Protein AF-Q4WAX6-F1 (afdb_monomer_lite)

Organism: Aspergillus fumigatus (strain ATCC MYA-4609 / CBS 101355 / FGSC A1100 / Af293) (NCBI:txid330879)

Structure (mmCIF, N/CA/C/O backbone):
data_AF-Q4WAX6-F1
#
_entry.id   AF-Q4WAX6-F1
#
loop_
_atom_site.group_PDB
_atom_site.id
_atom_site.type_symbol
_atom_site.label_atom_id
_atom_site.label_alt_id
_atom_site.label_comp_id
_atom_site.label_asym_id
_atom_site.label_entity_id
_atom_site.label_seq_id
_atom_site.pdbx_PDB_ins_code
_atom_site.Cartn_x
_atom_site.Cartn_y
_atom_site.Cartn_z
_atom_site.occupancy
_atom_site.B_iso_or_equiv
_atom_site.auth_seq_id
_atom_site.auth_comp_id
_atom_site.auth_asym_id
_atom_site.auth_atom_id
_atom_site.pdbx_PDB_model_num
ATOM 1 N N . MET A 1 1 ? -18.111 3.077 29.472 1.00 69.81 1 MET A N 1
ATOM 2 C CA . MET A 1 1 ? -19.066 2.842 28.339 1.00 69.81 1 MET A CA 1
ATOM 3 C C . MET A 1 1 ? -19.015 1.366 27.951 1.00 69.81 1 MET A C 1
ATOM 5 O O . MET A 1 1 ? -18.002 0.753 28.248 1.00 69.81 1 MET A O 1
ATOM 9 N N . ASN A 1 2 ? -20.073 0.778 27.375 1.00 79.81 2 ASN A N 1
ATOM 10 C CA . ASN A 1 2 ? -20.084 -0.651 27.019 1.00 79.81 2 ASN A CA 1
ATOM 11 C C . ASN A 1 2 ? -19.643 -0.902 25.565 1.00 79.81 2 ASN A C 1
ATOM 13 O O . ASN A 1 2 ? -19.872 -0.031 24.724 1.00 79.81 2 ASN A O 1
ATOM 17 N N . PHE A 1 3 ? -19.088 -2.084 25.280 1.00 82.44 3 PHE A N 1
ATOM 18 C CA . PHE A 1 3 ? -18.575 -2.489 23.963 1.00 82.44 3 PHE A CA 1
ATOM 19 C C . PHE A 1 3 ? -19.604 -2.323 22.835 1.00 82.44 3 PHE A C 1
ATOM 21 O O . PHE A 1 3 ? -19.316 -1.687 21.828 1.00 82.44 3 PHE A O 1
ATOM 28 N N . GLU A 1 4 ? -20.839 -2.778 23.059 1.00 82.31 4 GLU A N 1
ATOM 29 C CA . GLU A 1 4 ? -21.983 -2.612 22.148 1.00 82.31 4 GLU A CA 1
ATOM 30 C C . GLU A 1 4 ? -22.175 -1.156 21.678 1.00 82.31 4 GLU A C 1
ATOM 32 O O . GLU A 1 4 ? -22.451 -0.895 20.510 1.00 82.31 4 GLU A O 1
ATOM 37 N N . LYS A 1 5 ? -21.985 -0.176 22.575 1.00 83.25 5 LYS A N 1
ATOM 38 C CA . LYS A 1 5 ? -22.134 1.251 22.243 1.00 83.25 5 LYS A CA 1
ATOM 39 C C . LYS A 1 5 ? -20.959 1.784 21.426 1.00 83.25 5 LYS A C 1
ATOM 41 O O . LYS A 1 5 ? -21.147 2.720 20.657 1.00 83.25 5 LYS A O 1
ATOM 46 N N . ILE A 1 6 ? -19.771 1.197 21.589 1.00 84.75 6 ILE A N 1
ATOM 47 C CA . ILE A 1 6 ? -18.600 1.495 20.758 1.00 84.75 6 ILE A CA 1
ATOM 48 C C . ILE A 1 6 ? -18.851 0.942 19.357 1.00 84.75 6 ILE A C 1
ATOM 50 O O . ILE A 1 6 ? -18.859 1.709 18.399 1.00 84.75 6 ILE A O 1
ATOM 54 N N . THR A 1 7 ? -19.122 -0.360 19.229 1.00 80.75 7 THR A N 1
ATOM 55 C CA . THR A 1 7 ? -19.310 -0.998 17.920 1.00 80.75 7 THR A CA 1
ATOM 56 C C . THR A 1 7 ? -20.499 -0.426 17.168 1.00 80.75 7 THR A C 1
ATOM 58 O O . THR A 1 7 ? -20.338 -0.089 16.000 1.00 80.75 7 THR A O 1
ATOM 61 N N . SER A 1 8 ? -21.651 -0.222 17.814 1.00 80.69 8 SER A N 1
ATOM 62 C CA . SER A 1 8 ? -22.829 0.398 17.188 1.00 80.69 8 SER A CA 1
ATOM 63 C C . SER A 1 8 ? -22.509 1.778 16.592 1.00 80.69 8 SER A C 1
ATOM 65 O O . SER A 1 8 ? -22.829 2.034 15.431 1.00 80.69 8 SER A O 1
ATOM 67 N N . LEU A 1 9 ? -21.782 2.632 17.325 1.00 82.12 9 LEU A N 1
ATOM 68 C CA . LEU A 1 9 ? -21.343 3.943 16.833 1.00 82.12 9 LEU A CA 1
ATOM 69 C C . LEU A 1 9 ? -20.348 3.832 15.658 1.00 82.12 9 LEU A C 1
ATOM 71 O O . LEU A 1 9 ? -20.362 4.676 14.765 1.00 82.12 9 LEU A O 1
ATOM 75 N N . MET A 1 10 ? -19.533 2.774 15.616 1.00 82.56 10 MET A N 1
ATOM 76 C CA . MET A 1 10 ? -18.589 2.474 14.526 1.00 82.56 10 MET A CA 1
ATOM 77 C C . MET A 1 10 ? -19.238 1.768 13.312 1.00 82.56 10 MET A C 1
ATOM 79 O O . MET A 1 10 ? -18.544 1.448 12.347 1.00 82.56 10 MET A O 1
ATOM 83 N N . GLY A 1 11 ? -20.560 1.552 13.309 1.00 73.94 11 GLY A N 1
ATOM 84 C CA . GLY A 1 11 ? -21.280 0.857 12.228 1.00 73.94 11 GLY A CA 1
ATOM 85 C C . GLY A 1 11 ? -21.395 -0.662 12.412 1.00 73.94 11 GLY A C 1
ATOM 86 O O . GLY A 1 11 ? -21.552 -1.391 11.433 1.00 73.94 11 GLY A O 1
ATOM 87 N N . GLY A 1 12 ? -21.303 -1.134 13.656 1.00 72.62 12 GLY A N 1
ATOM 88 C CA . GLY A 1 12 ? -21.515 -2.524 14.060 1.00 72.62 12 GLY A CA 1
ATOM 89 C C . GLY A 1 12 ? -20.261 -3.394 14.136 1.00 72.62 12 GLY A C 1
ATOM 90 O O . GLY A 1 12 ? -20.378 -4.605 14.271 1.00 72.62 12 GLY A O 1
ATOM 91 N N . THR A 1 13 ? -19.063 -2.821 14.007 1.00 77.62 13 THR A N 1
ATOM 92 C CA . THR A 1 13 ? -17.823 -3.591 13.816 1.00 77.62 13 THR A CA 1
ATOM 93 C C . THR A 1 13 ? -16.575 -2.772 14.153 1.00 77.62 13 THR A C 1
ATOM 95 O O . THR A 1 13 ? -16.620 -1.543 14.175 1.00 77.62 13 THR A O 1
ATOM 98 N N . LEU A 1 14 ? -15.459 -3.465 14.403 1.00 80.38 14 LEU A N 1
ATOM 99 C CA . LEU A 1 14 ? -14.108 -2.890 14.490 1.00 80.38 14 LEU A CA 1
ATOM 100 C C . LEU A 1 14 ? -13.216 -3.313 13.304 1.00 80.38 14 LEU A C 1
ATOM 102 O O . LEU A 1 14 ? -12.010 -3.080 13.326 1.00 80.38 14 LEU A O 1
ATOM 106 N N . SER A 1 15 ? -13.786 -3.932 12.264 1.00 73.62 15 SER A N 1
ATOM 107 C CA . SER A 1 15 ? -13.073 -4.173 11.006 1.00 73.62 15 SER A CA 1
ATOM 108 C C . SER A 1 15 ? -13.084 -2.911 10.142 1.00 73.62 15 SER A C 1
ATOM 110 O O . SER A 1 15 ? -14.146 -2.364 9.830 1.00 73.62 15 SER A O 1
ATOM 112 N N . SER A 1 16 ? -11.905 -2.446 9.720 1.00 70.06 16 SER A N 1
ATOM 113 C CA . SER A 1 16 ? -11.789 -1.249 8.881 1.00 70.06 16 SER A CA 1
ATOM 114 C C . SER A 1 16 ? -12.361 -1.442 7.468 1.00 70.06 16 SER A C 1
ATOM 116 O O . SER A 1 16 ? -12.781 -0.452 6.868 1.00 70.06 16 SER A O 1
ATOM 118 N N . GLU A 1 17 ? -12.478 -2.679 6.965 1.00 66.12 17 GLU A N 1
ATOM 119 C CA . GLU A 1 17 ? -13.019 -2.984 5.623 1.00 66.12 17 GLU A CA 1
ATOM 120 C C . GLU A 1 17 ? -14.548 -2.935 5.512 1.00 66.12 17 GLU A C 1
ATOM 122 O O . GLU A 1 17 ? -15.081 -3.011 4.412 1.00 66.12 17 GLU A O 1
ATOM 127 N N . GLU A 1 18 ? -15.293 -2.857 6.615 1.00 65.25 18 GLU A N 1
ATOM 128 C CA . GLU A 1 18 ? -16.758 -2.986 6.545 1.00 65.25 18 GLU A CA 1
ATOM 129 C C . GLU A 1 18 ? -17.452 -1.745 5.969 1.00 65.25 18 GLU A C 1
ATOM 131 O O . GLU A 1 18 ? -18.618 -1.822 5.605 1.00 65.25 18 GLU A O 1
ATOM 136 N N . TYR A 1 19 ? -16.774 -0.592 5.905 1.00 70.94 19 TYR A N 1
ATOM 137 C CA . TYR A 1 19 ? -17.269 0.679 5.340 1.00 70.94 19 TYR A CA 1
ATOM 138 C C . TYR A 1 19 ? -18.658 1.180 5.836 1.00 70.94 19 TYR A C 1
ATOM 140 O O . TYR A 1 19 ? -19.196 2.147 5.293 1.00 70.94 19 TYR A O 1
ATOM 148 N N . ARG A 1 20 ? -19.235 0.573 6.885 1.00 65.38 20 ARG A N 1
ATOM 149 C CA . ARG A 1 20 ? -20.556 0.908 7.464 1.00 65.38 20 ARG A CA 1
ATOM 150 C C . ARG A 1 20 ? -20.534 2.154 8.361 1.00 65.38 20 ARG A C 1
ATOM 152 O O . ARG A 1 20 ? -21.528 2.868 8.441 1.00 65.38 20 ARG A O 1
ATOM 159 N N . GLY A 1 21 ? -19.420 2.422 9.045 1.00 72.75 21 GLY A N 1
ATOM 160 C CA . GLY A 1 21 ? -19.301 3.530 10.001 1.00 72.75 21 GLY A CA 1
ATOM 161 C C . GLY A 1 21 ? -19.247 4.919 9.350 1.00 72.75 21 GLY A C 1
ATOM 162 O O . GLY A 1 21 ? -18.454 5.158 8.440 1.00 72.75 21 GLY A O 1
ATOM 163 N N . ASN A 1 22 ? -20.038 5.870 9.856 1.00 81.25 22 ASN A N 1
ATOM 164 C CA . ASN A 1 22 ? -20.008 7.273 9.429 1.00 81.25 22 ASN A CA 1
ATOM 165 C C . ASN A 1 22 ? -19.059 8.089 10.326 1.00 81.25 22 ASN A C 1
ATOM 167 O O . ASN A 1 22 ? -19.469 8.652 11.340 1.00 81.25 22 ASN A O 1
ATOM 171 N N . PHE A 1 23 ? -17.780 8.164 9.955 1.00 88.88 23 PHE A N 1
ATOM 172 C CA . PHE A 1 23 ? -16.736 8.786 10.782 1.00 88.88 23 PHE A CA 1
ATOM 173 C C . PHE A 1 23 ? -17.004 10.266 11.120 1.00 88.88 23 PHE A C 1
ATOM 175 O O . PHE A 1 23 ? -16.664 10.712 12.217 1.00 88.88 23 PHE A O 1
ATOM 182 N N . ALA A 1 24 ? -17.678 11.020 10.244 1.00 87.00 24 ALA A N 1
ATOM 183 C CA . ALA A 1 24 ? -18.069 12.403 10.521 1.00 87.00 24 ALA A CA 1
ATOM 184 C C . ALA A 1 24 ? -19.077 12.500 11.680 1.00 87.00 24 ALA A C 1
ATOM 186 O O . ALA A 1 24 ? -18.921 13.340 12.571 1.00 87.00 24 ALA A O 1
ATOM 187 N N . HIS A 1 25 ? -20.070 11.604 11.712 1.00 85.69 25 HIS A N 1
ATOM 188 C CA . HIS A 1 25 ? -21.030 11.495 12.814 1.00 85.69 25 HIS A CA 1
ATOM 189 C C . HIS A 1 25 ? -20.358 11.073 14.133 1.00 85.69 25 HIS A C 1
ATOM 191 O O . HIS A 1 25 ? -20.700 11.589 15.200 1.00 85.69 25 HIS A O 1
ATOM 197 N N . ILE A 1 26 ? -19.353 10.195 14.066 1.00 89.44 26 ILE A N 1
ATOM 198 C CA . ILE A 1 26 ? -18.570 9.765 15.235 1.00 89.44 26 ILE A CA 1
ATOM 199 C C . ILE A 1 26 ? -17.761 10.942 15.792 1.00 89.44 26 ILE A C 1
ATOM 201 O O . ILE A 1 26 ? -17.852 11.233 16.984 1.00 89.44 26 ILE A O 1
ATOM 205 N N . ARG A 1 27 ? -17.052 11.691 14.936 1.00 92.19 27 ARG A N 1
ATOM 206 C CA . ARG A 1 27 ? -16.321 12.911 15.326 1.00 92.19 27 ARG A CA 1
ATOM 207 C C . ARG A 1 27 ? -17.249 13.967 15.939 1.00 92.19 27 ARG A C 1
ATOM 209 O O . ARG A 1 27 ? -16.893 14.573 16.946 1.00 92.19 27 ARG A O 1
ATOM 216 N N . PHE A 1 28 ? -18.445 14.162 15.379 1.00 90.94 28 PHE A N 1
ATOM 217 C CA . PHE A 1 28 ? -19.460 15.053 15.956 1.00 90.94 28 PHE A CA 1
ATOM 218 C C . PHE A 1 28 ? -19.915 14.583 17.347 1.00 90.94 28 PHE A C 1
ATOM 220 O O . PHE A 1 28 ? -19.979 15.382 18.279 1.00 90.94 28 PHE A O 1
ATOM 227 N N . THR A 1 29 ? -20.166 13.281 17.512 1.00 90.81 29 THR A N 1
ATOM 228 C CA . THR A 1 29 ? -20.544 12.676 18.800 1.00 90.81 29 THR A CA 1
ATOM 229 C C . THR A 1 29 ? -19.443 12.844 19.852 1.00 90.81 29 THR A C 1
ATOM 231 O O . THR A 1 29 ? -19.735 13.208 20.990 1.00 90.81 29 THR A O 1
ATOM 234 N N . ILE A 1 30 ? -18.173 12.661 19.473 1.00 93.38 30 ILE A N 1
ATOM 235 C CA . ILE A 1 30 ? -17.010 12.923 20.337 1.00 93.38 30 ILE A CA 1
ATOM 236 C C . ILE A 1 30 ? -16.988 14.394 20.779 1.00 93.38 30 ILE A C 1
ATOM 238 O O . ILE A 1 30 ? -16.937 14.665 21.978 1.00 93.38 30 ILE A O 1
ATOM 242 N N . ALA A 1 31 ? -17.111 15.340 19.843 1.00 93.81 31 ALA A N 1
ATOM 243 C CA . ALA A 1 31 ? -17.103 16.771 20.156 1.00 93.81 31 ALA A CA 1
ATOM 244 C C . ALA A 1 31 ? -18.275 17.191 21.069 1.00 93.81 31 ALA A C 1
ATOM 246 O O . ALA A 1 31 ? -18.104 18.028 21.955 1.00 93.81 31 ALA A O 1
ATOM 247 N N . ALA A 1 32 ? -19.457 16.587 20.901 1.00 92.62 32 ALA A N 1
ATOM 248 C CA . ALA A 1 32 ? -20.606 16.815 21.777 1.00 92.62 32 ALA A CA 1
ATOM 249 C C . ALA A 1 32 ? -20.367 16.294 23.210 1.00 92.62 32 ALA A C 1
ATOM 251 O O . ALA A 1 32 ? -20.769 16.942 24.177 1.00 92.62 32 ALA A O 1
ATOM 252 N N . LEU A 1 33 ? -19.672 15.159 23.366 1.00 91.44 33 LEU A N 1
ATOM 253 C CA . LEU A 1 33 ? -19.271 14.635 24.678 1.00 91.44 33 LEU A CA 1
ATOM 254 C C . LEU A 1 33 ? -18.223 15.532 25.359 1.00 91.44 33 LEU A C 1
ATOM 256 O O . LEU A 1 33 ? -18.334 15.779 26.559 1.00 91.44 33 LEU A O 1
ATOM 260 N N . GLU A 1 34 ? -17.259 16.078 24.613 1.00 92.12 34 GLU A N 1
ATOM 261 C CA . GLU A 1 34 ? -16.256 17.027 25.133 1.00 92.12 34 GLU A CA 1
ATOM 262 C C . GLU A 1 34 ? -16.866 18.349 25.623 1.00 92.12 34 GLU A C 1
ATOM 264 O O . GLU A 1 34 ? -16.371 18.959 26.573 1.00 92.12 34 GLU A O 1
ATOM 269 N N . GLN A 1 35 ? -17.962 18.784 24.999 1.00 92.00 35 GLN A N 1
ATOM 270 C CA . GLN A 1 35 ? -18.711 19.984 25.385 1.00 92.00 35 GLN A CA 1
ATOM 271 C C . GLN A 1 35 ? -19.703 19.739 26.535 1.00 92.00 35 GLN A C 1
ATOM 273 O O . GLN A 1 35 ? -20.291 20.691 27.051 1.00 92.00 35 GLN A O 1
ATOM 278 N N . SER A 1 36 ? -19.914 18.484 26.946 1.00 90.56 36 SER A N 1
ATOM 279 C CA . SER A 1 36 ? -20.955 18.152 27.920 1.00 90.56 36 SER A CA 1
ATOM 280 C C . SER A 1 36 ? -20.607 18.598 29.356 1.00 90.56 36 SER A C 1
ATOM 282 O O . SER A 1 36 ? -19.438 18.548 29.771 1.00 90.56 36 SER A O 1
ATOM 284 N N . PRO A 1 37 ? -21.604 19.029 30.161 1.00 82.56 37 PRO A N 1
ATOM 285 C CA . PRO A 1 37 ? -21.384 19.392 31.557 1.00 82.56 37 PRO A CA 1
ATOM 286 C C . PRO A 1 37 ? -20.780 18.224 32.341 1.00 82.56 37 PRO A C 1
ATOM 288 O O . PRO A 1 37 ? -21.370 17.152 32.437 1.00 82.56 37 PRO A O 1
ATOM 291 N N . GLY A 1 38 ? -19.597 18.445 32.913 1.00 81.06 38 GLY A N 1
ATOM 292 C CA . GLY A 1 38 ? -18.868 17.431 33.675 1.00 81.06 38 GLY A CA 1
ATOM 293 C C . GLY A 1 38 ? -17.719 16.744 32.931 1.00 81.06 38 GLY A C 1
ATOM 294 O O . GLY A 1 38 ? -16.974 16.012 33.577 1.00 81.06 38 GLY A O 1
ATOM 295 N N . PHE A 1 39 ? -17.478 17.017 31.639 1.00 85.12 39 PHE A N 1
ATOM 296 C CA . PHE A 1 39 ? -16.312 16.469 30.917 1.00 85.12 39 PHE A CA 1
ATOM 297 C C . PHE A 1 39 ? -14.981 16.726 31.647 1.00 85.12 39 PHE A C 1
ATOM 299 O O . PHE A 1 39 ? -14.150 15.834 31.773 1.00 85.12 39 PHE A O 1
ATOM 306 N N . ARG A 1 40 ? -14.793 17.927 32.211 1.00 81.88 40 ARG A N 1
ATOM 307 C CA . ARG A 1 40 ? -13.571 18.271 32.963 1.00 81.88 40 ARG A CA 1
ATOM 308 C C . ARG A 1 40 ? -13.469 17.608 34.343 1.00 81.88 40 ARG A C 1
ATOM 310 O O . ARG A 1 40 ? -12.363 17.520 34.867 1.00 81.88 40 ARG A O 1
ATOM 317 N N . THR A 1 41 ? -14.585 17.175 34.932 1.00 83.31 41 THR A N 1
ATOM 318 C CA . THR A 1 41 ? -14.665 16.705 36.330 1.00 83.31 41 THR A CA 1
ATOM 319 C C . THR A 1 41 ? -14.951 15.209 36.471 1.00 83.31 41 THR A C 1
ATOM 321 O O . THR A 1 41 ? -14.824 14.683 37.570 1.00 83.31 41 THR A O 1
ATOM 324 N N . SER A 1 42 ? -15.332 14.515 35.396 1.00 87.25 42 SER A N 1
ATOM 325 C CA . SER A 1 42 ? -15.600 13.074 35.388 1.00 87.25 42 SER A CA 1
ATOM 326 C C . SER A 1 42 ? -14.512 12.329 34.614 1.00 87.25 42 SER A C 1
ATOM 328 O O . SER A 1 42 ? -14.491 12.363 33.384 1.00 87.25 42 SER A O 1
ATOM 330 N N . SER A 1 43 ? -13.639 11.619 35.336 1.00 85.62 43 SER A N 1
ATOM 331 C CA . SER A 1 43 ? -12.611 10.736 34.761 1.00 85.62 43 SER A CA 1
ATOM 332 C C . SER A 1 43 ? -13.224 9.714 33.797 1.00 85.62 43 SER A C 1
ATOM 334 O O . SER A 1 43 ? -12.815 9.639 32.646 1.00 85.62 43 SER A O 1
ATOM 336 N N . GLU A 1 44 ? -14.292 9.019 34.202 1.00 86.62 44 GLU A N 1
ATOM 337 C CA . GLU A 1 44 ? -15.029 8.056 33.361 1.00 86.62 44 GLU A CA 1
ATOM 338 C C . GLU A 1 44 ? -15.586 8.685 32.065 1.00 86.62 44 GLU A C 1
ATOM 340 O O . GLU A 1 44 ? -15.710 7.995 31.054 1.00 86.62 44 GLU A O 1
ATOM 345 N N . LEU A 1 45 ? -15.920 9.982 32.042 1.00 87.69 45 LEU A N 1
ATOM 346 C CA . LEU A 1 45 ? -16.354 10.661 30.815 1.00 87.69 45 LEU A CA 1
ATOM 347 C C . LEU A 1 45 ? -15.170 11.036 29.911 1.00 87.69 45 LEU A C 1
ATOM 349 O O . LEU A 1 45 ? -15.259 10.824 28.698 1.00 87.69 45 LEU A O 1
ATOM 353 N N . ARG A 1 46 ? -14.049 11.511 30.478 1.00 89.25 46 ARG A N 1
ATOM 354 C CA . ARG A 1 46 ? -12.793 11.706 29.725 1.00 89.25 46 ARG A CA 1
ATOM 355 C C . ARG A 1 46 ? -12.319 10.396 29.107 1.00 89.25 46 ARG A C 1
ATOM 357 O O . ARG A 1 46 ? -12.038 10.350 27.913 1.00 89.25 46 ARG A O 1
ATOM 364 N N . ALA A 1 47 ? -12.347 9.320 29.889 1.00 90.06 47 ALA A N 1
ATOM 365 C CA . ALA A 1 47 ? -11.946 7.984 29.482 1.00 90.06 47 ALA A CA 1
ATOM 366 C C . ALA A 1 47 ? -12.723 7.486 28.253 1.00 90.06 47 ALA A C 1
ATOM 368 O O . ALA A 1 47 ? -12.148 6.975 27.293 1.00 90.06 47 ALA A O 1
ATOM 369 N N . ARG A 1 48 ? -14.045 7.707 28.237 1.00 89.56 48 ARG A N 1
ATOM 370 C CA . ARG A 1 48 ? -14.915 7.388 27.090 1.00 89.56 48 ARG A CA 1
ATOM 371 C C . ARG A 1 48 ? -14.556 8.183 25.841 1.00 89.56 48 ARG A C 1
ATOM 373 O O . ARG A 1 48 ? -14.544 7.608 24.759 1.00 89.56 48 ARG A O 1
ATOM 380 N N . VAL A 1 49 ? -14.284 9.479 25.982 1.00 92.06 49 VAL A N 1
ATOM 381 C CA . VAL A 1 49 ? -13.882 10.345 24.863 1.00 92.06 49 VAL A CA 1
ATOM 382 C C . VAL A 1 49 ? -12.531 9.909 24.298 1.00 92.06 49 VAL A C 1
ATOM 384 O O . VAL A 1 49 ? -12.408 9.769 23.084 1.00 92.06 49 VAL A O 1
ATOM 387 N N . LEU A 1 50 ? -11.543 9.647 25.157 1.00 93.69 50 LEU A N 1
ATOM 388 C CA . LEU A 1 50 ? -10.220 9.174 24.746 1.00 93.69 50 LEU A CA 1
ATOM 389 C C . LEU A 1 50 ? -10.303 7.817 24.040 1.00 93.69 50 LEU A C 1
ATOM 391 O O . LEU A 1 50 ? -9.721 7.661 22.972 1.00 93.69 50 LEU A O 1
ATOM 395 N N . LEU A 1 51 ? -11.102 6.878 24.555 1.00 92.81 51 LEU A N 1
ATOM 396 C CA . LEU A 1 51 ? -11.327 5.592 23.896 1.00 92.81 51 LEU A CA 1
ATOM 397 C C . LEU A 1 51 ? -12.024 5.741 22.532 1.00 92.81 51 LEU A C 1
ATOM 399 O O . LEU A 1 51 ? -11.623 5.097 21.567 1.00 92.81 51 LEU A O 1
ATOM 403 N N . LEU A 1 52 ? -13.034 6.610 22.414 1.00 93.56 52 LEU A N 1
ATOM 404 C CA . LEU A 1 52 ? -13.695 6.865 21.128 1.00 93.56 52 LEU A CA 1
ATOM 405 C C . LEU A 1 52 ? -12.755 7.505 20.102 1.00 93.56 52 LEU A C 1
ATOM 407 O O . LEU A 1 52 ? -12.804 7.124 18.934 1.00 93.56 52 LEU A O 1
ATOM 411 N N . LYS A 1 53 ? -11.884 8.430 20.527 1.00 94.81 53 LYS A N 1
ATOM 412 C CA . LYS A 1 53 ? -10.814 8.972 19.675 1.00 94.81 53 LYS A CA 1
ATOM 413 C C . LYS A 1 53 ? -9.833 7.880 19.263 1.00 94.81 53 LYS A C 1
ATOM 415 O O . LYS A 1 53 ? -9.555 7.747 18.079 1.00 94.81 53 LYS A O 1
ATOM 420 N N . ALA A 1 54 ? -9.382 7.056 20.211 1.00 94.56 54 ALA A N 1
ATOM 421 C CA . ALA A 1 54 ? -8.469 5.955 19.941 1.00 94.56 54 ALA A CA 1
ATOM 422 C C . ALA A 1 54 ? -9.016 4.999 18.875 1.00 94.56 54 ALA A C 1
ATOM 424 O O . ALA A 1 54 ? -8.300 4.681 17.929 1.00 94.56 54 ALA A O 1
ATOM 425 N N . VAL A 1 55 ? -10.280 4.579 18.991 1.00 92.31 55 VAL A N 1
ATOM 426 C CA . VAL A 1 55 ? -10.925 3.688 18.014 1.00 92.31 55 VAL A CA 1
ATOM 427 C C . VAL A 1 55 ? -11.165 4.395 16.677 1.00 92.31 55 VAL A C 1
ATOM 429 O O . VAL A 1 55 ? -10.878 3.811 15.637 1.00 92.31 55 VAL A O 1
ATOM 432 N N . LEU A 1 56 ? -11.624 5.653 16.671 1.00 92.69 56 LEU A N 1
ATOM 433 C CA . LEU A 1 56 ? -11.843 6.402 15.427 1.00 92.69 56 LEU A CA 1
ATOM 434 C C . LEU A 1 56 ? -10.540 6.586 14.633 1.00 92.69 56 LEU A C 1
ATOM 436 O O . LEU A 1 56 ? -10.501 6.221 13.460 1.00 92.69 56 LEU A O 1
ATOM 440 N N . SER A 1 57 ? -9.474 7.085 15.269 1.00 93.44 57 SER A N 1
ATOM 441 C CA . SER A 1 57 ? -8.174 7.278 14.612 1.00 93.44 57 SER A CA 1
ATOM 442 C C . SER A 1 57 ? -7.530 5.939 14.213 1.00 93.44 57 SER A C 1
ATOM 444 O O . SER A 1 57 ? -6.833 5.856 13.210 1.00 93.44 57 SER A O 1
ATOM 446 N N . MET A 1 58 ? -7.811 4.844 14.928 1.00 91.19 58 MET A N 1
ATOM 447 C CA . MET A 1 58 ? -7.373 3.501 14.522 1.00 91.19 58 MET A CA 1
ATOM 448 C C . MET A 1 58 ? -8.079 3.015 13.249 1.00 91.19 58 MET A C 1
ATOM 450 O O . MET A 1 58 ? -7.436 2.447 12.371 1.00 91.19 58 MET A O 1
ATOM 454 N N . LEU A 1 59 ? -9.391 3.248 13.133 1.00 88.06 59 LEU A N 1
ATOM 455 C CA . LEU A 1 59 ? -10.190 2.821 11.980 1.00 88.06 59 LEU A CA 1
ATOM 456 C C . LEU A 1 59 ? -10.027 3.732 10.752 1.00 88.06 59 LEU A C 1
ATOM 458 O O . LEU A 1 59 ? -10.312 3.280 9.644 1.00 88.06 59 LEU A O 1
ATOM 462 N N . SER A 1 60 ? -9.547 4.972 10.916 1.00 89.81 60 SER A N 1
ATOM 463 C CA . SER A 1 60 ? -9.044 5.797 9.804 1.00 89.81 60 SER A CA 1
ATOM 464 C C . SER A 1 60 ? -7.621 5.429 9.365 1.00 89.81 60 SER A C 1
ATOM 466 O O . SER A 1 60 ? -7.225 5.746 8.241 1.00 89.81 60 SER A O 1
ATOM 468 N N . GLY A 1 61 ? -6.861 4.751 10.232 1.00 87.75 61 GLY A N 1
ATOM 469 C CA . GLY A 1 61 ? -5.451 4.400 10.042 1.00 87.75 61 GLY A CA 1
ATOM 470 C C . GLY A 1 61 ? -4.452 5.457 10.525 1.00 87.75 61 GLY A C 1
ATOM 471 O O . GLY A 1 61 ? -3.260 5.348 10.245 1.00 87.75 61 GLY A O 1
ATOM 472 N N . ASN A 1 62 ? -4.905 6.453 11.288 1.00 92.25 62 ASN A N 1
ATOM 473 C CA . ASN A 1 62 ? -4.043 7.349 12.055 1.00 92.25 62 ASN A CA 1
ATOM 474 C C . ASN A 1 62 ? -3.686 6.711 13.411 1.00 92.25 62 ASN A C 1
ATOM 476 O O . ASN A 1 62 ? -4.174 7.066 14.490 1.00 92.25 62 ASN A O 1
ATOM 480 N N . PHE A 1 63 ? -2.823 5.701 13.346 1.00 91.69 63 PHE A N 1
ATOM 481 C CA . PHE A 1 63 ? -2.403 4.928 14.513 1.00 91.69 63 PHE A CA 1
ATOM 482 C C . PHE A 1 63 ? -1.572 5.750 15.510 1.00 91.69 63 PHE A C 1
ATOM 484 O O . PHE A 1 63 ? -1.555 5.444 16.701 1.00 91.69 63 PHE A O 1
ATOM 491 N N . SER A 1 64 ? -0.907 6.808 15.043 1.00 92.69 64 SER A N 1
ATOM 492 C CA . SER A 1 64 ? -0.181 7.768 15.881 1.00 92.69 64 SER A CA 1
ATOM 493 C C . SER A 1 64 ? -1.113 8.486 16.865 1.00 92.69 64 SER A C 1
ATOM 495 O O . SER A 1 64 ? -0.901 8.421 18.079 1.00 92.69 64 SER A O 1
ATOM 497 N N . GLU A 1 65 ? -2.210 9.073 16.369 1.00 94.50 65 GLU A N 1
ATOM 498 C CA . GLU A 1 65 ? -3.257 9.651 17.221 1.00 94.50 65 GLU A CA 1
ATOM 499 C C . GLU A 1 65 ? -3.933 8.598 18.102 1.00 94.50 65 GLU A C 1
ATOM 501 O O . GLU A 1 65 ? -4.189 8.858 19.279 1.00 94.50 65 GLU A O 1
ATOM 506 N N . SER A 1 66 ? -4.181 7.398 17.563 1.00 94.62 66 SER A N 1
ATOM 507 C CA . SER A 1 66 ? -4.786 6.304 18.327 1.00 94.62 66 SER A CA 1
ATOM 508 C C . SER A 1 66 ? -3.961 5.947 19.568 1.00 94.62 66 SER A C 1
ATOM 510 O O . SER A 1 66 ? -4.482 5.921 20.684 1.00 94.62 66 SER A O 1
ATOM 512 N N . LEU A 1 67 ? -2.650 5.753 19.394 1.00 92.50 67 LEU A N 1
ATOM 513 C CA . LEU A 1 67 ? -1.724 5.446 20.485 1.00 92.50 67 LEU A CA 1
ATOM 514 C C . LEU A 1 67 ? -1.542 6.632 21.443 1.00 92.50 67 LEU A C 1
ATOM 516 O O . LEU A 1 67 ? -1.419 6.416 22.646 1.00 92.50 67 LEU A O 1
ATOM 520 N N . SER A 1 68 ? -1.586 7.875 20.953 1.00 94.25 68 SER A N 1
ATOM 521 C CA . SER A 1 68 ? -1.577 9.065 21.815 1.00 94.25 68 SER A CA 1
ATOM 522 C C . SER A 1 68 ? -2.821 9.127 22.713 1.00 94.25 68 SER A C 1
ATOM 524 O O . SER A 1 68 ? -2.700 9.361 23.917 1.00 94.25 68 SER A O 1
ATOM 526 N N . ALA A 1 69 ? -4.006 8.836 22.166 1.00 94.31 69 ALA A N 1
ATOM 527 C CA . ALA A 1 69 ? -5.251 8.782 22.928 1.00 94.31 69 ALA A CA 1
ATOM 528 C C . ALA A 1 69 ? -5.276 7.618 23.940 1.00 94.31 69 ALA A C 1
ATOM 530 O O . ALA A 1 69 ? -5.762 7.802 25.056 1.00 94.31 69 ALA A O 1
ATOM 531 N N . LEU A 1 70 ? -4.713 6.453 23.592 1.00 93.19 70 LEU A N 1
ATOM 532 C CA . LEU A 1 70 ? -4.549 5.320 24.517 1.00 93.19 70 LEU A CA 1
ATOM 533 C C . LEU A 1 70 ? -3.533 5.615 25.631 1.00 93.19 70 LEU A C 1
ATOM 535 O O . LEU A 1 70 ? -3.780 5.250 26.777 1.00 93.19 70 LEU A O 1
ATOM 539 N N . SER A 1 71 ? -2.440 6.326 25.335 1.00 91.50 71 SER A N 1
ATOM 540 C CA . SER A 1 71 ? -1.471 6.765 26.350 1.00 91.50 71 SER A CA 1
ATOM 541 C C . SER A 1 71 ? -2.108 7.738 27.342 1.00 91.50 71 SER A C 1
ATOM 543 O O . SER A 1 71 ? -2.026 7.518 28.545 1.00 91.50 71 SER A O 1
ATOM 545 N N . ALA A 1 72 ? -2.821 8.759 26.855 1.00 90.69 72 ALA A N 1
ATOM 546 C CA . ALA A 1 72 ? -3.534 9.703 27.718 1.00 90.69 72 ALA A CA 1
ATOM 547 C C . ALA A 1 72 ? -4.640 9.022 28.552 1.00 90.69 72 ALA A C 1
ATOM 549 O O . ALA A 1 72 ? -4.924 9.436 29.673 1.00 90.69 72 ALA A O 1
ATOM 550 N N . LEU A 1 73 ? -5.258 7.960 28.021 1.00 90.00 73 LEU A N 1
ATOM 551 C CA . LEU A 1 73 ? -6.214 7.126 28.754 1.00 90.00 73 LEU A CA 1
ATOM 552 C C . LEU A 1 73 ? -5.529 6.287 29.846 1.00 90.00 73 LEU A C 1
ATOM 554 O O . LEU A 1 73 ? -6.122 6.064 30.898 1.00 90.00 73 LEU A O 1
ATOM 558 N N . ASN A 1 74 ? -4.293 5.842 29.610 1.00 86.12 74 ASN A N 1
ATOM 559 C CA . ASN A 1 74 ? -3.478 5.116 30.582 1.00 86.12 74 ASN A CA 1
ATOM 560 C C . ASN A 1 74 ? -2.998 6.011 31.734 1.00 86.12 74 ASN A C 1
ATOM 562 O O . ASN A 1 74 ? -2.974 5.557 32.875 1.00 86.12 74 ASN A O 1
ATOM 566 N N . ASP A 1 75 ? -2.687 7.280 31.464 1.00 82.69 75 ASP A N 1
ATOM 567 C CA . ASP A 1 75 ? -2.342 8.258 32.506 1.00 82.69 75 ASP A CA 1
ATOM 568 C C . ASP A 1 75 ? -3.530 8.519 33.462 1.00 82.69 75 ASP A C 1
ATOM 570 O O . ASP A 1 75 ? -3.340 8.656 34.669 1.00 82.69 75 ASP A O 1
ATOM 574 N N . ASP A 1 76 ? -4.763 8.498 32.939 1.00 77.88 76 ASP A N 1
ATOM 575 C CA . ASP A 1 76 ? -6.018 8.585 33.709 1.00 77.88 76 ASP A CA 1
ATOM 576 C C . ASP A 1 76 ? -6.448 7.232 34.347 1.00 77.88 76 ASP A C 1
ATOM 578 O O . ASP A 1 76 ? -7.403 7.196 35.127 1.00 77.88 76 ASP A O 1
ATOM 582 N N . ALA A 1 77 ? -5.789 6.103 34.041 1.00 70.69 77 ALA A N 1
ATOM 583 C CA . ALA A 1 77 ? -6.305 4.758 34.348 1.00 70.69 77 ALA A CA 1
ATOM 584 C C . ALA A 1 77 ? -6.283 4.362 35.833 1.00 70.69 77 ALA A C 1
ATOM 586 O O . ALA A 1 77 ? -7.079 3.513 36.244 1.00 70.69 77 ALA A O 1
ATOM 587 N N . ALA A 1 78 ? -5.416 4.974 36.646 1.00 70.44 78 ALA A N 1
ATOM 588 C CA . ALA A 1 78 ? -5.297 4.662 38.074 1.00 70.44 78 ALA A CA 1
ATOM 589 C C . ALA A 1 78 ? -6.618 4.877 38.844 1.00 70.44 78 ALA A C 1
ATOM 591 O O . ALA A 1 78 ? -6.942 4.097 39.738 1.00 70.44 78 ALA A O 1
ATOM 592 N N . ASP A 1 79 ? -7.411 5.874 38.438 1.00 75.50 79 ASP A N 1
ATOM 593 C CA . ASP A 1 79 ? -8.698 6.228 39.056 1.00 75.50 79 ASP A CA 1
ATOM 594 C C . ASP A 1 79 ? -9.904 5.496 38.426 1.00 75.50 79 ASP A C 1
ATOM 596 O O . ASP A 1 79 ? -11.051 5.717 38.823 1.00 75.50 79 ASP A O 1
ATOM 600 N N . LEU A 1 80 ? -9.672 4.656 37.410 1.00 80.19 80 LEU A N 1
ATOM 601 C CA . LEU A 1 80 ? -10.715 4.036 36.580 1.00 80.19 80 LEU A CA 1
ATOM 602 C C . LEU A 1 80 ? -10.895 2.528 36.832 1.00 80.19 80 LEU A C 1
ATOM 604 O O . LEU A 1 80 ? -11.941 1.970 36.493 1.00 80.19 80 LEU A O 1
ATOM 608 N N . GLY A 1 81 ? -9.912 1.872 37.454 1.00 81.19 81 GLY A N 1
ATOM 609 C CA . GLY A 1 81 ? -9.957 0.452 37.817 1.00 81.19 81 GLY A CA 1
ATOM 610 C C . GLY A 1 81 ? -9.525 -0.515 36.706 1.00 81.19 81 GLY A C 1
ATOM 611 O O . GLY A 1 81 ? -9.378 -0.157 35.536 1.00 81.19 81 GLY A O 1
ATOM 612 N N . GLU A 1 82 ? -9.322 -1.781 37.080 1.00 79.19 82 GLU A N 1
ATOM 613 C CA . GLU A 1 82 ? -8.620 -2.792 36.265 1.00 79.19 82 GLU A CA 1
ATOM 614 C C . GLU A 1 82 ? -9.254 -3.056 34.889 1.00 79.19 82 GLU A C 1
ATOM 616 O O . GLU A 1 82 ? -8.541 -3.263 33.905 1.00 79.19 82 GLU A O 1
ATOM 621 N N . ARG A 1 83 ? -10.586 -2.951 34.772 1.00 80.75 83 ARG A N 1
ATOM 622 C CA . ARG A 1 83 ? -11.307 -3.080 33.492 1.00 80.75 83 ARG A CA 1
ATOM 623 C C . ARG A 1 83 ? -10.829 -2.074 32.437 1.00 80.75 83 ARG A C 1
ATOM 625 O O . ARG A 1 83 ? -10.804 -2.390 31.247 1.00 80.75 83 ARG A O 1
ATOM 632 N N . TRP A 1 84 ? -10.454 -0.861 32.841 1.00 83.88 84 TRP A N 1
ATOM 633 C CA . TRP A 1 84 ? -9.945 0.139 31.902 1.00 83.88 84 TRP A CA 1
ATOM 634 C C . TRP A 1 84 ? -8.505 -0.163 31.477 1.00 83.88 84 TRP A C 1
ATOM 636 O O . TRP A 1 84 ? -8.211 -0.060 30.286 1.00 83.88 84 TRP A O 1
ATOM 646 N N . ALA A 1 85 ? -7.654 -0.650 32.387 1.00 82.19 85 ALA A N 1
ATOM 647 C CA . ALA A 1 85 ? -6.325 -1.162 32.041 1.00 82.19 85 ALA A CA 1
ATOM 648 C C . ALA A 1 85 ? -6.403 -2.311 31.014 1.00 82.19 85 ALA A C 1
ATOM 650 O O . ALA A 1 85 ? -5.695 -2.282 30.005 1.00 82.19 85 ALA A O 1
ATOM 651 N N . PHE A 1 86 ? -7.330 -3.259 31.200 1.00 80.44 86 PHE A N 1
ATOM 652 C CA . PHE A 1 86 ? -7.588 -4.341 30.242 1.00 80.44 86 PHE A CA 1
ATOM 653 C C . PHE A 1 86 ? -7.967 -3.827 28.849 1.00 80.44 86 PHE A C 1
ATOM 655 O O . PHE A 1 86 ? -7.415 -4.267 27.835 1.00 80.44 86 PHE A O 1
ATOM 662 N N . ARG A 1 87 ? -8.893 -2.861 28.788 1.00 85.06 87 ARG A N 1
ATOM 663 C CA . ARG A 1 87 ? -9.320 -2.260 27.521 1.00 85.06 87 ARG A CA 1
ATOM 664 C C . ARG A 1 87 ? -8.177 -1.554 26.814 1.00 85.06 87 ARG A C 1
ATOM 666 O O . ARG A 1 87 ? -7.978 -1.817 25.634 1.00 85.06 87 ARG A O 1
ATOM 673 N N . ILE A 1 88 ? -7.395 -0.729 27.515 1.00 88.06 88 ILE A N 1
ATOM 674 C CA . ILE A 1 88 ? -6.219 -0.056 26.935 1.00 88.06 88 ILE A CA 1
ATOM 675 C C . ILE A 1 88 ? -5.312 -1.090 26.253 1.00 88.06 88 ILE A C 1
ATOM 677 O O . ILE A 1 88 ? -5.040 -0.961 25.062 1.00 88.06 88 ILE A O 1
ATOM 681 N N . LYS A 1 89 ? -4.942 -2.168 26.960 1.00 85.25 89 LYS A N 1
ATOM 682 C CA . LYS A 1 89 ? -4.100 -3.250 26.415 1.00 85.25 89 LYS A CA 1
ATOM 683 C C . LYS A 1 89 ? -4.740 -3.960 25.214 1.00 85.25 89 LYS A C 1
ATOM 685 O O . LYS A 1 89 ? -4.041 -4.321 24.269 1.00 85.25 89 LYS A O 1
ATOM 690 N N . SER A 1 90 ? -6.060 -4.123 25.209 1.00 85.44 90 SER A N 1
ATOM 691 C CA . SER A 1 90 ? -6.803 -4.745 24.102 1.00 85.44 90 SER A CA 1
ATOM 692 C C . SER A 1 90 ? -6.822 -3.874 22.838 1.00 85.44 90 SER A C 1
ATOM 694 O O . SER A 1 90 ? -6.590 -4.378 21.738 1.00 85.44 90 SER A O 1
ATOM 696 N N . TYR A 1 91 ? -7.025 -2.560 22.979 1.00 89.69 91 TYR A N 1
ATOM 697 C CA . TYR A 1 91 ? -7.005 -1.620 21.851 1.00 89.69 91 TYR A CA 1
ATOM 698 C C . TYR A 1 91 ? -5.582 -1.286 21.375 1.00 89.69 91 TYR A C 1
ATOM 700 O O . TYR A 1 91 ? -5.379 -1.119 20.174 1.00 89.69 91 TYR A O 1
ATOM 708 N N . GLU A 1 92 ? -4.576 -1.290 22.257 1.00 88.81 92 GLU A N 1
ATOM 709 C CA . GLU A 1 92 ? -3.158 -1.305 21.860 1.00 88.81 92 GLU A CA 1
ATOM 710 C C . GLU A 1 92 ? -2.847 -2.532 20.987 1.00 88.81 92 GLU A C 1
ATOM 712 O O . GLU A 1 92 ? -2.199 -2.402 19.947 1.00 88.81 92 GLU A O 1
ATOM 717 N N . ARG A 1 93 ? -3.359 -3.717 21.364 1.00 85.44 93 ARG A N 1
ATOM 718 C CA . ARG A 1 93 ? -3.193 -4.960 20.593 1.00 85.44 93 ARG A CA 1
ATOM 719 C C . ARG A 1 93 ? -3.872 -4.869 19.222 1.00 85.44 93 ARG A C 1
ATOM 721 O O . ARG A 1 93 ? -3.260 -5.242 18.225 1.00 85.44 93 ARG A O 1
ATOM 728 N N . LEU A 1 94 ? -5.094 -4.330 19.151 1.00 85.38 94 LEU A N 1
ATOM 729 C CA . LEU A 1 94 ? -5.800 -4.099 17.881 1.00 85.38 94 LEU A CA 1
ATOM 730 C C . LEU A 1 94 ? -5.039 -3.126 16.970 1.00 85.38 94 LEU A C 1
ATOM 732 O O . LEU A 1 94 ? -4.851 -3.415 15.791 1.00 85.38 94 LEU A O 1
ATOM 736 N N . CYS A 1 95 ? -4.546 -2.018 17.526 1.00 87.56 95 CYS A N 1
ATOM 737 C CA . CYS A 1 95 ? -3.736 -1.040 16.805 1.00 87.56 95 CYS A CA 1
ATOM 738 C C . CYS A 1 95 ? -2.460 -1.686 16.233 1.00 87.56 95 CYS A C 1
ATOM 740 O O . CYS A 1 95 ? -2.168 -1.545 15.046 1.00 87.56 95 CYS A O 1
ATOM 742 N N . ALA A 1 96 ? -1.755 -2.486 17.041 1.00 80.94 96 ALA A N 1
ATOM 743 C CA . ALA A 1 96 ? -0.579 -3.239 16.608 1.00 80.94 96 ALA A CA 1
ATOM 744 C C . ALA A 1 96 ? -0.886 -4.241 15.478 1.00 80.94 96 ALA A C 1
ATOM 746 O O . ALA A 1 96 ? -0.111 -4.353 14.527 1.00 80.94 96 ALA A O 1
ATOM 747 N N . TYR A 1 97 ? -2.020 -4.946 15.545 1.00 77.38 97 TYR A N 1
ATOM 748 C CA . TYR A 1 97 ? -2.444 -5.860 14.482 1.00 77.38 97 TYR A CA 1
ATOM 749 C C . TYR A 1 97 ? -2.788 -5.137 13.176 1.00 77.38 97 TYR A C 1
ATOM 751 O O . TYR A 1 97 ? -2.374 -5.596 12.114 1.00 77.38 97 TYR A O 1
ATOM 759 N N . LEU A 1 98 ? -3.499 -4.008 13.244 1.00 77.25 98 LEU A N 1
ATOM 760 C CA . LEU A 1 98 ? -3.890 -3.226 12.066 1.00 77.25 98 LEU A CA 1
ATOM 761 C C . LEU A 1 98 ? -2.700 -2.507 11.407 1.00 77.25 98 LEU A C 1
ATOM 763 O O . LEU A 1 98 ? -2.708 -2.332 10.192 1.00 77.25 98 LEU A O 1
ATOM 767 N N . GLN A 1 99 ? -1.655 -2.155 12.164 1.00 76.50 99 GLN A N 1
ATOM 768 C CA . GLN A 1 99 ? -0.372 -1.706 11.601 1.00 76.50 99 GLN A CA 1
ATOM 769 C C . GLN A 1 99 ? 0.366 -2.833 10.859 1.00 76.50 99 GLN A C 1
ATOM 771 O O . GLN A 1 99 ? 0.931 -2.611 9.784 1.00 76.50 99 GLN A O 1
ATOM 776 N N . LEU A 1 100 ? 0.375 -4.038 11.442 1.00 67.31 100 LEU A N 1
ATOM 777 C CA . LEU A 1 100 ? 1.132 -5.184 10.935 1.00 67.31 100 LEU A CA 1
ATOM 778 C C . LEU A 1 100 ? 0.487 -5.828 9.699 1.00 67.31 100 LEU A C 1
ATOM 780 O O . LEU A 1 100 ? 1.172 -6.093 8.714 1.00 67.31 100 LEU A O 1
ATOM 784 N N . VAL A 1 101 ? -0.822 -6.072 9.752 1.00 64.12 101 VAL A N 1
ATOM 785 C CA . VAL A 1 101 ? -1.618 -6.622 8.647 1.00 64.12 101 VAL A CA 1
ATOM 786 C C . VAL A 1 101 ? -2.819 -5.700 8.424 1.00 64.12 101 VAL A C 1
ATOM 788 O O . VAL A 1 101 ? -3.923 -6.004 8.893 1.00 64.12 101 VAL A O 1
ATOM 791 N N . PRO A 1 102 ? -2.624 -4.551 7.744 1.00 63.62 102 PRO A N 1
ATOM 792 C CA . PRO A 1 102 ? -3.724 -3.663 7.405 1.00 63.62 102 PRO A CA 1
ATOM 793 C C . PRO A 1 102 ? -4.745 -4.436 6.566 1.00 63.62 102 PRO A C 1
ATOM 795 O O . PRO A 1 102 ? -4.354 -4.973 5.533 1.00 63.62 102 PRO A O 1
ATOM 798 N N . PRO A 1 103 ? -6.032 -4.499 6.949 1.00 57.41 103 PRO A N 1
ATOM 799 C CA . PRO A 1 103 ? -7.010 -5.342 6.257 1.00 57.41 103 PRO A CA 1
ATOM 800 C C . PRO A 1 103 ? -7.125 -5.043 4.752 1.00 57.41 103 PRO A C 1
ATOM 802 O O . PRO A 1 103 ? -7.124 -5.963 3.940 1.00 57.41 103 PRO A O 1
ATOM 805 N N . LEU A 1 104 ? -7.057 -3.752 4.386 1.00 56.50 104 LEU A N 1
ATOM 806 C CA . LEU A 1 104 ? -6.968 -3.243 3.005 1.00 56.50 104 LEU A CA 1
ATOM 807 C C . LEU A 1 104 ? -5.871 -3.921 2.156 1.00 56.50 104 LEU A C 1
ATOM 809 O O . LEU A 1 104 ? -5.938 -3.905 0.928 1.00 56.50 104 LEU A O 1
ATOM 813 N N . LEU A 1 105 ? -4.852 -4.492 2.801 1.00 54.16 105 LEU A N 1
ATOM 814 C CA . LEU A 1 105 ? -3.731 -5.201 2.203 1.00 54.16 105 LEU A CA 1
ATOM 815 C C . LEU A 1 105 ? -3.854 -6.700 2.479 1.00 54.16 105 LEU A C 1
ATOM 817 O O . LEU A 1 105 ? -3.164 -7.266 3.326 1.00 54.16 105 LEU A O 1
ATOM 821 N N . ARG A 1 106 ? -4.671 -7.379 1.673 1.00 53.50 106 ARG A N 1
ATOM 822 C CA . ARG A 1 106 ? -4.822 -8.846 1.720 1.00 53.50 106 ARG A CA 1
ATOM 823 C C . ARG A 1 106 ? -3.547 -9.616 1.309 1.00 53.50 106 ARG A C 1
ATOM 825 O O . ARG A 1 106 ? -3.515 -10.837 1.395 1.00 53.50 106 ARG A O 1
ATOM 832 N N . PHE A 1 107 ? -2.472 -8.910 0.933 1.00 45.53 107 PHE A N 1
ATOM 833 C CA . PHE A 1 107 ? -1.176 -9.463 0.530 1.00 45.53 107 PHE A CA 1
ATOM 834 C C . PHE A 1 107 ? -0.015 -8.894 1.352 1.00 45.53 107 PHE A C 1
ATOM 836 O O . PHE A 1 107 ? 0.394 -7.749 1.163 1.00 45.53 107 PHE A O 1
ATOM 843 N N . GLN A 1 108 ? 0.585 -9.728 2.205 1.00 39.62 108 GLN A N 1
ATOM 844 C CA . GLN A 1 108 ? 1.871 -9.447 2.845 1.00 39.62 108 GLN A CA 1
ATOM 845 C C . GLN A 1 108 ? 3.036 -9.904 1.945 1.00 39.62 108 GLN A C 1
ATOM 847 O O . GLN A 1 108 ? 3.025 -11.014 1.408 1.00 39.62 108 GLN A O 1
ATOM 852 N N . SER A 1 109 ? 4.066 -9.061 1.798 1.00 40.53 109 SER A N 1
ATOM 853 C CA . SER A 1 109 ? 5.320 -9.416 1.111 1.00 40.53 109 SER A CA 1
ATOM 854 C C . SER A 1 109 ? 6.088 -10.488 1.889 1.00 40.53 109 SER A C 1
ATOM 856 O O . SER A 1 109 ? 6.386 -10.302 3.067 1.00 40.53 109 SER A O 1
ATOM 858 N N . GLN A 1 110 ? 6.513 -11.557 1.206 1.00 35.75 110 GLN A N 1
ATOM 859 C CA . GLN A 1 110 ? 7.262 -12.685 1.788 1.00 35.75 110 GLN A CA 1
ATOM 860 C C . GLN A 1 110 ? 8.619 -12.328 2.436 1.00 35.75 110 GLN A C 1
ATOM 862 O O . GLN A 1 110 ? 9.233 -13.187 3.067 1.00 35.75 110 GLN A O 1
ATOM 867 N N . TYR A 1 111 ? 9.110 -11.096 2.261 1.00 35.03 111 TYR A N 1
ATOM 868 C CA . TYR A 1 111 ? 10.380 -10.618 2.826 1.00 35.03 111 TYR A CA 1
ATOM 869 C C . TYR A 1 111 ? 10.235 -9.419 3.773 1.00 35.03 111 TYR A C 1
ATOM 871 O O . TYR A 1 111 ? 11.249 -8.948 4.284 1.00 35.03 111 TYR A O 1
ATOM 879 N N . GLY A 1 112 ? 9.017 -8.896 3.967 1.00 39.59 112 GLY A N 1
ATOM 880 C CA . GLY A 1 112 ? 8.817 -7.555 4.523 1.00 39.59 112 GLY A CA 1
ATOM 881 C C . GLY A 1 112 ? 9.522 -6.466 3.691 1.00 39.59 112 GLY A C 1
ATOM 882 O O . GLY A 1 112 ? 9.938 -6.700 2.553 1.00 39.59 112 GLY A O 1
ATOM 883 N N . SER A 1 113 ? 9.662 -5.270 4.264 1.00 39.78 113 SER A N 1
ATOM 884 C CA . SER A 1 113 ? 10.719 -4.307 3.900 1.00 39.78 113 SER A CA 1
ATOM 885 C C . SER A 1 113 ? 11.733 -4.222 5.049 1.00 39.78 113 SER A C 1
ATOM 887 O O . SER A 1 113 ? 11.568 -4.942 6.035 1.00 39.78 113 SER A O 1
ATOM 889 N N . SER A 1 114 ? 12.760 -3.365 4.994 1.00 40.62 114 SER A N 1
ATOM 890 C CA . SER A 1 114 ? 13.569 -3.081 6.195 1.00 40.62 114 SER A CA 1
ATOM 891 C C . SER A 1 114 ? 12.679 -2.552 7.319 1.00 40.62 114 SER A C 1
ATOM 893 O O . SER A 1 114 ? 12.491 -3.238 8.323 1.00 40.62 114 SER A O 1
ATOM 895 N N . ALA A 1 115 ? 12.048 -1.396 7.098 1.00 40.69 115 ALA A N 1
ATOM 896 C CA . ALA A 1 115 ? 11.115 -0.768 8.028 1.00 40.69 115 ALA A CA 1
ATOM 897 C C . ALA A 1 115 ? 9.998 -1.737 8.443 1.00 40.69 115 ALA A C 1
ATOM 899 O O . ALA A 1 115 ? 9.772 -1.937 9.633 1.00 40.69 115 ALA A O 1
ATOM 900 N N . GLY A 1 116 ? 9.376 -2.421 7.479 1.00 46.78 116 GLY A N 1
ATOM 901 C CA . GLY A 1 116 ? 8.301 -3.382 7.724 1.00 46.78 116 GLY A CA 1
ATOM 902 C C . GLY A 1 116 ? 8.731 -4.589 8.563 1.00 46.78 116 GLY A C 1
ATOM 903 O O . GLY A 1 116 ? 7.972 -5.007 9.425 1.00 46.78 116 GLY A O 1
ATOM 904 N N . THR A 1 117 ? 9.949 -5.116 8.388 1.00 48.19 117 THR A N 1
ATOM 905 C CA . THR A 1 117 ? 10.458 -6.270 9.164 1.00 48.19 117 THR A CA 1
ATOM 906 C C . THR A 1 117 ? 10.843 -5.880 10.590 1.00 48.19 117 THR A C 1
ATOM 908 O O . THR A 1 117 ? 10.634 -6.659 11.521 1.00 48.19 117 THR A O 1
ATOM 911 N N . ILE A 1 118 ? 11.400 -4.679 10.782 1.00 47.25 118 ILE A N 1
ATOM 912 C CA . ILE A 1 118 ? 11.702 -4.130 12.114 1.00 47.25 118 ILE A CA 1
ATOM 913 C C . ILE A 1 118 ? 10.390 -3.879 12.848 1.00 47.25 118 ILE A C 1
ATOM 915 O O . ILE A 1 118 ? 10.195 -4.384 13.949 1.00 47.25 118 ILE A O 1
ATOM 919 N N . ARG A 1 119 ? 9.462 -3.170 12.195 1.00 55.66 119 ARG A N 1
ATOM 920 C CA . ARG A 1 119 ? 8.133 -2.866 12.719 1.00 55.66 119 ARG A CA 1
ATOM 921 C C . ARG A 1 119 ? 7.366 -4.150 13.022 1.00 55.66 119 ARG A C 1
ATOM 923 O O . ARG A 1 119 ? 6.785 -4.264 14.088 1.00 55.66 119 ARG A O 1
ATOM 930 N N . GLU A 1 120 ? 7.438 -5.160 12.159 1.00 55.50 120 GLU A N 1
ATOM 931 C CA . GLU A 1 120 ? 6.887 -6.493 12.414 1.00 55.50 120 GLU A CA 1
ATOM 932 C C . GLU A 1 120 ? 7.545 -7.189 13.609 1.00 55.50 120 GLU A C 1
ATOM 934 O O . GLU A 1 120 ? 6.847 -7.833 14.390 1.00 55.50 120 GLU A O 1
ATOM 939 N N . ALA A 1 121 ? 8.859 -7.066 13.801 1.00 53.47 121 ALA A N 1
ATOM 940 C CA . ALA A 1 121 ? 9.529 -7.618 14.973 1.00 53.47 121 ALA A CA 1
ATOM 941 C C . ALA A 1 121 ? 9.092 -6.911 16.269 1.00 53.47 121 ALA A C 1
ATOM 943 O O . ALA A 1 121 ? 8.696 -7.601 17.210 1.00 53.47 121 ALA A O 1
ATOM 944 N N . GLU A 1 122 ? 9.098 -5.574 16.289 1.00 57.44 122 GLU A N 1
ATOM 945 C CA . GLU A 1 122 ? 8.623 -4.732 17.398 1.00 57.44 122 GLU A CA 1
ATOM 946 C C . GLU A 1 122 ? 7.154 -5.015 17.739 1.00 57.44 122 GLU A C 1
ATOM 948 O O . GLU A 1 122 ? 6.796 -5.203 18.903 1.00 57.44 122 GLU A O 1
ATOM 953 N N . LEU A 1 123 ? 6.292 -5.065 16.719 1.00 65.75 123 LEU A N 1
ATOM 954 C CA . LEU A 1 123 ? 4.863 -5.306 16.877 1.00 65.75 123 LEU A CA 1
ATOM 955 C C . LEU A 1 123 ? 4.593 -6.741 17.313 1.00 65.75 123 LEU A C 1
ATOM 957 O O . LEU A 1 123 ? 3.801 -6.924 18.226 1.00 65.75 123 LEU A O 1
ATOM 961 N N . ARG A 1 124 ? 5.266 -7.759 16.758 1.00 63.66 124 ARG A N 1
ATOM 962 C CA . ARG A 1 124 ? 5.120 -9.152 17.226 1.00 63.66 124 ARG A CA 1
ATOM 963 C C . ARG A 1 124 ? 5.593 -9.331 18.669 1.00 63.66 124 ARG A C 1
ATOM 965 O O . ARG A 1 124 ? 4.978 -10.108 19.394 1.00 63.66 124 ARG A O 1
ATOM 972 N N . GLU A 1 125 ? 6.648 -8.638 19.094 1.00 59.81 125 GLU A N 1
ATOM 973 C CA . GLU A 1 125 ? 7.089 -8.645 20.494 1.00 59.81 125 GLU A CA 1
ATOM 974 C C . GLU A 1 125 ? 6.062 -7.952 21.402 1.00 59.81 125 GLU A C 1
ATOM 976 O O . GLU A 1 125 ? 5.633 -8.538 22.395 1.00 59.81 125 GLU A O 1
ATOM 981 N N . SER A 1 126 ? 5.578 -6.772 21.005 1.00 66.31 126 SER A N 1
ATOM 982 C CA . SER A 1 126 ? 4.510 -6.048 21.711 1.00 66.31 126 SER A CA 1
ATOM 983 C C . SER A 1 126 ? 3.232 -6.891 21.813 1.00 66.31 126 SER A C 1
ATOM 985 O O . SER A 1 126 ? 2.666 -7.037 22.889 1.00 66.31 126 SER A O 1
ATOM 987 N N . ILE A 1 127 ? 2.809 -7.525 20.717 1.00 67.19 127 ILE A N 1
ATOM 988 C CA . ILE A 1 127 ? 1.669 -8.449 20.652 1.00 67.19 127 ILE A CA 1
ATOM 989 C C . ILE A 1 127 ? 1.879 -9.638 21.593 1.00 67.19 127 ILE A C 1
ATOM 991 O O . ILE A 1 127 ? 0.940 -10.013 22.291 1.00 67.19 127 ILE A O 1
ATOM 995 N N . ALA A 1 128 ? 3.077 -10.229 21.648 1.00 65.62 128 ALA A N 1
ATOM 996 C CA . ALA A 1 128 ? 3.367 -11.347 22.545 1.00 65.62 128 ALA A CA 1
ATOM 997 C C . ALA A 1 128 ? 3.280 -10.929 24.024 1.00 65.62 128 ALA A C 1
ATOM 999 O O . ALA A 1 128 ? 2.629 -11.616 24.810 1.00 65.62 128 ALA A O 1
ATOM 1000 N N . GLN A 1 129 ? 3.847 -9.773 24.386 1.00 66.44 129 GLN A N 1
ATOM 1001 C CA . GLN A 1 129 ? 3.727 -9.194 25.731 1.00 66.44 129 GLN A CA 1
ATOM 1002 C C . GLN A 1 129 ? 2.258 -8.902 26.087 1.00 66.44 129 GLN A C 1
ATOM 1004 O O . GLN A 1 129 ? 1.788 -9.292 27.155 1.00 66.44 129 GLN A O 1
ATOM 1009 N N . LEU A 1 130 ? 1.503 -8.294 25.166 1.00 64.94 130 LEU A N 1
ATOM 1010 C CA . LEU A 1 130 ? 0.074 -8.008 25.327 1.00 64.94 130 LEU A CA 1
ATOM 1011 C C . LEU A 1 130 ? -0.787 -9.277 25.401 1.00 64.94 130 LEU A C 1
ATOM 1013 O O . LEU A 1 130 ? -1.846 -9.243 26.021 1.00 64.94 130 LEU A O 1
ATOM 1017 N N . SER A 1 131 ? -0.375 -10.377 24.766 1.00 62.66 131 SER A N 1
ATOM 1018 C CA . SER A 1 131 ? -1.105 -11.659 24.760 1.00 62.66 131 SER A CA 1
ATOM 1019 C C . SER A 1 131 ? -0.822 -12.517 25.995 1.00 62.66 131 SER A C 1
ATOM 1021 O O . SER A 1 131 ? -1.614 -13.395 26.313 1.00 62.66 131 SER A O 1
ATOM 1023 N N . ALA A 1 132 ? 0.276 -12.261 26.712 1.00 63.38 132 ALA A N 1
ATOM 1024 C CA . ALA A 1 132 ? 0.556 -12.884 28.006 1.00 63.38 132 ALA A CA 1
ATOM 1025 C C . ALA A 1 132 ? -0.274 -12.276 29.158 1.00 63.38 132 ALA A C 1
ATOM 1027 O O . ALA A 1 132 ? -0.316 -12.835 30.255 1.00 63.38 132 ALA A O 1
ATOM 1028 N N . TRP A 1 133 ? -0.930 -11.136 28.923 1.00 62.16 133 TRP A N 1
ATOM 1029 C CA . TRP A 1 133 ? -1.745 -10.438 29.913 1.00 62.16 133 TRP A CA 1
ATOM 1030 C C . TRP A 1 133 ? -3.143 -11.063 30.023 1.00 62.16 133 TRP A C 1
ATOM 1032 O O . TRP A 1 133 ? -3.856 -11.178 29.026 1.00 62.16 133 TRP A O 1
ATOM 1042 N N . HIS A 1 134 ? -3.531 -11.438 31.242 1.00 58.72 134 HIS A N 1
ATOM 1043 C CA . HIS A 1 134 ? -4.806 -12.080 31.566 1.00 58.72 134 HIS A CA 1
ATOM 1044 C C . HIS A 1 134 ? -5.490 -11.317 32.708 1.00 58.72 134 HIS A C 1
ATOM 1046 O O . HIS A 1 134 ? -4.814 -10.881 33.640 1.00 58.72 134 HIS A O 1
ATOM 1052 N N . SER A 1 135 ? -6.819 -11.210 32.667 1.00 56.34 135 SER A N 1
ATOM 1053 C CA . SER A 1 135 ? -7.635 -10.659 33.757 1.00 56.34 135 SER A CA 1
ATOM 1054 C C . SER A 1 135 ? -8.904 -11.470 33.969 1.00 56.34 135 SER A C 1
ATOM 1056 O O . SER A 1 135 ? -9.539 -11.891 33.002 1.00 56.34 135 SER A O 1
ATOM 1058 N N . GLU A 1 136 ? -9.313 -11.604 35.226 1.00 57.56 136 GLU A N 1
ATOM 1059 C CA . GLU A 1 136 ? -10.571 -12.229 35.639 1.00 57.56 136 GLU A CA 1
ATOM 1060 C C . GLU A 1 136 ? -11.743 -11.249 35.436 1.00 57.56 136 GLU A C 1
ATOM 1062 O O . GLU A 1 136 ? -12.220 -10.620 36.377 1.00 57.56 136 GLU A O 1
ATOM 1067 N N . VAL A 1 137 ? -12.182 -11.061 34.186 1.00 61.19 137 VAL A N 1
ATOM 1068 C CA . VAL A 1 137 ? -13.317 -10.182 33.833 1.00 61.19 137 VAL A CA 1
ATOM 1069 C C . VAL A 1 137 ? -14.391 -10.994 33.109 1.00 61.19 137 VAL A C 1
ATOM 1071 O O . VAL A 1 137 ? -14.078 -11.981 32.450 1.00 61.19 137 VAL A O 1
ATOM 1074 N N . GLU A 1 138 ? -15.656 -10.607 33.254 1.00 62.50 138 GLU A N 1
ATOM 1075 C CA . GLU A 1 138 ? -16.825 -11.350 32.766 1.00 62.50 138 GLU A CA 1
ATOM 1076 C C . GLU A 1 138 ? -17.061 -11.211 31.244 1.00 62.50 138 GLU A C 1
ATOM 1078 O O . GLU A 1 138 ? -16.777 -10.174 30.634 1.00 62.50 138 GLU A O 1
ATOM 1083 N N . ASP A 1 139 ? -17.600 -12.283 30.656 1.00 69.81 139 ASP A N 1
ATOM 1084 C CA . ASP A 1 139 ? -18.118 -12.513 29.296 1.00 69.81 139 ASP A CA 1
ATOM 1085 C C . ASP A 1 139 ? -17.869 -11.426 28.230 1.00 69.81 139 ASP A C 1
ATOM 1087 O O . ASP A 1 139 ? -17.081 -11.618 27.302 1.00 69.81 139 ASP A O 1
ATOM 1091 N N . LEU A 1 140 ? -18.542 -10.274 28.320 1.00 77.19 140 LEU A N 1
ATOM 1092 C CA . LEU A 1 140 ? -18.498 -9.244 27.276 1.00 77.19 140 LEU A CA 1
ATOM 1093 C C . LEU A 1 140 ? -17.136 -8.535 27.170 1.00 77.19 140 LEU A C 1
ATOM 1095 O O . LEU A 1 140 ? -16.740 -8.146 26.071 1.00 77.19 140 LEU A O 1
ATOM 1099 N N . ASP A 1 141 ? -16.406 -8.374 28.276 1.00 77.00 141 ASP A N 1
ATOM 1100 C CA . ASP A 1 141 ? -15.046 -7.825 28.220 1.00 77.00 141 ASP A CA 1
ATOM 1101 C C . ASP A 1 141 ? -14.044 -8.886 27.724 1.00 77.00 141 ASP A C 1
ATOM 1103 O O . ASP A 1 141 ? -13.091 -8.539 27.025 1.00 77.00 141 ASP A O 1
ATOM 1107 N N . GLN A 1 142 ? -14.282 -10.180 27.996 1.00 76.31 142 GLN A N 1
ATOM 1108 C CA . GLN A 1 142 ? -13.502 -11.268 27.381 1.00 76.31 142 GLN A CA 1
ATOM 1109 C C . GLN A 1 142 ? -13.685 -11.277 25.859 1.00 76.31 142 GLN A C 1
ATOM 1111 O O . GLN A 1 142 ? -12.704 -11.354 25.117 1.00 76.31 142 GLN A O 1
ATOM 1116 N N . PHE A 1 143 ? -14.929 -11.133 25.389 1.00 82.06 143 PHE A N 1
ATOM 1117 C CA . PHE A 1 143 ? -15.252 -11.001 23.969 1.00 82.06 143 PHE A CA 1
ATOM 1118 C C . PHE A 1 143 ? -14.525 -9.804 23.331 1.00 82.06 143 PHE A C 1
ATOM 1120 O O . PHE A 1 143 ? -13.843 -9.960 22.315 1.00 82.06 143 PHE A O 1
ATOM 1127 N N . GLU A 1 144 ? -14.626 -8.619 23.947 1.00 83.62 144 GLU A N 1
ATOM 1128 C CA . GLU A 1 144 ? -13.983 -7.384 23.475 1.00 83.62 144 GLU A CA 1
ATOM 1129 C C . GLU A 1 144 ? -12.456 -7.525 23.358 1.00 83.62 144 GLU A C 1
ATOM 1131 O O . GLU A 1 144 ? -11.869 -7.054 22.383 1.00 83.62 144 GLU A O 1
ATOM 1136 N N . ALA A 1 145 ? -11.811 -8.206 24.306 1.00 77.62 145 ALA A N 1
ATOM 1137 C CA . ALA A 1 145 ? -10.362 -8.395 24.322 1.00 77.62 145 ALA A CA 1
ATOM 1138 C C . ALA A 1 145 ? -9.846 -9.530 23.426 1.00 77.62 145 ALA A C 1
ATOM 1140 O O . ALA A 1 145 ? -8.669 -9.538 23.044 1.00 77.62 145 ALA A O 1
ATOM 1141 N N . ALA A 1 146 ? -10.700 -10.497 23.091 1.00 77.12 146 ALA A N 1
ATOM 1142 C CA . ALA A 1 146 ? -10.355 -11.590 22.192 1.00 77.12 146 ALA A CA 1
ATOM 1143 C C . ALA A 1 146 ? -10.541 -11.197 20.712 1.00 77.12 146 ALA A C 1
ATOM 1145 O O . ALA A 1 146 ? -9.745 -11.606 19.861 1.00 77.12 146 ALA A O 1
ATOM 1146 N N . LEU A 1 147 ? -11.521 -10.333 20.407 1.00 79.06 147 LEU A N 1
ATOM 1147 C CA . LEU A 1 147 ? -11.820 -9.846 19.053 1.00 79.06 147 LEU A CA 1
ATOM 1148 C C . LEU A 1 147 ? -10.587 -9.343 18.261 1.00 79.06 147 LEU A C 1
ATOM 1150 O O . LEU A 1 147 ? -10.464 -9.735 17.100 1.00 79.06 147 LEU A O 1
ATOM 1154 N N . PRO A 1 148 ? -9.638 -8.559 18.820 1.00 78.38 148 PRO A N 1
ATOM 1155 C CA . PRO A 1 148 ? -8.431 -8.148 18.100 1.00 78.38 148 PRO A CA 1
ATOM 1156 C C . PRO A 1 148 ? -7.594 -9.316 17.579 1.00 78.38 148 PRO A C 1
ATOM 1158 O O . PRO A 1 148 ? -7.161 -9.304 16.427 1.00 78.38 148 PRO A O 1
ATOM 1161 N N . THR A 1 149 ? -7.396 -10.342 18.411 1.00 75.69 149 THR A N 1
ATOM 1162 C CA . THR A 1 149 ? -6.634 -11.541 18.044 1.00 75.69 149 THR A CA 1
ATOM 1163 C C . THR A 1 149 ? -7.345 -12.309 16.935 1.00 75.69 149 THR A C 1
ATOM 1165 O O . THR A 1 149 ? -6.694 -12.760 15.994 1.00 75.69 149 THR A O 1
ATOM 1168 N N . TYR A 1 150 ? -8.674 -12.396 16.988 1.00 77.06 150 TYR A N 1
ATOM 1169 C CA . TYR A 1 150 ? -9.468 -13.081 15.971 1.00 77.06 150 TYR A CA 1
ATOM 1170 C C . TYR A 1 150 ? -9.523 -12.331 14.632 1.00 77.06 150 TYR A C 1
ATOM 1172 O O . TYR A 1 150 ? -9.399 -12.964 13.584 1.00 77.06 150 TYR A O 1
ATOM 1180 N N . LEU A 1 151 ? -9.622 -10.996 14.627 1.00 74.69 151 LEU A N 1
ATOM 1181 C CA . LEU A 1 151 ? -9.517 -10.197 13.396 1.00 74.69 151 LEU A CA 1
ATOM 1182 C C . LEU A 1 151 ? -8.147 -10.401 12.723 1.00 74.69 151 LEU A C 1
ATOM 1184 O O . LEU A 1 151 ? -8.073 -10.655 11.521 1.00 74.69 151 LEU A O 1
ATOM 1188 N N . TYR A 1 152 ? -7.066 -10.394 13.507 1.00 75.75 152 TYR A N 1
ATOM 1189 C CA . TYR A 1 152 ? -5.718 -10.689 13.016 1.00 75.75 152 TYR A CA 1
ATOM 1190 C C . TYR A 1 152 ? -5.577 -12.118 12.472 1.00 75.75 152 TYR A C 1
ATOM 1192 O O . TYR A 1 152 ? -5.069 -12.309 11.367 1.00 75.75 152 TYR A O 1
ATOM 1200 N N . GLN A 1 153 ? -6.059 -13.124 13.209 1.00 76.50 153 GLN A N 1
ATOM 1201 C CA . GLN A 1 153 ? -6.046 -14.518 12.760 1.00 76.50 153 GLN A CA 1
ATOM 1202 C C . GLN A 1 153 ? -6.867 -14.721 11.480 1.00 76.50 153 GLN A C 1
ATOM 1204 O O . GLN A 1 153 ? -6.470 -15.524 10.643 1.00 76.50 153 GLN A O 1
ATOM 1209 N N . SER A 1 154 ? -7.957 -13.972 11.288 1.00 73.44 154 SER A N 1
ATOM 1210 C CA . SER A 1 154 ? -8.784 -14.027 10.072 1.00 73.44 154 SER A CA 1
ATOM 1211 C C . SER A 1 154 ? -8.035 -13.479 8.859 1.00 73.44 154 SER A C 1
ATOM 1213 O O . SER A 1 154 ? -7.996 -14.124 7.813 1.00 73.44 154 SER A O 1
ATOM 1215 N N . ASN A 1 155 ? -7.353 -12.340 9.014 1.00 71.75 155 ASN A N 1
ATOM 1216 C CA . ASN A 1 155 ? -6.521 -11.772 7.952 1.00 71.75 155 ASN A CA 1
ATOM 1217 C C . ASN A 1 155 ? -5.344 -12.697 7.598 1.00 71.75 155 ASN A C 1
ATOM 1219 O O . ASN A 1 155 ? -5.079 -12.932 6.419 1.00 71.75 155 ASN A O 1
ATOM 1223 N N . LEU A 1 156 ? -4.676 -13.277 8.607 1.00 69.56 156 LEU A N 1
ATOM 1224 C CA . LEU A 1 156 ? -3.646 -14.299 8.391 1.00 69.56 156 LEU A CA 1
ATOM 1225 C C . LEU A 1 156 ? -4.201 -15.542 7.692 1.00 69.56 156 LEU A C 1
ATOM 1227 O O . LEU A 1 156 ? -3.517 -16.104 6.841 1.00 69.56 156 LEU A O 1
ATOM 1231 N N . TYR A 1 157 ? -5.415 -15.972 8.042 1.00 73.56 157 TYR A N 1
ATOM 1232 C CA . TYR A 1 157 ? -6.068 -17.123 7.431 1.00 73.56 157 TYR A CA 1
ATOM 1233 C C . TYR A 1 157 ? -6.308 -16.883 5.936 1.00 73.56 157 TYR A C 1
ATOM 1235 O O . TYR A 1 157 ? -5.849 -17.666 5.106 1.00 73.56 157 TYR A O 1
ATOM 1243 N N . LEU A 1 158 ? -6.952 -15.763 5.591 1.00 68.75 158 LEU A N 1
ATOM 1244 C CA . LEU A 1 158 ? -7.217 -15.365 4.206 1.00 68.75 158 LEU A CA 1
ATOM 1245 C C . LEU A 1 158 ? -5.919 -15.262 3.390 1.00 68.75 158 LEU A C 1
ATOM 1247 O O . LEU A 1 158 ? -5.843 -15.825 2.298 1.00 68.75 158 LEU A O 1
ATOM 1251 N N . TRP A 1 159 ? -4.879 -14.627 3.943 1.00 67.94 159 TRP A N 1
ATOM 1252 C CA . TRP A 1 159 ? -3.555 -14.560 3.315 1.00 67.94 159 TRP A CA 1
ATOM 1253 C C . TRP A 1 159 ? -2.940 -15.950 3.098 1.00 67.94 159 TRP A C 1
ATOM 1255 O O . TRP A 1 159 ? -2.435 -16.254 2.017 1.00 67.94 159 TRP A O 1
ATOM 1265 N N . ALA A 1 160 ? -2.991 -16.817 4.111 1.00 66.62 160 ALA A N 1
ATOM 1266 C CA . ALA A 1 160 ? -2.345 -18.123 4.071 1.00 66.62 160 ALA A CA 1
ATOM 1267 C C . ALA A 1 160 ? -3.015 -19.075 3.071 1.00 66.62 160 ALA A C 1
ATOM 1269 O O . ALA A 1 160 ? -2.307 -19.797 2.366 1.00 66.62 160 ALA A O 1
ATOM 1270 N N . VAL A 1 161 ? -4.348 -19.032 2.955 1.00 65.75 161 VAL A N 1
ATOM 1271 C CA . VAL A 1 161 ? -5.101 -19.790 1.942 1.00 65.75 161 VAL A CA 1
ATOM 1272 C C . VAL A 1 161 ? -4.850 -19.255 0.532 1.00 65.75 161 VAL A C 1
ATOM 1274 O O . VAL A 1 161 ? -4.577 -20.041 -0.373 1.00 65.75 161 VAL A O 1
ATOM 1277 N N . GLN A 1 162 ? -4.825 -17.933 0.334 1.00 62.16 162 GLN A N 1
ATOM 1278 C CA . GLN A 1 162 ? -4.401 -17.345 -0.947 1.00 62.16 162 GLN A CA 1
ATOM 1279 C C . GLN A 1 162 ? -2.965 -17.766 -1.311 1.00 62.16 162 GLN A C 1
ATOM 1281 O O . GLN A 1 162 ? -2.662 -18.011 -2.479 1.00 62.16 162 GLN A O 1
ATOM 1286 N N . GLY A 1 163 ? -2.099 -17.933 -0.307 1.00 55.69 163 GLY A N 1
ATOM 1287 C CA . GLY A 1 163 ? -0.760 -18.504 -0.440 1.00 55.69 163 GLY A CA 1
ATOM 1288 C C . GLY A 1 163 ? -0.706 -20.007 -0.753 1.00 55.69 163 GLY A C 1
ATOM 1289 O O . GLY A 1 163 ? 0.361 -20.468 -1.148 1.00 55.69 163 GLY A O 1
ATOM 1290 N N . GLN A 1 164 ? -1.801 -20.769 -0.598 1.00 57.47 164 GLN A N 1
ATOM 1291 C CA . GLN A 1 164 ? -1.906 -22.188 -0.997 1.00 57.47 164 GLN A CA 1
ATOM 1292 C C . GLN A 1 164 ? -2.458 -22.405 -2.408 1.00 57.47 164 GLN A C 1
ATOM 1294 O O . GLN A 1 164 ? -2.229 -23.467 -2.972 1.00 57.47 164 GLN A O 1
ATOM 1299 N N . HIS A 1 165 ? -3.195 -21.444 -2.966 1.00 56.25 165 HIS A N 1
ATOM 1300 C CA . HIS A 1 165 ? -4.043 -21.672 -4.138 1.00 56.25 165 HIS A CA 1
ATOM 1301 C C . HIS A 1 165 ? -3.280 -22.237 -5.358 1.00 56.25 165 HIS A C 1
ATOM 1303 O O . HIS A 1 165 ? -2.349 -21.601 -5.858 1.00 56.25 165 HIS A O 1
ATOM 1309 N N . ASP A 1 166 ? -3.727 -23.380 -5.893 1.00 47.72 166 ASP A N 1
ATOM 1310 C CA . ASP A 1 166 ? -2.994 -24.230 -6.855 1.00 47.72 166 ASP A CA 1
ATOM 1311 C C . ASP A 1 166 ? -2.459 -23.511 -8.105 1.00 47.72 166 ASP A C 1
ATOM 1313 O O . ASP A 1 166 ? -1.369 -23.809 -8.595 1.00 47.72 166 ASP A O 1
ATOM 1317 N N . GLN A 1 167 ? -3.218 -22.548 -8.636 1.00 44.72 167 GLN A N 1
ATOM 1318 C CA . GLN A 1 167 ? -2.841 -21.765 -9.825 1.00 44.72 167 GLN A CA 1
ATOM 1319 C C . GLN A 1 167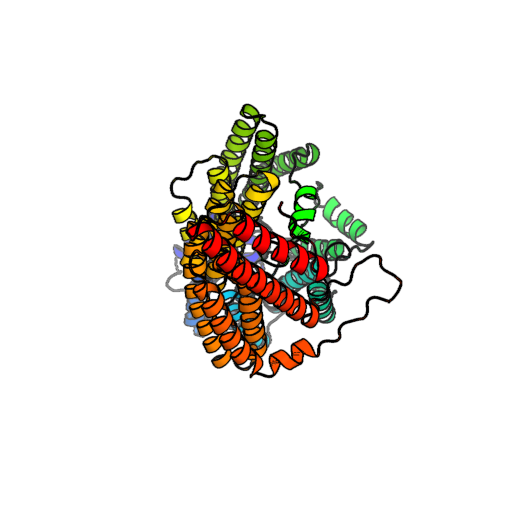 ? -1.737 -20.721 -9.545 1.00 44.72 167 GLN A C 1
ATOM 1321 O O . GLN A 1 167 ? -1.081 -20.219 -10.461 1.00 44.72 167 GLN A O 1
ATOM 1326 N N . TYR A 1 168 ? -1.542 -20.360 -8.276 1.00 45.41 168 TYR A N 1
ATOM 1327 C CA . TYR A 1 168 ? -1.043 -19.044 -7.872 1.00 45.41 168 TYR A CA 1
ATOM 1328 C C . TYR A 1 168 ? 0.097 -19.103 -6.856 1.00 45.41 168 TYR A C 1
ATOM 1330 O O . TYR A 1 168 ? 1.027 -18.290 -6.943 1.00 45.41 168 TYR A O 1
ATOM 1338 N N . ALA A 1 169 ? 0.075 -20.083 -5.955 1.00 46.09 169 ALA A N 1
ATOM 1339 C CA . ALA A 1 169 ? 1.117 -20.316 -4.973 1.00 46.09 169 ALA A CA 1
ATOM 1340 C C . ALA A 1 169 ? 2.489 -20.532 -5.640 1.00 46.09 169 ALA A C 1
ATOM 1342 O O . ALA A 1 169 ? 2.638 -21.298 -6.593 1.00 46.09 169 ALA A O 1
ATOM 1343 N N . ASN A 1 170 ? 3.520 -19.852 -5.134 1.00 47.66 170 ASN A N 1
ATOM 1344 C CA . ASN A 1 170 ? 4.907 -20.260 -5.362 1.00 47.66 170 ASN A CA 1
ATOM 1345 C C . ASN A 1 170 ? 5.347 -21.150 -4.188 1.00 47.66 170 ASN A C 1
ATOM 1347 O O . ASN A 1 170 ? 4.772 -21.068 -3.106 1.00 47.66 170 ASN A O 1
ATOM 1351 N N . GLN A 1 171 ? 6.351 -22.008 -4.371 1.00 51.97 171 GLN A N 1
ATOM 1352 C CA . GLN A 1 171 ? 6.714 -22.991 -3.342 1.00 51.97 171 GLN A CA 1
ATOM 1353 C C . GLN A 1 171 ? 7.068 -22.368 -1.962 1.00 51.97 171 GLN A C 1
ATOM 1355 O O . GLN A 1 171 ? 6.694 -22.959 -0.948 1.00 51.97 171 GLN A O 1
ATOM 1360 N N . PRO A 1 172 ? 7.714 -21.182 -1.868 1.00 47.94 172 PRO A N 1
ATOM 1361 C CA . PRO A 1 172 ? 7.906 -20.478 -0.593 1.00 47.94 172 PRO A CA 1
ATOM 1362 C C . PRO A 1 172 ? 6.619 -19.964 0.077 1.00 47.94 172 PRO A C 1
ATOM 1364 O O . PRO A 1 172 ? 6.450 -20.159 1.280 1.00 47.94 172 PRO A O 1
ATOM 1367 N N . LEU A 1 173 ? 5.705 -19.332 -0.671 1.00 52.12 173 LEU A N 1
ATOM 1368 C CA . LEU A 1 173 ? 4.405 -18.874 -0.160 1.00 52.12 173 LEU A CA 1
ATOM 1369 C C . LEU A 1 173 ? 3.503 -20.060 0.194 1.00 52.12 173 LEU A C 1
ATOM 1371 O O . LEU A 1 173 ? 2.839 -20.014 1.223 1.00 52.12 173 LEU A O 1
ATOM 1375 N N . ALA A 1 174 ? 3.565 -21.149 -0.577 1.00 56.78 174 ALA A N 1
ATOM 1376 C CA . ALA A 1 174 ? 2.907 -22.411 -0.261 1.00 56.78 174 ALA A CA 1
ATOM 1377 C C . ALA A 1 174 ? 3.423 -22.973 1.071 1.00 56.78 174 ALA A C 1
ATOM 1379 O O . ALA A 1 174 ? 2.641 -23.258 1.973 1.00 56.78 174 ALA A O 1
ATOM 1380 N N . ALA A 1 175 ? 4.744 -23.054 1.254 1.00 56.78 175 ALA A N 1
ATOM 1381 C CA . ALA A 1 175 ? 5.325 -23.513 2.513 1.00 56.78 175 ALA A CA 1
ATOM 1382 C C . ALA A 1 175 ? 4.926 -22.612 3.697 1.00 56.78 175 ALA A C 1
ATOM 1384 O O . ALA A 1 175 ? 4.569 -23.123 4.758 1.00 56.78 175 ALA A O 1
ATOM 1385 N N . LYS A 1 176 ? 4.935 -21.282 3.520 1.00 57.59 176 LYS A N 1
ATOM 1386 C CA . LYS A 1 176 ? 4.590 -20.338 4.592 1.00 57.59 176 LYS A CA 1
ATOM 1387 C C . LYS A 1 176 ? 3.093 -20.307 4.907 1.00 57.59 176 LYS A C 1
ATOM 1389 O O . LYS A 1 176 ? 2.731 -20.228 6.078 1.00 57.59 176 LYS A O 1
ATOM 1394 N N . GLY A 1 177 ? 2.234 -20.400 3.897 1.00 62.84 177 GLY A N 1
ATOM 1395 C CA . GLY A 1 177 ? 0.790 -20.518 4.073 1.00 62.84 177 GLY A CA 1
ATOM 1396 C C . GLY A 1 177 ? 0.427 -21.816 4.792 1.00 62.84 177 GLY A C 1
ATOM 1397 O O . GLY A 1 177 ? -0.295 -21.764 5.779 1.00 62.84 177 GLY A O 1
ATOM 1398 N N . ALA A 1 178 ? 1.014 -22.953 4.406 1.00 68.00 178 ALA A N 1
ATOM 1399 C CA . ALA A 1 178 ? 0.806 -24.235 5.080 1.00 68.00 178 ALA A CA 1
ATOM 1400 C C . ALA A 1 178 ? 1.270 -24.192 6.547 1.00 68.00 178 ALA A C 1
ATOM 1402 O O . ALA A 1 178 ? 0.565 -24.671 7.435 1.00 68.00 178 ALA A O 1
ATOM 1403 N N . GLU A 1 179 ? 2.422 -23.566 6.816 1.00 69.94 179 GLU A N 1
ATOM 1404 C CA . GLU A 1 179 ? 2.920 -23.338 8.176 1.00 69.94 179 GLU A CA 1
ATOM 1405 C C . GLU A 1 179 ? 1.910 -22.532 9.011 1.00 69.94 179 GLU A C 1
ATOM 1407 O O . GLU A 1 179 ? 1.554 -22.961 10.108 1.00 69.94 179 GLU A O 1
ATOM 1412 N N . ILE A 1 180 ? 1.401 -21.410 8.489 1.00 67.69 180 ILE A N 1
ATOM 1413 C CA . ILE A 1 180 ? 0.410 -20.583 9.192 1.00 67.69 180 ILE A CA 1
ATOM 1414 C C . ILE A 1 180 ? -0.915 -21.335 9.376 1.00 67.69 180 ILE A C 1
ATOM 1416 O O . ILE A 1 180 ? -1.446 -21.347 10.482 1.00 67.69 180 ILE A O 1
ATOM 1420 N N . LEU A 1 181 ? -1.426 -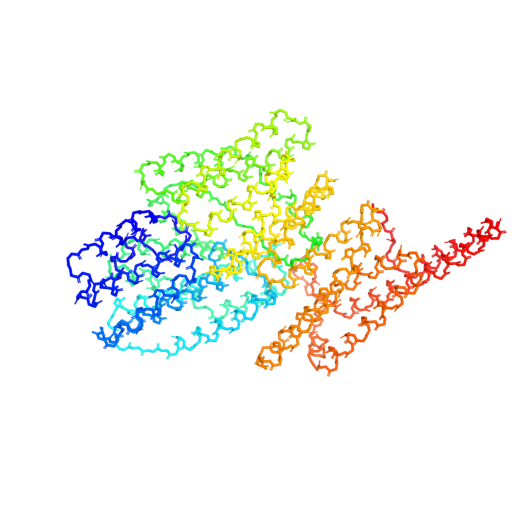22.018 8.348 1.00 71.69 181 LEU A N 1
ATOM 1421 C CA . LEU A 1 181 ? -2.667 -22.797 8.437 1.00 71.69 181 LEU A CA 1
ATOM 1422 C C . LEU A 1 181 ? -2.576 -23.913 9.484 1.00 71.69 181 LEU A C 1
ATOM 1424 O O . LEU A 1 181 ? -3.538 -24.134 10.210 1.00 71.69 181 LEU A O 1
ATOM 1428 N N . SER A 1 182 ? -1.413 -24.558 9.629 1.00 75.19 182 SER A N 1
ATOM 1429 C CA . SER A 1 182 ? -1.179 -25.567 10.677 1.00 75.19 182 SER A CA 1
ATOM 1430 C C . SER A 1 182 ? -1.161 -25.008 12.110 1.00 75.19 182 SER A C 1
ATOM 1432 O O . SER A 1 182 ? -1.241 -25.777 13.065 1.00 75.19 182 SER A O 1
ATOM 1434 N N . GLN A 1 183 ? -1.054 -23.684 12.263 1.00 72.19 183 GLN A N 1
ATOM 1435 C CA . GLN A 1 183 ? -1.013 -22.969 13.546 1.00 72.19 183 GLN A CA 1
ATOM 1436 C C . GLN A 1 183 ? -2.326 -22.227 13.867 1.00 72.19 183 GLN A C 1
ATOM 1438 O O . GLN A 1 183 ? -2.457 -21.681 14.964 1.00 72.19 183 GLN A O 1
ATOM 1443 N N . LEU A 1 184 ? -3.287 -22.178 12.937 1.00 72.00 184 LEU A N 1
ATOM 1444 C CA . LEU A 1 184 ? -4.565 -21.479 13.101 1.00 72.00 184 LEU A CA 1
ATOM 1445 C C . LEU A 1 184 ? -5.708 -22.465 13.379 1.00 72.00 184 LEU A C 1
ATOM 1447 O O . LEU A 1 184 ? -5.938 -23.401 12.619 1.00 72.00 184 LEU A O 1
ATOM 1451 N N . ASP A 1 185 ? -6.477 -22.211 14.438 1.00 72.31 185 ASP A N 1
ATOM 1452 C CA . ASP A 1 185 ? -7.709 -22.951 14.732 1.00 72.31 185 ASP A CA 1
ATOM 1453 C C . ASP A 1 185 ? -8.824 -22.538 13.761 1.00 72.31 185 ASP A C 1
ATOM 1455 O O . ASP A 1 185 ? -9.461 -21.502 13.923 1.00 72.31 185 ASP A O 1
ATOM 1459 N N . THR A 1 186 ? -9.115 -23.361 12.758 1.00 66.00 186 THR A N 1
ATOM 1460 C CA . THR A 1 186 ? -10.117 -23.050 11.725 1.00 66.00 186 THR A CA 1
ATOM 1461 C C . THR A 1 186 ? -11.544 -22.835 12.242 1.00 66.00 186 THR A C 1
ATOM 1463 O O . THR A 1 186 ? -12.371 -22.352 11.464 1.00 66.00 186 THR A O 1
ATOM 1466 N N . THR A 1 187 ? -11.827 -23.147 13.514 1.00 71.00 187 THR A N 1
ATOM 1467 C CA . THR A 1 187 ? -13.144 -23.012 14.161 1.00 71.00 187 THR A CA 1
ATOM 1468 C C . THR A 1 187 ? -13.301 -21.754 15.031 1.00 71.00 187 THR A C 1
ATOM 1470 O O . THR A 1 187 ? -14.395 -21.514 15.545 1.00 71.00 187 THR A O 1
ATOM 1473 N N . PHE A 1 188 ? -12.265 -20.908 15.185 1.00 73.44 188 PHE A N 1
ATOM 1474 C CA . PHE A 1 188 ? -12.347 -19.736 16.077 1.00 73.44 188 PHE A CA 1
ATOM 1475 C C . PHE A 1 188 ? -13.427 -18.719 15.657 1.00 73.44 188 PHE A C 1
ATOM 1477 O O . PHE A 1 188 ? -14.116 -18.176 16.521 1.00 73.44 188 PHE A O 1
ATOM 1484 N N . LEU A 1 189 ? -13.609 -18.486 14.347 1.00 72.44 189 LEU A N 1
ATOM 1485 C CA . LEU A 1 189 ? -14.607 -17.541 13.817 1.00 72.44 189 LEU A CA 1
ATOM 1486 C C . LEU A 1 189 ? -16.034 -17.959 14.168 1.00 72.44 189 LEU A C 1
ATOM 1488 O O . LEU A 1 189 ? -16.841 -17.115 14.557 1.00 72.44 189 LEU A O 1
ATOM 1492 N N . HIS A 1 190 ? -16.314 -19.260 14.080 1.00 79.44 190 HIS A N 1
ATOM 1493 C CA . HIS A 1 190 ? -17.623 -19.823 14.381 1.00 79.44 190 HIS A CA 1
ATOM 1494 C C . HIS A 1 190 ? -18.008 -19.560 15.838 1.00 79.44 190 HIS A C 1
ATOM 1496 O O . HIS A 1 190 ? -19.018 -18.910 16.100 1.00 79.44 190 HIS A O 1
ATOM 1502 N N . ARG A 1 191 ? -17.128 -19.950 16.773 1.00 82.44 191 ARG A N 1
ATOM 1503 C CA . ARG A 1 191 ? -17.338 -19.745 18.214 1.00 82.44 191 ARG A CA 1
ATOM 1504 C C . ARG A 1 191 ? -17.498 -18.266 18.560 1.00 82.44 191 ARG A C 1
ATOM 1506 O O . ARG A 1 191 ? -18.353 -17.911 19.360 1.00 82.44 191 ARG A O 1
ATOM 1513 N N . LEU A 1 192 ? -16.713 -17.382 17.936 1.00 79.94 192 LEU A N 1
ATOM 1514 C CA . LEU A 1 192 ? -16.831 -15.943 18.180 1.00 79.94 192 LEU A CA 1
ATOM 1515 C C . LEU A 1 192 ? -18.164 -15.374 17.670 1.00 79.94 192 LEU A C 1
ATOM 1517 O O . LEU A 1 192 ? -18.760 -14.526 18.329 1.00 79.94 192 LEU A O 1
ATOM 1521 N N . LYS A 1 193 ? -18.653 -15.837 16.516 1.00 82.75 193 LYS A N 1
ATOM 1522 C CA . LYS A 1 193 ? -19.971 -15.466 15.980 1.00 82.75 193 LYS A CA 1
ATOM 1523 C C . LYS A 1 193 ? -21.108 -15.974 16.875 1.00 82.75 193 LYS A C 1
ATOM 1525 O O . LYS A 1 193 ? -22.067 -15.235 17.102 1.00 82.75 193 LYS A O 1
ATOM 1530 N N . GLU A 1 194 ? -20.994 -17.191 17.408 1.00 84.56 194 GLU A N 1
ATOM 1531 C CA . GLU A 1 194 ? -21.927 -17.737 18.402 1.00 84.56 194 GLU A CA 1
ATOM 1532 C C . GLU A 1 194 ? -21.940 -16.869 19.666 1.00 84.56 194 GLU A C 1
ATOM 1534 O O . GLU A 1 194 ? -22.986 -16.308 19.990 1.00 84.56 194 GLU A O 1
ATOM 1539 N N . SER A 1 195 ? -20.783 -16.604 20.286 1.00 84.75 195 SER A N 1
ATOM 1540 C CA . SER A 1 195 ? -20.696 -15.719 21.459 1.00 84.75 195 SER A CA 1
ATOM 1541 C C . SER A 1 195 ? -21.207 -14.299 21.184 1.00 84.75 195 SER A C 1
ATOM 1543 O O . SER A 1 195 ? -21.872 -13.708 22.030 1.00 84.75 195 SER A O 1
ATOM 1545 N N . ALA A 1 196 ? -20.971 -13.736 19.993 1.00 83.75 196 ALA A N 1
ATOM 1546 C CA . ALA A 1 196 ? -21.549 -12.444 19.606 1.00 83.75 196 ALA A CA 1
ATOM 1547 C C . ALA A 1 196 ? -23.088 -12.489 19.542 1.00 83.75 196 ALA A C 1
ATOM 1549 O O . ALA A 1 196 ? -23.748 -11.500 19.856 1.00 83.75 196 ALA A O 1
ATOM 1550 N N . THR A 1 197 ? -23.661 -13.627 19.147 1.00 82.81 197 THR A N 1
ATOM 1551 C CA . THR A 1 197 ? -25.112 -13.847 19.062 1.00 82.81 197 THR A CA 1
ATOM 1552 C C . THR A 1 197 ? -25.730 -14.032 20.452 1.00 82.81 197 THR A C 1
ATOM 1554 O O . THR A 1 197 ? -26.756 -13.416 20.756 1.00 82.81 197 THR A O 1
ATOM 1557 N N . GLU A 1 198 ? -25.071 -14.805 21.320 1.00 86.38 198 GLU A N 1
ATOM 1558 C CA . GLU A 1 198 ? -25.431 -14.993 22.735 1.00 86.38 198 GLU A CA 1
ATOM 1559 C C . GLU A 1 198 ? -25.387 -13.670 23.514 1.00 86.38 198 GLU A C 1
ATOM 1561 O O . GLU A 1 198 ? -26.313 -13.361 24.260 1.00 86.38 198 GLU A O 1
ATOM 1566 N N . LEU A 1 199 ? -24.377 -12.831 23.254 1.00 84.19 199 LEU A N 1
ATOM 1567 C CA . LEU A 1 199 ? -24.241 -11.472 23.799 1.00 84.19 199 LEU A CA 1
ATOM 1568 C C . LEU A 1 199 ? -25.145 -10.428 23.104 1.00 84.19 199 LEU A C 1
ATOM 1570 O O . LEU A 1 199 ? -25.030 -9.232 23.377 1.00 84.19 199 LEU A O 1
ATOM 1574 N N . HIS A 1 200 ? -26.028 -10.857 22.195 1.00 83.75 200 HIS A N 1
ATOM 1575 C CA . HIS A 1 200 ? -26.978 -10.028 21.436 1.00 83.75 200 HIS A CA 1
ATOM 1576 C C . HIS A 1 200 ? -26.352 -8.919 20.561 1.00 83.75 200 HIS A C 1
ATOM 1578 O O . HIS A 1 200 ? -27.033 -7.989 20.122 1.00 83.75 200 HIS A O 1
ATOM 1584 N N . LEU A 1 201 ? -25.068 -9.046 20.216 1.00 79.31 201 LEU A N 1
ATOM 1585 C CA . LEU A 1 201 ? -24.303 -8.123 19.373 1.00 79.31 201 LEU A CA 1
ATOM 1586 C C . LEU A 1 201 ? -24.582 -8.365 17.876 1.00 79.31 201 LEU A C 1
ATOM 1588 O O . LEU A 1 201 ? -23.672 -8.650 17.099 1.00 79.31 201 LEU A O 1
ATOM 1592 N N . SER A 1 202 ? -25.847 -8.257 17.463 1.00 73.44 202 SER A N 1
ATOM 1593 C CA . SER A 1 202 ? -26.344 -8.670 16.136 1.00 73.44 202 SER A CA 1
ATOM 1594 C C . SER A 1 202 ? -25.535 -8.137 14.943 1.00 73.44 202 SER A C 1
ATOM 1596 O O . SER A 1 202 ? -25.213 -8.893 14.029 1.00 73.44 202 SER A O 1
ATOM 1598 N N . GLN A 1 203 ? -25.145 -6.858 14.958 1.00 69.81 203 GLN A N 1
ATOM 1599 C CA . GLN A 1 203 ? -24.337 -6.265 13.884 1.00 69.81 203 GLN A CA 1
ATOM 1600 C C . GLN A 1 203 ? -22.899 -6.816 13.856 1.00 69.81 203 GLN A C 1
ATOM 1602 O O . GLN A 1 203 ? -22.359 -7.075 12.779 1.00 69.81 203 GLN A O 1
ATOM 1607 N N . THR A 1 204 ? -22.306 -7.058 15.031 1.00 76.75 204 THR A N 1
ATOM 1608 C CA . THR A 1 204 ? -20.981 -7.679 15.163 1.00 76.75 204 THR A CA 1
ATOM 1609 C C . THR A 1 204 ? -21.023 -9.125 14.675 1.00 76.75 204 THR A C 1
ATOM 1611 O O . THR A 1 204 ? -20.160 -9.530 13.901 1.00 76.75 204 THR A O 1
ATOM 1614 N N . ALA A 1 205 ? -22.052 -9.888 15.058 1.00 77.19 205 ALA A N 1
ATOM 1615 C CA . ALA A 1 205 ? -22.262 -11.261 14.600 1.00 77.19 205 ALA A CA 1
ATOM 1616 C C . ALA A 1 205 ? -22.409 -11.339 13.067 1.00 77.19 205 ALA A C 1
ATOM 1618 O O . ALA A 1 205 ? -21.812 -12.212 12.442 1.00 77.19 205 ALA A O 1
ATOM 1619 N N . ALA A 1 206 ? -23.113 -10.386 12.443 1.00 69.06 206 ALA A N 1
ATOM 1620 C CA . ALA A 1 206 ? -23.220 -10.300 10.985 1.00 69.06 206 ALA A CA 1
ATOM 1621 C C . ALA A 1 206 ? -21.870 -9.996 10.297 1.00 69.06 206 ALA A C 1
ATOM 1623 O O . ALA A 1 206 ? -21.546 -10.611 9.282 1.00 69.06 206 ALA A O 1
ATOM 1624 N N . SER A 1 207 ? -21.056 -9.091 10.858 1.00 72.25 207 SER A N 1
ATOM 1625 C CA . SER A 1 207 ? -19.699 -8.808 10.355 1.00 72.25 207 SER A CA 1
ATOM 1626 C C . SER A 1 207 ? -18.778 -10.030 10.487 1.00 72.25 207 SER A C 1
ATOM 1628 O O . SER A 1 207 ? -18.070 -10.376 9.542 1.00 72.25 207 SER A O 1
ATOM 1630 N N . LEU A 1 208 ? -18.846 -10.751 11.611 1.00 76.56 208 LEU A N 1
ATOM 1631 C CA . LEU A 1 208 ? -18.094 -11.993 11.819 1.00 76.56 208 LEU A CA 1
ATOM 1632 C C . LEU A 1 208 ? -18.543 -13.118 10.879 1.00 76.56 208 LEU A C 1
ATOM 1634 O O . LEU A 1 208 ? -17.690 -13.807 10.327 1.00 76.56 208 LEU A O 1
ATOM 1638 N N . GLY A 1 209 ? -19.849 -13.263 10.633 1.00 72.19 209 GLY A N 1
ATOM 1639 C CA . GLY A 1 209 ? -20.382 -14.212 9.651 1.00 72.19 209 GLY A CA 1
ATOM 1640 C C . GLY A 1 209 ? -19.903 -13.924 8.224 1.00 72.19 209 GLY A C 1
ATOM 1641 O O . GLY A 1 209 ? -19.581 -14.852 7.488 1.00 72.19 209 GLY A O 1
ATOM 1642 N N . ARG A 1 210 ? -19.761 -12.646 7.842 1.00 72.88 210 ARG A N 1
ATOM 1643 C CA . ARG A 1 210 ? -19.156 -12.263 6.552 1.00 72.88 210 ARG A CA 1
ATOM 1644 C C . ARG A 1 210 ? -17.686 -12.687 6.460 1.00 72.88 210 ARG A C 1
ATOM 1646 O O . ARG A 1 210 ? -17.274 -13.199 5.426 1.00 72.88 210 ARG A O 1
ATOM 1653 N N . ILE A 1 211 ? -16.907 -12.500 7.528 1.00 72.94 211 ILE A N 1
ATOM 1654 C CA . ILE A 1 211 ? -15.487 -12.897 7.576 1.00 72.94 211 ILE A CA 1
ATOM 1655 C C . ILE A 1 211 ? -15.343 -14.430 7.548 1.00 72.94 211 ILE A C 1
ATOM 1657 O O . ILE A 1 211 ? -14.518 -14.951 6.805 1.00 72.94 211 ILE A O 1
ATOM 1661 N N . GLU A 1 212 ? -16.180 -15.156 8.295 1.00 75.69 212 GLU A N 1
ATOM 1662 C CA . GLU A 1 212 ? -16.282 -16.624 8.247 1.00 75.69 212 GLU A CA 1
ATOM 1663 C C . GLU A 1 212 ? -16.579 -17.115 6.826 1.00 75.69 212 GLU A C 1
ATOM 1665 O O . GLU A 1 212 ? -15.884 -17.998 6.325 1.00 75.69 212 GLU A O 1
ATOM 1670 N N . TYR A 1 213 ? -17.534 -16.486 6.139 1.00 67.00 213 TYR A N 1
ATOM 1671 C CA . TYR A 1 213 ? -17.845 -16.790 4.747 1.00 67.00 213 TYR A CA 1
ATOM 1672 C C . TYR A 1 213 ? -16.671 -16.526 3.796 1.00 67.00 213 TYR A C 1
ATOM 1674 O O . TYR A 1 213 ? -16.347 -17.396 2.992 1.00 67.00 213 TYR A O 1
ATOM 1682 N N . GLU A 1 214 ? -15.976 -15.389 3.904 1.00 65.62 214 GLU A N 1
ATOM 1683 C CA . GLU A 1 214 ? -14.775 -15.141 3.092 1.00 65.62 214 GLU A CA 1
ATOM 1684 C C . GLU A 1 214 ? -13.692 -16.211 3.313 1.00 65.62 214 GLU A C 1
ATOM 1686 O O . GLU A 1 214 ? -13.029 -16.630 2.361 1.00 65.62 214 GLU A O 1
ATOM 1691 N N . CYS A 1 215 ? -13.525 -16.692 4.550 1.00 67.88 215 CYS A N 1
ATOM 1692 C CA . CYS A 1 215 ? -12.610 -17.790 4.855 1.00 67.88 215 CYS A CA 1
ATOM 1693 C C . CYS A 1 215 ? -13.059 -19.126 4.236 1.00 67.88 215 CYS A C 1
ATOM 1695 O O . CYS A 1 215 ? -12.208 -19.890 3.784 1.00 67.88 215 CYS A O 1
ATOM 1697 N N . GLU A 1 216 ? -14.361 -19.410 4.190 1.00 65.81 216 GLU A N 1
ATOM 1698 C CA . GLU A 1 216 ? -14.935 -20.631 3.599 1.00 65.81 216 GLU A CA 1
ATOM 1699 C C . GLU A 1 216 ? -14.919 -20.622 2.061 1.00 65.81 216 GLU A C 1
ATOM 1701 O O . GLU A 1 216 ? -14.626 -21.650 1.448 1.00 65.81 216 GLU A O 1
ATOM 1706 N N . VAL A 1 217 ? -15.126 -19.461 1.428 1.00 60.16 217 VAL A N 1
ATOM 1707 C CA . VAL A 1 217 ? -14.897 -19.269 -0.017 1.00 60.16 217 VAL A CA 1
ATOM 1708 C C . VAL A 1 217 ? -13.430 -19.494 -0.352 1.00 60.16 217 VAL A C 1
ATOM 1710 O O . VAL A 1 217 ? -13.120 -20.249 -1.270 1.00 60.16 217 VAL A O 1
ATOM 1713 N N . ALA A 1 218 ? -12.513 -18.901 0.421 1.00 58.94 218 ALA A N 1
ATOM 1714 C CA . ALA A 1 218 ? -11.083 -19.098 0.210 1.00 58.94 218 ALA A CA 1
ATOM 1715 C C . ALA A 1 218 ? -10.689 -20.586 0.312 1.00 58.94 218 ALA A C 1
ATOM 1717 O O . ALA A 1 218 ? -9.847 -21.039 -0.460 1.00 58.94 218 ALA A O 1
ATOM 1718 N N . ARG A 1 219 ? -11.314 -21.357 1.221 1.00 60.59 219 ARG A N 1
ATOM 1719 C CA . ARG A 1 219 ? -11.104 -22.814 1.370 1.00 60.59 219 ARG A CA 1
ATOM 1720 C C . ARG A 1 219 ? -11.527 -23.635 0.145 1.00 60.59 219 ARG A C 1
ATOM 1722 O O . ARG A 1 219 ? -11.118 -24.789 0.063 1.00 60.59 219 ARG A O 1
ATOM 1729 N N . GLY A 1 220 ? -12.354 -23.097 -0.756 1.00 54.19 220 GLY A N 1
ATOM 1730 C CA . GLY A 1 220 ? -12.957 -23.865 -1.852 1.00 54.19 220 GLY A CA 1
ATOM 1731 C C . GLY A 1 220 ? -13.902 -24.971 -1.365 1.00 54.19 220 GLY A C 1
ATOM 1732 O O . GLY A 1 220 ? -14.015 -26.013 -2.004 1.00 54.19 220 GLY A O 1
ATOM 1733 N N . SER A 1 221 ? -14.531 -24.784 -0.201 1.00 51.47 221 SER A N 1
ATOM 1734 C CA . SER A 1 221 ? -15.378 -25.802 0.429 1.00 51.47 221 SER A CA 1
ATOM 1735 C C . SER A 1 221 ? -16.756 -25.901 -0.237 1.00 51.47 221 SER A C 1
ATOM 1737 O O . SER A 1 221 ? -17.357 -24.877 -0.552 1.00 51.47 221 SER A O 1
ATOM 1739 N N . GLU A 1 222 ? -17.329 -27.104 -0.349 1.00 46.28 222 GLU A N 1
ATOM 1740 C CA . GLU A 1 222 ? -18.728 -27.307 -0.784 1.00 46.28 222 GLU A CA 1
ATOM 1741 C C . GLU A 1 222 ? -19.753 -26.655 0.178 1.00 46.28 222 GLU A C 1
ATOM 1743 O O . GLU A 1 222 ? -20.891 -26.381 -0.200 1.00 46.28 222 GLU A O 1
ATOM 1748 N N . SER A 1 223 ? -19.355 -26.336 1.419 1.00 46.78 223 SER A N 1
ATOM 1749 C CA . SER A 1 223 ? -20.159 -25.524 2.353 1.00 46.78 223 SER A CA 1
ATOM 1750 C C . SER A 1 223 ? -20.303 -24.059 1.922 1.00 46.78 223 SER A C 1
ATOM 1752 O O . SER A 1 223 ? -21.221 -23.390 2.408 1.00 46.78 223 SER A O 1
ATOM 1754 N N . SER A 1 224 ? -19.433 -23.556 1.034 1.00 45.50 224 SER A N 1
ATOM 1755 C CA . SER A 1 224 ? -19.424 -22.153 0.599 1.00 45.50 224 SER A CA 1
ATOM 1756 C C . SER A 1 224 ? -20.761 -21.757 -0.020 1.00 45.50 224 SER A C 1
ATOM 1758 O O . SER A 1 224 ? -21.331 -20.772 0.430 1.00 45.50 224 SER A O 1
ATOM 1760 N N . ASP A 1 225 ? -21.345 -22.572 -0.903 1.00 42.62 225 ASP A N 1
ATOM 1761 C CA . ASP A 1 225 ? -22.684 -22.338 -1.462 1.00 42.62 225 ASP A CA 1
ATOM 1762 C C . ASP A 1 225 ? -23.774 -22.274 -0.379 1.00 42.62 225 ASP A C 1
ATOM 1764 O O . ASP A 1 225 ? -24.735 -21.514 -0.493 1.00 42.62 225 ASP A O 1
ATOM 1768 N N . THR A 1 226 ? -23.654 -23.047 0.704 1.00 50.62 226 THR A N 1
ATOM 1769 C CA . THR A 1 226 ? -24.676 -23.080 1.766 1.00 50.62 226 THR A CA 1
ATOM 1770 C C . THR A 1 226 ? -24.583 -21.851 2.673 1.00 50.62 226 THR A C 1
ATOM 1772 O O . THR A 1 226 ? -25.603 -21.232 2.980 1.00 50.62 226 THR A O 1
ATOM 1775 N N . LEU A 1 227 ? -23.367 -21.458 3.065 1.00 48.78 227 LEU A N 1
ATOM 1776 C CA . LEU A 1 227 ? -23.104 -20.229 3.824 1.00 48.78 227 LEU A CA 1
ATOM 1777 C C . LEU A 1 227 ? -23.354 -18.971 2.983 1.00 48.78 227 LEU A C 1
ATOM 1779 O O . LEU A 1 227 ? -23.926 -18.009 3.497 1.00 48.78 227 LEU A O 1
ATOM 1783 N N . PHE A 1 228 ? -23.014 -19.011 1.691 1.00 41.88 228 PHE A N 1
ATOM 1784 C CA . PHE A 1 228 ? -23.377 -17.997 0.705 1.00 41.88 228 PHE A CA 1
ATOM 1785 C C . PHE A 1 228 ? -24.884 -17.821 0.711 1.00 41.88 228 PHE A C 1
ATOM 1787 O O . PHE A 1 228 ? -25.347 -16.753 1.076 1.00 41.88 228 PHE A O 1
ATOM 1794 N N . ASN A 1 229 ? -25.662 -18.875 0.443 1.00 45.06 229 ASN A N 1
ATOM 1795 C CA . ASN A 1 229 ? -27.122 -18.796 0.443 1.00 45.06 229 ASN A CA 1
ATOM 1796 C C . ASN A 1 229 ? -27.702 -18.284 1.781 1.00 45.06 229 ASN A C 1
ATOM 1798 O O . ASN A 1 229 ? -28.703 -17.571 1.768 1.00 45.06 229 ASN A O 1
ATOM 1802 N N . GLN A 1 230 ? -27.096 -18.578 2.937 1.00 50.72 230 GLN A N 1
ATOM 1803 C CA . GLN A 1 230 ? -27.548 -18.037 4.231 1.00 50.72 230 GLN A CA 1
ATOM 1804 C C . GLN A 1 230 ? -27.298 -16.524 4.383 1.00 50.72 230 GLN A C 1
ATOM 1806 O O . GLN A 1 230 ? -28.186 -15.810 4.846 1.00 50.72 230 GLN A O 1
ATOM 1811 N N . LEU A 1 231 ? -26.132 -16.020 3.966 1.00 42.19 231 LEU A N 1
ATOM 1812 C CA . LEU A 1 231 ? -25.810 -14.583 3.961 1.00 42.19 231 LEU A CA 1
ATOM 1813 C C . LEU A 1 231 ? -26.533 -13.819 2.839 1.00 42.19 231 LEU A C 1
ATOM 1815 O O . LEU A 1 231 ? -27.010 -12.706 3.049 1.00 42.19 231 LEU A O 1
ATOM 1819 N N . TYR A 1 232 ? -26.658 -14.438 1.670 1.00 38.84 232 TYR A N 1
ATOM 1820 C CA . TYR A 1 232 ? -27.271 -13.909 0.452 1.00 38.84 232 TYR A CA 1
ATOM 1821 C C . TYR A 1 232 ? -28.781 -13.704 0.621 1.00 38.84 232 TYR A C 1
ATOM 1823 O O . TYR A 1 232 ? -29.305 -12.652 0.274 1.00 38.84 232 TYR A O 1
ATOM 1831 N N . ASN A 1 233 ? -29.480 -14.641 1.277 1.00 39.50 233 ASN A N 1
ATOM 1832 C CA . ASN A 1 233 ? -30.886 -14.453 1.664 1.00 39.50 233 ASN A CA 1
ATOM 1833 C C . ASN A 1 233 ? -31.093 -13.335 2.712 1.00 39.50 233 ASN A C 1
ATOM 1835 O O . ASN A 1 233 ? -32.233 -12.957 2.983 1.00 39.50 233 ASN A O 1
ATOM 1839 N N . HIS A 1 234 ? -30.021 -12.803 3.312 1.00 41.84 234 HIS A N 1
ATOM 1840 C CA . HIS A 1 234 ? -30.072 -11.603 4.150 1.00 41.84 234 HIS A CA 1
ATOM 1841 C C . HIS A 1 234 ? -29.809 -10.319 3.336 1.00 41.84 234 HIS A C 1
ATOM 1843 O O . HIS A 1 234 ? -30.378 -9.274 3.657 1.00 41.84 234 HIS A O 1
ATOM 1849 N N . HIS A 1 235 ? -28.982 -10.397 2.281 1.00 38.59 235 HIS A N 1
ATOM 1850 C CA . HIS A 1 235 ? -28.554 -9.276 1.435 1.00 38.59 235 HIS A CA 1
ATOM 1851 C C . HIS A 1 235 ? -28.190 -9.720 -0.010 1.00 38.59 235 HIS A C 1
ATOM 1853 O O . HIS A 1 235 ? -27.107 -10.260 -0.232 1.00 38.59 235 HIS A O 1
ATOM 1859 N N . GLU A 1 236 ? -29.025 -9.410 -1.009 1.00 29.48 236 GLU A N 1
ATOM 1860 C CA . GLU A 1 236 ? -28.613 -9.377 -2.433 1.00 29.48 236 GLU A CA 1
ATOM 1861 C C . GLU A 1 236 ? -27.627 -8.197 -2.655 1.00 29.48 236 GLU A C 1
ATOM 1863 O O . GLU A 1 236 ? -27.642 -7.230 -1.889 1.00 29.48 236 GLU A O 1
ATOM 1868 N N . ASP A 1 237 ? -26.707 -8.164 -3.626 1.00 26.25 237 ASP A N 1
ATOM 1869 C CA . ASP A 1 237 ? -26.613 -8.781 -4.965 1.00 26.25 237 ASP A CA 1
ATOM 1870 C C . ASP A 1 237 ? -25.181 -9.358 -5.211 1.00 26.25 237 ASP A C 1
ATOM 1872 O O . ASP A 1 237 ? -24.250 -9.053 -4.465 1.00 26.25 237 ASP A O 1
ATOM 1876 N N . ASN A 1 238 ? -24.961 -10.137 -6.282 1.00 24.84 238 ASN A N 1
ATOM 1877 C CA . ASN A 1 238 ? -23.647 -10.715 -6.666 1.00 24.84 238 ASN A CA 1
ATOM 1878 C C . ASN A 1 238 ? -22.484 -9.704 -6.868 1.00 24.84 238 ASN A C 1
ATOM 1880 O O . ASN A 1 238 ? -22.703 -8.645 -7.458 1.00 24.84 238 ASN A O 1
ATOM 1884 N N . ILE A 1 239 ? -21.233 -10.096 -6.528 1.00 23.92 239 ILE A N 1
ATOM 1885 C CA . ILE A 1 239 ? -20.055 -10.190 -7.446 1.00 23.92 239 ILE A CA 1
ATOM 1886 C C . ILE A 1 239 ? -18.746 -10.643 -6.750 1.00 23.92 239 ILE A C 1
ATOM 1888 O O . ILE A 1 239 ? -18.547 -10.432 -5.558 1.00 23.92 239 ILE A O 1
ATOM 1892 N N . ASP A 1 240 ? -17.860 -11.255 -7.545 1.00 24.47 240 ASP A N 1
ATOM 1893 C CA . ASP A 1 240 ? -16.660 -12.027 -7.174 1.00 24.47 240 ASP A CA 1
ATOM 1894 C C . ASP A 1 240 ? -15.305 -11.287 -7.436 1.00 24.47 240 ASP A C 1
ATOM 1896 O O . ASP A 1 240 ? -15.292 -10.166 -7.955 1.00 24.47 240 ASP A O 1
ATOM 1900 N N . ILE A 1 241 ? -14.175 -11.972 -7.166 1.00 22.19 241 ILE A N 1
ATOM 1901 C CA . ILE A 1 241 ? -12.751 -11.730 -7.536 1.00 22.19 241 ILE A CA 1
ATOM 1902 C C . ILE A 1 241 ? -11.832 -11.082 -6.466 1.00 22.19 241 ILE A C 1
ATOM 1904 O O . ILE A 1 241 ? -12.013 -9.940 -6.041 1.00 22.19 241 ILE A O 1
ATOM 1908 N N . VAL A 1 242 ? -10.726 -11.786 -6.151 1.00 21.12 242 VAL A N 1
ATOM 1909 C CA . VAL A 1 242 ? -9.527 -11.325 -5.407 1.00 21.12 242 VAL A CA 1
ATOM 1910 C C . VAL A 1 242 ? -8.257 -11.765 -6.168 1.00 21.12 242 VAL A C 1
ATOM 1912 O O . VAL A 1 242 ? -8.211 -12.888 -6.661 1.00 21.12 242 VAL A O 1
ATOM 1915 N N . VAL A 1 243 ? -7.227 -10.907 -6.289 1.00 23.55 243 VAL A N 1
ATOM 1916 C CA . VAL A 1 243 ? -6.023 -11.147 -7.132 1.00 23.55 243 VAL A CA 1
ATOM 1917 C C . VAL A 1 243 ? -4.708 -10.793 -6.417 1.00 23.55 243 VAL A C 1
ATOM 1919 O O . VAL A 1 243 ? -4.651 -9.816 -5.683 1.00 23.55 243 VAL A O 1
ATOM 1922 N N . GLN A 1 244 ? -3.678 -11.606 -6.688 1.00 29.61 244 GLN A N 1
ATOM 1923 C CA . GLN A 1 244 ? -2.382 -11.792 -6.008 1.00 29.61 244 GLN A CA 1
ATOM 1924 C C . GLN A 1 244 ? -1.459 -10.578 -5.749 1.00 29.61 244 GLN A C 1
ATOM 1926 O O . GLN A 1 244 ? -1.464 -9.585 -6.470 1.00 29.61 244 GLN A O 1
ATOM 1931 N N . GLY A 1 245 ? -0.481 -10.795 -4.852 1.00 22.66 245 GLY A N 1
ATOM 1932 C CA . GLY A 1 245 ? 0.827 -10.126 -4.861 1.00 22.66 245 GLY A CA 1
ATOM 1933 C C . GLY A 1 245 ? 1.983 -11.088 -4.534 1.00 22.66 245 GLY A C 1
ATOM 1934 O O . GLY A 1 245 ? 1.911 -11.844 -3.568 1.00 22.66 245 GLY A O 1
ATOM 1935 N N . GLY A 1 246 ? 3.068 -11.058 -5.318 1.00 23.31 246 GLY A N 1
ATOM 1936 C CA . GLY A 1 246 ? 4.266 -11.876 -5.085 1.00 23.31 246 GLY A CA 1
ATOM 1937 C C . GLY A 1 246 ? 5.529 -11.288 -5.724 1.00 23.31 246 GLY A C 1
ATOM 1938 O O . GLY A 1 246 ? 5.482 -10.798 -6.848 1.00 23.31 246 GLY A O 1
ATOM 1939 N N . LEU A 1 247 ? 6.654 -11.362 -4.998 1.00 32.34 247 LEU A N 1
ATOM 1940 C CA . LEU A 1 247 ? 8.000 -10.905 -5.393 1.00 32.34 247 LEU A CA 1
ATOM 1941 C C . LEU A 1 247 ? 8.053 -9.490 -6.009 1.00 32.34 247 LEU A C 1
ATOM 1943 O O . LEU A 1 247 ? 7.955 -9.307 -7.220 1.00 32.34 247 LEU A O 1
ATOM 1947 N N . ASN A 1 248 ? 8.312 -8.492 -5.159 1.00 34.97 248 ASN A N 1
ATOM 1948 C CA . ASN A 1 248 ? 8.366 -7.055 -5.483 1.00 34.97 248 ASN A CA 1
ATOM 1949 C C . ASN A 1 248 ? 9.572 -6.612 -6.348 1.00 34.97 248 ASN A C 1
ATOM 1951 O O . ASN A 1 248 ? 9.960 -5.450 -6.324 1.00 34.97 248 ASN A O 1
ATOM 1955 N N . GLY A 1 249 ? 10.168 -7.512 -7.135 1.00 40.53 249 GLY A N 1
ATOM 1956 C CA . GLY A 1 249 ? 11.119 -7.126 -8.179 1.00 40.53 249 GLY A CA 1
ATOM 1957 C C . GLY A 1 249 ? 10.399 -6.400 -9.317 1.00 40.53 249 GLY A C 1
ATOM 1958 O O . GLY A 1 249 ? 9.343 -6.854 -9.760 1.00 40.53 249 GLY A O 1
ATOM 1959 N N . TRP A 1 250 ? 10.964 -5.285 -9.790 1.00 59.91 250 TRP A N 1
ATOM 1960 C CA . TRP A 1 250 ? 10.462 -4.505 -10.933 1.00 59.91 250 TRP A CA 1
ATOM 1961 C C . TRP A 1 250 ? 10.136 -5.389 -12.144 1.00 59.91 250 TRP A C 1
ATOM 1963 O O . TRP A 1 250 ? 9.005 -5.365 -12.625 1.00 59.91 250 TRP A O 1
ATOM 1973 N N . ALA A 1 251 ? 11.078 -6.246 -12.541 1.00 55.69 251 ALA A N 1
ATOM 1974 C CA . ALA A 1 251 ? 10.825 -7.364 -13.439 1.00 55.69 251 ALA A CA 1
ATOM 1975 C C . ALA A 1 251 ? 10.340 -8.586 -12.641 1.00 55.69 251 ALA A C 1
ATOM 1977 O O . ALA A 1 251 ? 10.967 -8.985 -11.656 1.00 55.69 251 ALA A O 1
ATOM 1978 N N . ASN A 1 252 ? 9.240 -9.194 -13.079 1.00 60.38 252 ASN A N 1
ATOM 1979 C CA . ASN A 1 252 ? 8.755 -10.472 -12.565 1.00 60.38 252 ASN A CA 1
ATOM 1980 C C . ASN A 1 252 ? 8.120 -11.214 -13.740 1.00 60.38 252 ASN A C 1
ATOM 1982 O O . ASN A 1 252 ? 6.935 -11.058 -13.990 1.00 60.38 252 ASN A O 1
ATOM 1986 N N . GLU A 1 253 ? 8.909 -12.008 -14.466 1.00 56.38 253 GLU A N 1
ATOM 1987 C CA . GLU A 1 253 ? 8.486 -12.642 -15.723 1.00 56.38 253 GLU A CA 1
ATOM 1988 C C . GLU A 1 253 ? 7.212 -13.492 -15.578 1.00 56.38 253 GLU A C 1
ATOM 1990 O O . GLU A 1 253 ? 6.372 -13.490 -16.475 1.00 56.38 253 GLU A O 1
ATOM 1995 N N . LYS A 1 254 ? 7.006 -14.171 -14.437 1.00 54.88 254 LYS A N 1
ATOM 1996 C CA . LYS A 1 254 ? 5.743 -14.885 -14.184 1.00 54.88 254 LYS A CA 1
ATOM 1997 C C . LYS A 1 254 ? 4.573 -13.901 -14.138 1.00 54.88 254 LYS A C 1
ATOM 1999 O O . LYS A 1 254 ? 3.561 -14.138 -14.779 1.00 54.88 254 LYS A O 1
ATOM 2004 N N . TRP A 1 255 ? 4.704 -12.803 -13.397 1.00 56.88 255 TRP A N 1
ATOM 2005 C CA . TRP A 1 255 ? 3.638 -11.810 -13.280 1.00 56.88 255 TRP A CA 1
ATOM 2006 C C . TRP A 1 255 ? 3.431 -11.003 -14.567 1.00 56.88 255 TRP A C 1
ATOM 2008 O O . TRP A 1 255 ? 2.296 -10.844 -14.996 1.00 56.88 255 TRP A O 1
ATOM 2018 N N . ASP A 1 256 ? 4.507 -10.582 -15.231 1.00 63.53 256 ASP A N 1
ATOM 2019 C CA . ASP A 1 256 ? 4.485 -9.847 -16.501 1.00 63.53 256 ASP A CA 1
ATOM 2020 C C . ASP A 1 256 ? 3.754 -10.648 -17.612 1.00 63.53 256 ASP A C 1
ATOM 2022 O O . ASP A 1 256 ? 3.100 -10.060 -18.470 1.00 63.53 256 ASP A O 1
ATOM 2026 N N . ASN A 1 257 ? 3.798 -11.990 -17.570 1.00 61.88 257 ASN A N 1
ATOM 2027 C CA . ASN A 1 257 ? 3.053 -12.879 -18.477 1.00 61.88 257 ASN A CA 1
ATOM 2028 C C . ASN A 1 257 ? 1.589 -13.143 -18.060 1.00 61.88 257 ASN A C 1
ATOM 2030 O O . ASN A 1 257 ? 0.760 -13.490 -18.906 1.00 61.88 257 ASN A O 1
ATOM 2034 N N . GLU A 1 258 ? 1.256 -13.028 -16.772 1.00 57.47 258 GLU A N 1
ATOM 2035 C CA . GLU A 1 258 ? -0.083 -13.317 -16.235 1.00 57.47 258 GLU A CA 1
ATOM 2036 C C . GLU A 1 258 ? -0.961 -12.056 -16.111 1.00 57.47 258 GLU A C 1
ATOM 2038 O O . GLU A 1 258 ? -2.144 -12.102 -16.450 1.00 57.47 258 GLU A O 1
ATOM 2043 N N . GLU A 1 259 ? -0.407 -10.907 -15.707 1.00 61.31 259 GLU A N 1
ATOM 2044 C CA . GLU A 1 259 ? -1.140 -9.645 -15.505 1.00 61.31 259 GLU A CA 1
ATOM 2045 C C . GLU A 1 259 ? -1.993 -9.207 -16.716 1.00 61.31 259 GLU A C 1
ATOM 2047 O O . GLU A 1 259 ? -3.148 -8.814 -16.505 1.00 61.31 259 GLU A O 1
ATOM 2052 N N . PRO A 1 260 ? -1.529 -9.314 -17.982 1.00 62.22 260 PRO A N 1
ATOM 2053 C CA . PRO A 1 260 ? -2.342 -8.944 -19.143 1.00 62.22 260 PRO A CA 1
ATOM 2054 C C . PRO A 1 260 ? -3.642 -9.757 -19.277 1.00 62.22 260 PRO A C 1
ATOM 2056 O O . PRO A 1 260 ? -4.611 -9.276 -19.876 1.00 62.22 260 PRO A O 1
ATOM 2059 N N . LYS A 1 261 ? -3.699 -10.965 -18.694 1.00 60.81 261 LYS A N 1
ATOM 2060 C CA . LYS A 1 261 ? -4.893 -11.829 -18.674 1.00 60.81 261 LYS A CA 1
ATOM 2061 C C . LYS A 1 261 ? -5.943 -11.325 -17.675 1.00 60.81 261 LYS A C 1
ATOM 2063 O O . LYS A 1 261 ? -7.137 -11.450 -17.936 1.00 60.81 261 LYS A O 1
ATOM 2068 N N . PHE A 1 262 ? -5.516 -10.673 -16.592 1.00 53.88 262 PHE A N 1
ATOM 2069 C CA . PHE A 1 262 ? -6.368 -10.090 -15.543 1.00 53.88 262 PHE A CA 1
ATOM 2070 C C . PHE A 1 262 ? -6.776 -8.637 -15.835 1.00 53.88 262 PHE A C 1
ATOM 2072 O O . PHE A 1 262 ? -6.898 -7.802 -14.937 1.00 53.88 262 PHE A O 1
ATOM 2079 N N . SER A 1 263 ? -6.972 -8.286 -17.108 1.00 56.94 263 SER A N 1
ATOM 2080 C CA . SER A 1 263 ? -7.340 -6.923 -17.490 1.00 56.94 263 SER A CA 1
ATOM 2081 C C . SER A 1 263 ? -8.670 -6.490 -16.851 1.00 56.94 263 SER A C 1
ATOM 2083 O O . SER A 1 263 ? -9.713 -7.066 -17.161 1.00 56.94 263 SER A O 1
ATOM 2085 N N . LEU A 1 264 ? -8.626 -5.439 -16.023 1.00 59.94 264 LEU A N 1
ATOM 2086 C CA . LEU A 1 264 ? -9.787 -4.715 -15.491 1.00 59.94 264 LEU A CA 1
ATOM 2087 C C . LEU A 1 264 ? -10.581 -4.075 -16.644 1.00 59.94 264 LEU A C 1
ATOM 2089 O O . LEU A 1 264 ? -10.360 -2.916 -16.992 1.00 59.94 264 LEU A O 1
ATOM 2093 N N . ARG A 1 265 ? -11.466 -4.859 -17.267 1.00 62.94 265 ARG A N 1
ATOM 2094 C CA . ARG A 1 265 ? -12.311 -4.434 -18.390 1.00 62.94 265 ARG A CA 1
ATOM 2095 C C . ARG A 1 265 ? -13.700 -4.012 -17.937 1.00 62.94 265 ARG A C 1
ATOM 2097 O O . ARG A 1 265 ? -14.212 -4.456 -16.909 1.00 62.94 265 ARG A O 1
ATOM 2104 N N . TYR A 1 266 ? -14.344 -3.208 -18.773 1.00 63.06 266 TYR A N 1
ATOM 2105 C CA . TYR A 1 266 ? -15.753 -2.867 -18.664 1.00 63.06 266 TYR A CA 1
ATOM 2106 C C . TYR A 1 266 ? -16.628 -4.114 -18.864 1.00 63.06 266 TYR A C 1
ATOM 2108 O O . TYR A 1 266 ? -16.935 -4.514 -19.988 1.00 63.06 266 TYR A O 1
ATOM 2116 N N . ASN A 1 267 ? -17.050 -4.726 -17.761 1.00 70.19 267 ASN A N 1
ATOM 2117 C CA . ASN A 1 267 ? -18.101 -5.736 -17.751 1.00 70.19 267 ASN A CA 1
ATOM 2118 C C . ASN A 1 267 ? -19.450 -5.046 -17.450 1.00 70.19 267 ASN A C 1
ATOM 2120 O O . ASN A 1 267 ? -19.597 -4.399 -16.412 1.00 70.19 267 ASN A O 1
ATOM 2124 N N . MET A 1 268 ? -20.429 -5.173 -18.357 1.00 69.94 268 MET A N 1
ATOM 2125 C CA . MET A 1 268 ? -21.758 -4.551 -18.216 1.00 69.94 268 MET A CA 1
ATOM 2126 C C . MET A 1 268 ? -22.524 -5.034 -16.981 1.00 69.94 268 MET A C 1
ATOM 2128 O O . MET A 1 268 ? -23.192 -4.234 -16.332 1.00 69.94 268 MET A O 1
ATOM 2132 N N . GLU A 1 269 ? -22.411 -6.319 -16.648 1.00 71.44 269 GLU A N 1
ATOM 2133 C CA . GLU A 1 269 ? -23.024 -6.918 -15.464 1.00 71.44 269 GLU A CA 1
ATOM 2134 C C . GLU A 1 269 ? -22.415 -6.284 -14.211 1.00 71.44 269 GLU A C 1
ATOM 2136 O O . GLU A 1 269 ? -23.130 -5.663 -13.428 1.00 71.44 269 GLU A O 1
ATOM 2141 N N . ALA A 1 270 ? -21.081 -6.262 -14.103 1.00 67.81 270 ALA A N 1
ATOM 2142 C CA . ALA A 1 270 ? -20.388 -5.618 -12.985 1.00 67.81 270 ALA A CA 1
ATOM 2143 C C . ALA A 1 270 ? -20.753 -4.137 -12.808 1.00 67.81 270 ALA A C 1
ATOM 2145 O O . ALA A 1 270 ? -20.946 -3.669 -11.689 1.00 67.81 270 ALA A O 1
ATOM 2146 N N . GLN A 1 271 ? -20.908 -3.396 -13.904 1.00 73.50 271 GLN A N 1
ATOM 2147 C CA . GLN A 1 271 ? -21.331 -1.994 -13.860 1.00 73.50 271 GLN A CA 1
ATOM 2148 C C . GLN A 1 271 ? -22.805 -1.835 -13.458 1.00 73.50 271 GLN A C 1
ATOM 2150 O O . GLN A 1 271 ? -23.148 -0.867 -12.774 1.00 73.50 271 GLN A O 1
ATOM 2155 N N . SER A 1 272 ? -23.668 -2.796 -13.806 1.00 76.50 272 SER A N 1
ATOM 2156 C CA . SER A 1 272 ? -25.040 -2.875 -13.295 1.00 76.50 272 SER A CA 1
ATOM 2157 C C . SER A 1 272 ? -25.053 -3.096 -11.780 1.00 76.50 272 SER A C 1
ATOM 2159 O O . SER A 1 272 ? -25.710 -2.335 -11.071 1.00 76.50 272 SER A O 1
ATOM 2161 N N . HIS A 1 273 ? -24.256 -4.038 -11.264 1.00 76.25 273 HIS A N 1
ATOM 2162 C CA . HIS A 1 273 ? -24.120 -4.280 -9.822 1.00 76.25 273 HIS A CA 1
ATOM 2163 C C . HIS A 1 273 ? -23.552 -3.066 -9.071 1.00 76.25 273 HIS A C 1
ATOM 2165 O O . HIS A 1 273 ? -24.138 -2.662 -8.070 1.00 76.25 273 HIS A O 1
ATOM 2171 N N . TYR A 1 274 ? -22.503 -2.401 -9.575 1.00 81.00 274 TYR A N 1
ATOM 2172 C CA . TYR A 1 274 ? -22.013 -1.153 -8.966 1.00 81.00 274 TYR A CA 1
ATOM 2173 C C . TYR A 1 274 ? -23.079 -0.046 -8.956 1.00 81.00 274 TYR A C 1
ATOM 2175 O O . TYR A 1 274 ? -23.205 0.671 -7.964 1.00 81.00 274 TYR A O 1
ATOM 2183 N N . SER A 1 275 ? -23.884 0.069 -10.017 1.00 81.31 275 SER A N 1
ATOM 2184 C CA . SER A 1 275 ? -24.968 1.059 -10.097 1.00 81.31 275 SER A CA 1
ATOM 2185 C C . SER A 1 275 ? -26.117 0.750 -9.128 1.00 81.31 275 SER A C 1
ATOM 2187 O O . SER A 1 275 ? -26.599 1.656 -8.448 1.00 81.31 275 SER A O 1
ATOM 2189 N N . LYS A 1 276 ? -26.526 -0.525 -9.018 1.00 81.44 276 LYS A N 1
ATOM 2190 C CA . LYS A 1 276 ? -27.491 -1.004 -8.013 1.00 81.44 276 LYS A CA 1
ATOM 2191 C C . LYS A 1 276 ? -26.989 -0.719 -6.595 1.00 81.44 276 LYS A C 1
ATOM 2193 O O . LYS A 1 276 ? -27.705 -0.108 -5.805 1.00 81.44 276 LYS A O 1
ATOM 2198 N N . ALA A 1 277 ? -25.747 -1.102 -6.295 1.00 78.00 277 ALA A N 1
ATOM 2199 C CA . ALA A 1 277 ? -25.135 -0.914 -4.984 1.00 78.00 277 ALA A CA 1
ATOM 2200 C C . ALA A 1 277 ? -25.065 0.571 -4.596 1.00 78.00 277 ALA A C 1
ATOM 2202 O O . ALA A 1 277 ? -25.421 0.922 -3.474 1.00 78.00 277 ALA A O 1
ATOM 2203 N N . LEU A 1 278 ? -24.695 1.461 -5.528 1.00 81.75 278 LEU A N 1
ATOM 2204 C CA . LEU A 1 278 ? -24.692 2.907 -5.285 1.00 81.75 278 LEU A CA 1
ATOM 2205 C C . LEU A 1 278 ? -26.098 3.420 -4.917 1.00 81.75 278 LEU A C 1
ATOM 2207 O O . LEU A 1 278 ? -26.250 4.145 -3.937 1.00 81.75 278 LEU A O 1
ATOM 2211 N N . ALA A 1 279 ? -27.130 2.985 -5.649 1.00 79.38 279 ALA A N 1
ATOM 2212 C CA . ALA A 1 279 ? -28.519 3.354 -5.372 1.00 79.38 279 ALA A CA 1
ATOM 2213 C C . ALA A 1 279 ? -29.025 2.822 -4.015 1.00 79.38 279 ALA A C 1
ATOM 2215 O O . ALA A 1 279 ? -29.778 3.512 -3.331 1.00 79.38 279 ALA A O 1
ATOM 2216 N N . MET A 1 280 ? -28.590 1.630 -3.593 1.00 73.81 280 MET A N 1
ATOM 2217 C CA . MET A 1 280 ? -28.892 1.089 -2.261 1.00 73.81 280 MET A CA 1
ATOM 2218 C C . MET A 1 280 ? -28.182 1.885 -1.156 1.00 73.81 280 MET A C 1
ATOM 2220 O O . MET A 1 280 ? -28.804 2.233 -0.152 1.00 73.81 280 MET A O 1
ATOM 2224 N N . VAL A 1 281 ? -26.904 2.230 -1.344 1.00 75.31 281 VAL A N 1
ATOM 2225 C CA . VAL A 1 281 ? -26.115 3.009 -0.372 1.00 75.31 281 VAL A CA 1
ATOM 2226 C C . VAL A 1 281 ? -26.680 4.416 -0.157 1.00 75.31 281 VAL A C 1
ATOM 2228 O O . VAL A 1 281 ? -26.702 4.905 0.977 1.00 75.31 281 VAL A O 1
ATOM 2231 N N . ASP A 1 282 ? -27.221 5.039 -1.204 1.00 69.75 282 ASP A N 1
ATOM 2232 C CA . ASP A 1 282 ? -27.865 6.355 -1.115 1.00 69.75 282 ASP A CA 1
ATOM 2233 C C . ASP A 1 282 ? -29.120 6.355 -0.215 1.00 69.75 282 ASP A C 1
ATOM 2235 O O . ASP A 1 282 ? -29.530 7.412 0.266 1.00 69.75 282 ASP A O 1
ATOM 2239 N N . THR A 1 283 ? -29.686 5.181 0.096 1.00 63.41 283 THR A N 1
ATOM 2240 C CA . THR A 1 283 ? -30.788 5.031 1.069 1.00 63.41 283 THR A CA 1
ATOM 2241 C C . THR A 1 283 ? -30.334 4.716 2.500 1.00 63.41 283 THR A C 1
ATOM 2243 O O . THR A 1 283 ? -31.123 4.878 3.430 1.00 63.41 283 THR A O 1
ATOM 2246 N N . THR A 1 284 ? -29.079 4.295 2.714 1.00 60.72 284 THR A N 1
ATOM 2247 C CA . THR A 1 284 ? -28.593 3.762 4.007 1.00 60.72 284 THR A CA 1
ATOM 2248 C C . THR A 1 284 ? -27.592 4.656 4.744 1.00 60.72 284 THR A C 1
ATOM 2250 O O . THR A 1 284 ? -27.191 4.327 5.859 1.00 60.72 284 THR A O 1
ATOM 2253 N N . SER A 1 285 ? -27.224 5.818 4.189 1.00 66.62 285 SER A N 1
ATOM 2254 C CA . SER A 1 285 ? -26.333 6.805 4.837 1.00 66.62 285 SER A CA 1
ATOM 2255 C C . SER A 1 285 ? -24.935 6.253 5.193 1.00 66.62 285 SER A C 1
ATOM 2257 O O . SER A 1 285 ? -24.349 6.600 6.223 1.00 66.62 285 SER A O 1
ATOM 2259 N N . ALA A 1 286 ? -24.384 5.398 4.322 1.00 75.81 286 ALA A N 1
ATOM 2260 C CA . ALA A 1 286 ? -23.068 4.769 4.472 1.00 75.81 286 ALA A CA 1
ATO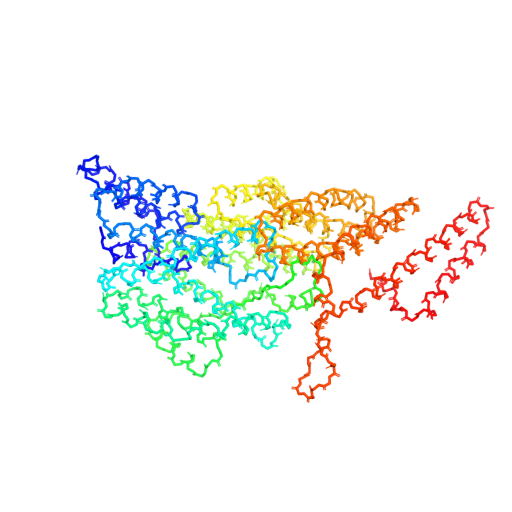M 2261 C C . ALA A 1 286 ? -22.008 5.418 3.541 1.00 75.81 286 ALA A C 1
ATOM 2263 O O . ALA A 1 286 ? -21.687 4.865 2.483 1.00 75.81 286 ALA A O 1
ATOM 2264 N N . PRO A 1 287 ? -21.434 6.591 3.895 1.00 82.69 287 PRO A N 1
ATOM 2265 C CA . PRO A 1 287 ? -20.582 7.372 2.991 1.00 82.69 287 PRO A CA 1
ATOM 2266 C C . PRO A 1 287 ? -19.304 6.636 2.567 1.00 82.69 287 PRO A C 1
ATOM 2268 O O . PRO A 1 287 ? -18.939 6.680 1.394 1.00 82.69 287 PRO A O 1
ATOM 2271 N N . ARG A 1 288 ? -18.665 5.884 3.475 1.00 86.00 288 ARG A N 1
ATOM 2272 C CA . ARG A 1 288 ? -17.467 5.088 3.155 1.00 86.00 288 ARG A CA 1
ATOM 2273 C C . ARG A 1 288 ? -17.772 3.967 2.152 1.00 86.00 288 ARG A C 1
ATOM 2275 O O . ARG A 1 288 ? -16.945 3.680 1.293 1.00 86.00 288 ARG A O 1
ATOM 2282 N N . CYS A 1 289 ? -18.968 3.371 2.201 1.00 83.00 289 CYS A N 1
ATOM 2283 C CA . CYS A 1 289 ? -19.386 2.358 1.228 1.00 83.00 289 CYS A CA 1
ATOM 2284 C C . CYS A 1 289 ? -19.573 2.980 -0.168 1.00 83.00 289 CYS A C 1
ATOM 2286 O O . CYS A 1 289 ? -19.045 2.462 -1.154 1.00 83.00 289 CYS A O 1
ATOM 2288 N N . ARG A 1 290 ? -20.209 4.162 -0.241 1.00 86.12 290 ARG A N 1
ATOM 2289 C CA . ARG A 1 290 ? -20.318 4.951 -1.484 1.00 86.12 290 ARG A CA 1
ATOM 2290 C C . ARG A 1 290 ? -18.931 5.267 -2.048 1.00 86.12 290 ARG A C 1
ATOM 2292 O O . ARG A 1 290 ? -18.695 5.098 -3.242 1.00 86.12 290 ARG A O 1
ATOM 2299 N N . ALA A 1 291 ? -18.007 5.681 -1.183 1.00 89.75 291 ALA A N 1
ATOM 2300 C CA . ALA A 1 291 ? -16.631 5.994 -1.545 1.00 89.75 291 ALA A CA 1
ATOM 2301 C C . ALA A 1 291 ? -15.875 4.785 -2.127 1.00 89.75 291 ALA A C 1
ATOM 2303 O O . ALA A 1 291 ? -15.224 4.915 -3.163 1.00 89.75 291 ALA A O 1
ATOM 2304 N N . ALA A 1 292 ? -16.012 3.603 -1.518 1.00 87.31 292 ALA A N 1
ATOM 2305 C CA . ALA A 1 292 ? -15.387 2.368 -1.995 1.00 87.31 292 ALA A CA 1
ATOM 2306 C C . ALA A 1 292 ? -15.920 1.925 -3.372 1.00 87.31 292 ALA A C 1
ATOM 2308 O O . ALA A 1 292 ? -15.134 1.522 -4.235 1.00 87.31 292 ALA A O 1
ATOM 2309 N N . ILE A 1 293 ? -17.231 2.054 -3.616 1.00 85.81 293 ILE A N 1
ATOM 2310 C CA . ILE A 1 293 ? -17.840 1.802 -4.935 1.00 85.81 293 ILE A CA 1
ATOM 2311 C C . ILE A 1 293 ? -17.270 2.777 -5.975 1.00 85.81 293 ILE A C 1
ATOM 2313 O O . ILE A 1 293 ? -16.791 2.351 -7.026 1.00 85.81 293 ILE A O 1
ATOM 2317 N N . LEU A 1 294 ? -17.257 4.078 -5.665 1.00 91.38 294 LEU A N 1
ATOM 2318 C CA . LEU A 1 294 ? -16.745 5.119 -6.561 1.00 91.38 294 LEU A CA 1
ATOM 2319 C C . LEU A 1 294 ? -15.251 4.951 -6.875 1.00 91.38 294 LEU A C 1
ATOM 2321 O O . LEU A 1 294 ? -14.859 5.117 -8.028 1.00 91.38 294 LEU A O 1
ATOM 2325 N N . LEU A 1 295 ? -14.429 4.556 -5.896 1.00 92.38 295 LEU A N 1
ATOM 2326 C CA . LEU A 1 295 ? -13.020 4.213 -6.107 1.00 92.38 295 LEU A CA 1
ATOM 2327 C C . LEU A 1 295 ? -12.881 3.057 -7.111 1.00 92.38 295 LEU A C 1
ATOM 2329 O O . LEU A 1 295 ? -12.166 3.199 -8.103 1.00 92.38 295 LEU A O 1
ATOM 2333 N N . ARG A 1 296 ? -13.606 1.945 -6.914 1.00 88.00 296 ARG A N 1
ATOM 2334 C CA . ARG A 1 296 ? -13.578 0.801 -7.848 1.00 88.00 296 ARG A CA 1
ATOM 2335 C C . ARG A 1 296 ? -14.017 1.201 -9.259 1.00 88.00 296 ARG A C 1
ATOM 2337 O O . ARG A 1 296 ? -13.345 0.844 -10.226 1.00 88.00 296 ARG A O 1
ATOM 2344 N N . MET A 1 297 ? -15.098 1.973 -9.386 1.00 88.44 297 MET A N 1
ATOM 2345 C CA . MET A 1 297 ? -15.556 2.493 -10.680 1.00 88.44 297 MET A CA 1
ATOM 2346 C C . MET A 1 297 ? -14.503 3.400 -11.335 1.00 88.44 297 MET A C 1
ATOM 2348 O O . MET A 1 297 ? -14.230 3.240 -12.523 1.00 88.44 297 MET A O 1
ATOM 2352 N N . GLY A 1 298 ? -13.861 4.281 -10.560 1.00 92.25 298 GLY A N 1
ATOM 2353 C CA . GLY A 1 298 ? -12.780 5.157 -11.019 1.00 92.25 298 GLY A CA 1
ATOM 2354 C C . GLY A 1 298 ? -11.587 4.385 -11.582 1.00 92.25 298 GLY A C 1
ATOM 2355 O O . GLY A 1 298 ? -11.109 4.700 -12.672 1.00 92.25 298 GLY A O 1
ATOM 2356 N N . CYS A 1 299 ? -11.160 3.322 -10.895 1.00 90.50 299 CYS A N 1
ATOM 2357 C CA . CYS A 1 299 ? -10.092 2.437 -11.362 1.00 90.50 299 CYS A CA 1
ATOM 2358 C C . CYS A 1 299 ? -10.459 1.708 -12.667 1.00 90.50 299 CYS A C 1
ATOM 2360 O O . CYS A 1 299 ? -9.631 1.632 -13.574 1.00 90.50 299 CYS A O 1
ATOM 2362 N N . ILE A 1 300 ? -11.699 1.222 -12.810 1.00 87.25 300 ILE A N 1
ATOM 2363 C CA . ILE A 1 300 ? -12.162 0.584 -14.057 1.00 87.25 300 ILE A CA 1
ATOM 2364 C C . ILE A 1 300 ? -12.185 1.602 -15.208 1.00 87.25 300 ILE A C 1
ATOM 2366 O O . ILE A 1 300 ? -11.639 1.329 -16.277 1.00 87.25 300 ILE A O 1
ATOM 2370 N N . SER A 1 301 ? -12.742 2.797 -14.986 1.00 91.12 301 SER A N 1
ATOM 2371 C CA . SER A 1 301 ? -12.752 3.888 -15.972 1.00 91.12 301 SER A CA 1
ATOM 2372 C C . SER A 1 301 ? -11.335 4.300 -16.397 1.00 91.12 301 SER A C 1
ATOM 2374 O O . SER A 1 301 ? -11.087 4.550 -17.577 1.00 91.12 301 SER A O 1
ATOM 2376 N N . HIS A 1 302 ? -10.381 4.336 -15.461 1.00 93.00 302 HIS A N 1
ATOM 2377 C CA . HIS A 1 302 ? -8.973 4.633 -15.739 1.00 93.00 302 HIS A CA 1
ATOM 2378 C C . HIS A 1 302 ? -8.329 3.558 -16.627 1.00 93.00 302 HIS A C 1
ATOM 2380 O O . HIS A 1 302 ? -7.740 3.899 -17.657 1.00 93.00 302 HIS A O 1
ATOM 2386 N N . MET A 1 303 ? -8.496 2.276 -16.289 1.00 87.12 303 MET A N 1
ATOM 2387 C CA . MET A 1 303 ? -7.931 1.165 -17.066 1.00 87.12 303 MET A CA 1
ATOM 2388 C C . MET A 1 303 ? -8.540 1.054 -18.470 1.00 87.12 303 MET A C 1
ATOM 2390 O O . MET A 1 303 ? -7.807 0.927 -19.452 1.00 87.12 303 MET A O 1
ATOM 2394 N N . GLU A 1 304 ? -9.856 1.212 -18.603 1.00 86.50 304 GLU A N 1
ATOM 2395 C CA . GLU A 1 304 ? -10.525 1.304 -19.907 1.00 86.50 304 GLU A CA 1
ATOM 2396 C C . GLU A 1 304 ? -10.054 2.514 -20.723 1.00 86.50 304 GLU A C 1
ATOM 2398 O O . GLU A 1 304 ? -9.899 2.426 -21.942 1.00 86.50 304 GLU A O 1
ATOM 2403 N N . GLY A 1 305 ? -9.762 3.643 -20.069 1.00 90.44 305 GLY A N 1
ATOM 2404 C CA . GLY A 1 305 ? -9.185 4.818 -20.719 1.00 90.44 305 GLY A CA 1
ATOM 2405 C C . GLY A 1 305 ? -7.815 4.542 -21.354 1.00 90.44 305 GLY A C 1
ATOM 2406 O O . GLY A 1 305 ? -7.538 5.053 -22.446 1.00 90.44 305 GLY A O 1
ATOM 2407 N N . ILE A 1 306 ? -6.988 3.699 -20.724 1.00 88.44 306 ILE A N 1
ATOM 2408 C CA . ILE A 1 306 ? -5.695 3.234 -21.257 1.00 88.44 306 ILE A CA 1
ATOM 2409 C C . ILE A 1 306 ? -5.913 2.300 -22.453 1.00 88.44 306 ILE A C 1
ATOM 2411 O O . ILE A 1 306 ? -5.371 2.562 -23.529 1.00 88.44 306 ILE A O 1
ATOM 2415 N N . VAL A 1 307 ? -6.768 1.280 -22.316 1.00 86.06 307 VAL A N 1
ATOM 2416 C CA . VAL A 1 307 ? -7.082 0.325 -23.399 1.00 86.06 307 VAL A CA 1
ATOM 2417 C C . VAL A 1 307 ? -7.670 1.042 -24.620 1.00 86.06 307 VAL A C 1
ATOM 2419 O O . VAL A 1 307 ? -7.279 0.787 -25.762 1.00 86.06 307 VAL A O 1
ATOM 2422 N N . ALA A 1 308 ? -8.567 2.005 -24.402 1.00 88.69 308 ALA A N 1
ATOM 2423 C CA . ALA A 1 308 ? -9.107 2.845 -25.464 1.00 88.69 308 ALA A CA 1
ATOM 2424 C C . ALA A 1 308 ? -8.014 3.676 -26.160 1.00 88.69 308 ALA A C 1
ATOM 2426 O O . ALA A 1 308 ? -8.073 3.836 -27.379 1.00 88.69 308 ALA A O 1
ATOM 2427 N N . ARG A 1 309 ? -7.003 4.176 -25.432 1.00 88.88 309 ARG A N 1
ATOM 2428 C CA . ARG A 1 309 ? -5.864 4.889 -26.037 1.00 88.88 309 ARG A CA 1
ATOM 2429 C C . ARG A 1 309 ? -4.999 3.961 -26.886 1.00 88.88 309 ARG A C 1
ATOM 2431 O O . ARG A 1 309 ? -4.702 4.331 -28.016 1.00 88.88 309 ARG A O 1
ATOM 2438 N N . GLN A 1 310 ? -4.636 2.781 -26.379 1.00 85.38 310 GLN A N 1
ATOM 2439 C CA . GLN A 1 310 ? -3.842 1.783 -27.117 1.00 85.38 310 GLN A CA 1
ATOM 2440 C C . GLN A 1 310 ? -4.518 1.389 -28.443 1.00 85.38 310 GLN A C 1
ATOM 2442 O O . GLN A 1 310 ? -3.858 1.187 -29.456 1.00 85.38 310 GLN A O 1
ATOM 2447 N N . GLN A 1 311 ? -5.853 1.372 -28.469 1.00 88.31 311 GLN A N 1
ATOM 2448 C CA . GLN A 1 311 ? -6.666 1.131 -29.667 1.00 88.31 311 GLN A CA 1
ATOM 2449 C C . GLN A 1 311 ? -6.902 2.391 -30.532 1.00 88.31 311 GLN A C 1
ATOM 2451 O O . GLN A 1 311 ? -7.809 2.404 -31.364 1.00 88.31 311 GLN A O 1
ATOM 2456 N N . ASN A 1 312 ? -6.148 3.476 -30.321 1.00 89.00 312 ASN A N 1
ATOM 2457 C CA . ASN A 1 312 ? -6.295 4.783 -30.982 1.00 89.00 312 ASN A CA 1
ATOM 2458 C C . ASN A 1 312 ? -7.691 5.443 -30.852 1.00 89.00 312 ASN A C 1
ATOM 2460 O O . ASN A 1 312 ? -8.015 6.395 -31.565 1.00 89.00 312 ASN A O 1
ATOM 2464 N N . ARG A 1 313 ? -8.527 5.019 -29.892 1.00 92.38 313 ARG A N 1
ATOM 2465 C CA . ARG A 1 313 ? -9.863 5.585 -29.614 1.00 92.38 313 ARG A CA 1
ATOM 2466 C C . ARG A 1 313 ? -9.768 6.826 -28.713 1.00 92.38 313 ARG A C 1
ATOM 2468 O O . ARG A 1 313 ? -10.375 6.878 -27.641 1.00 92.38 313 ARG A O 1
ATOM 2475 N N . ILE A 1 314 ? -9.022 7.846 -29.148 1.00 92.50 314 ILE A N 1
ATOM 2476 C CA . ILE A 1 314 ? -8.645 9.031 -28.345 1.00 92.50 314 ILE A CA 1
ATOM 2477 C C . ILE A 1 314 ? -9.848 9.721 -27.669 1.00 92.50 314 ILE A C 1
ATOM 2479 O O . ILE A 1 314 ? -9.821 9.976 -26.465 1.00 92.50 314 ILE A O 1
ATOM 2483 N N . SER A 1 315 ? -10.946 9.961 -28.393 1.00 93.94 315 SER A N 1
ATOM 2484 C CA . SER A 1 315 ? -12.152 10.608 -27.839 1.00 93.94 315 SER A CA 1
ATOM 2485 C C . SER A 1 315 ? -12.936 9.735 -26.846 1.00 93.94 315 SER A C 1
ATOM 2487 O O . SER A 1 315 ? -13.716 10.251 -26.046 1.00 93.94 315 SER A O 1
ATOM 2489 N N . ALA A 1 316 ? -12.768 8.409 -26.887 1.00 93.00 316 ALA A N 1
ATOM 2490 C CA . ALA A 1 316 ? -13.309 7.512 -25.864 1.00 93.00 316 ALA A CA 1
ATOM 2491 C C . ALA A 1 316 ? -12.406 7.520 -24.623 1.00 93.00 316 ALA A C 1
ATOM 2493 O O . ALA A 1 316 ? -12.896 7.752 -23.523 1.00 93.00 316 ALA A O 1
ATOM 2494 N N . SER A 1 317 ? -11.093 7.381 -24.831 1.00 93.62 317 SER A N 1
ATOM 2495 C CA . SER A 1 317 ? -10.060 7.464 -23.793 1.00 93.62 317 SER A CA 1
ATOM 2496 C C . SER A 1 317 ? -10.182 8.739 -22.946 1.00 93.62 317 SER A C 1
ATOM 2498 O O . SER A 1 317 ? -10.262 8.660 -21.722 1.00 93.62 317 SER A O 1
ATOM 2500 N N . LYS A 1 318 ? -10.325 9.912 -23.582 1.00 95.12 318 LYS A N 1
ATOM 2501 C CA . LYS A 1 318 ? -10.506 11.191 -22.875 1.00 95.12 318 LYS A CA 1
ATOM 2502 C C . LYS A 1 318 ? -11.740 11.202 -21.960 1.00 95.12 318 LYS A C 1
ATOM 2504 O O . LYS A 1 318 ? -11.614 11.581 -20.801 1.00 95.12 318 LYS A O 1
ATOM 2509 N N . ARG A 1 319 ? -12.900 10.743 -22.451 1.00 96.19 319 ARG A N 1
ATOM 2510 C CA . ARG A 1 319 ? -14.144 10.674 -21.656 1.00 96.19 319 ARG A CA 1
ATOM 2511 C C . ARG A 1 319 ? -14.031 9.695 -20.486 1.00 96.19 319 ARG A C 1
ATOM 2513 O O . ARG A 1 319 ? -14.532 9.983 -19.407 1.00 96.19 319 ARG A O 1
ATOM 2520 N N . LEU A 1 320 ? -13.355 8.565 -20.687 1.00 95.25 320 LEU A N 1
ATOM 2521 C CA . LEU A 1 320 ? -13.104 7.569 -19.641 1.00 95.25 320 LEU A CA 1
ATOM 2522 C C . LEU A 1 320 ? -12.176 8.118 -18.546 1.00 95.25 320 LEU A C 1
ATOM 2524 O O . LEU A 1 320 ? -12.461 7.952 -17.364 1.00 95.25 320 LEU A O 1
ATOM 2528 N N . PHE A 1 321 ? -11.133 8.868 -18.913 1.00 96.62 321 PHE A N 1
ATOM 2529 C CA . PHE A 1 321 ? -10.286 9.565 -17.940 1.00 96.62 321 PHE A CA 1
ATOM 2530 C C . PHE A 1 321 ? -10.996 10.717 -17.214 1.00 96.62 321 PHE A C 1
ATOM 2532 O O . PHE A 1 321 ? -10.667 10.998 -16.067 1.00 96.62 321 PHE A O 1
ATOM 2539 N N . GLU A 1 322 ? -11.944 11.402 -17.857 1.00 97.31 322 GLU A N 1
ATOM 2540 C CA . GLU A 1 322 ? -12.792 12.414 -17.208 1.00 97.31 322 GLU A CA 1
ATOM 2541 C C . GLU A 1 322 ? -13.779 11.772 -16.220 1.00 97.31 322 GLU A C 1
ATOM 2543 O O . GLU A 1 322 ? -13.917 12.267 -15.105 1.00 97.31 322 GLU A O 1
ATOM 2548 N N . ALA A 1 323 ? -14.375 10.626 -16.569 1.00 95.50 323 ALA A N 1
ATOM 2549 C CA . ALA A 1 323 ? -15.201 9.843 -15.649 1.00 95.50 323 ALA A CA 1
ATOM 2550 C C . ALA A 1 323 ? -14.395 9.326 -14.444 1.00 95.50 323 ALA A C 1
ATOM 2552 O O . ALA A 1 323 ? -14.838 9.484 -13.307 1.00 95.50 323 ALA A O 1
ATOM 2553 N N . ALA A 1 324 ? -13.194 8.783 -14.680 1.00 96.62 324 ALA A N 1
ATOM 2554 C CA . ALA A 1 324 ? -12.288 8.327 -13.626 1.00 96.62 324 ALA A CA 1
ATOM 2555 C C . ALA A 1 324 ? -11.909 9.458 -12.656 1.00 96.62 324 ALA A C 1
ATOM 2557 O O . ALA A 1 324 ? -11.946 9.266 -11.445 1.00 96.62 324 ALA A O 1
ATOM 2558 N N . ASP A 1 325 ? -11.597 10.648 -13.182 1.00 97.94 325 ASP A N 1
ATOM 2559 C CA . ASP A 1 325 ? -11.284 11.847 -12.394 1.00 97.94 325 ASP A CA 1
ATOM 2560 C C . ASP A 1 325 ? -12.458 12.205 -11.473 1.00 97.94 325 ASP A C 1
ATOM 2562 O O . ASP A 1 325 ? -12.301 12.257 -10.256 1.00 97.94 325 ASP A O 1
ATOM 2566 N N . THR A 1 326 ? -13.670 12.341 -12.024 1.00 97.81 326 THR A N 1
ATOM 2567 C CA . THR A 1 326 ? -14.879 12.637 -11.238 1.00 97.81 326 THR A CA 1
ATOM 2568 C C . THR A 1 326 ? -15.156 11.575 -10.171 1.00 97.81 326 THR A C 1
ATOM 2570 O O . THR A 1 326 ? -15.388 11.923 -9.013 1.00 97.81 326 THR A O 1
ATOM 2573 N N . GLN A 1 327 ? -15.079 10.290 -10.526 1.00 96.50 327 GLN A N 1
ATOM 2574 C CA . GLN A 1 327 ? -15.312 9.171 -9.607 1.00 96.50 327 GLN A CA 1
ATOM 2575 C C . GLN A 1 327 ? -14.296 9.151 -8.456 1.00 96.50 327 GLN A C 1
ATOM 2577 O O . GLN A 1 327 ? -14.689 9.002 -7.300 1.00 96.50 327 GLN A O 1
ATOM 2582 N N . LEU A 1 328 ? -13.008 9.377 -8.736 1.00 97.56 328 LEU A N 1
ATOM 2583 C CA . LEU A 1 328 ? -11.968 9.440 -7.707 1.00 97.56 328 LEU A CA 1
ATOM 2584 C C . LEU A 1 328 ? -12.088 10.704 -6.837 1.00 97.56 328 LEU A C 1
ATOM 2586 O O . LEU A 1 328 ? -11.882 10.623 -5.628 1.00 97.56 328 LEU A O 1
ATOM 2590 N N . GLN A 1 329 ? -12.437 11.867 -7.398 1.00 97.12 329 GLN A N 1
ATOM 2591 C CA . GLN A 1 329 ? -12.672 13.079 -6.597 1.00 97.12 329 GLN A CA 1
ATOM 2592 C C . GLN A 1 329 ? -13.877 12.915 -5.656 1.00 97.12 329 GLN A C 1
ATOM 2594 O O . GLN A 1 329 ? -13.796 13.293 -4.484 1.00 97.12 329 GLN A O 1
ATOM 2599 N N . GLU A 1 330 ? -14.975 12.307 -6.121 1.00 95.69 330 GLU A N 1
ATOM 2600 C CA . GLU A 1 330 ? -16.098 11.968 -5.241 1.00 95.69 330 GLU A CA 1
ATOM 2601 C C . GLU A 1 330 ? -15.705 10.921 -4.192 1.00 95.69 330 GLU A C 1
ATOM 2603 O O . GLU A 1 330 ? -16.013 11.118 -3.019 1.00 95.69 330 GLU A O 1
ATOM 2608 N N . ALA A 1 331 ? -14.989 9.854 -4.566 1.00 95.31 331 ALA A N 1
ATOM 2609 C CA . ALA A 1 331 ? -14.529 8.835 -3.620 1.00 95.31 331 ALA A CA 1
ATOM 2610 C C . ALA A 1 331 ? -13.713 9.455 -2.476 1.00 95.31 331 ALA A C 1
ATOM 2612 O O . ALA A 1 331 ? -14.025 9.237 -1.307 1.00 95.31 331 ALA A O 1
ATOM 2613 N N . LYS A 1 332 ? -12.732 10.310 -2.797 1.00 95.25 332 LYS A N 1
ATOM 2614 C CA . LYS A 1 332 ? -11.923 11.020 -1.793 1.00 95.25 332 LYS A CA 1
ATOM 2615 C C . LYS A 1 332 ? -12.784 11.878 -0.861 1.00 95.25 332 LYS A C 1
ATOM 2617 O O . LYS A 1 332 ? -12.591 11.868 0.352 1.00 95.25 332 LYS A O 1
ATOM 2622 N N . ARG A 1 333 ? -13.765 12.597 -1.418 1.00 93.81 333 ARG A N 1
ATOM 2623 C CA . ARG A 1 333 ? -14.700 13.425 -0.642 1.00 93.81 333 ARG A CA 1
ATOM 2624 C C . ARG A 1 333 ? -15.578 12.597 0.303 1.00 93.81 333 ARG A C 1
ATOM 2626 O O . ARG A 1 333 ? -15.869 13.071 1.395 1.00 93.81 333 ARG A O 1
ATOM 2633 N N . TRP A 1 334 ? -16.008 11.406 -0.111 1.00 91.19 334 TRP A N 1
ATOM 2634 C CA . TRP A 1 334 ? -16.885 10.535 0.680 1.00 91.19 334 TRP A CA 1
ATOM 2635 C C . TRP A 1 334 ? -16.144 9.671 1.710 1.00 91.19 334 TRP A C 1
ATOM 2637 O O . TRP A 1 334 ? -16.743 9.307 2.721 1.00 91.19 334 TRP A O 1
ATOM 2647 N N . PHE A 1 335 ? -14.857 9.376 1.499 1.00 91.19 335 PHE A N 1
ATOM 2648 C CA . PHE A 1 335 ? -14.004 8.795 2.542 1.00 91.19 335 PHE A CA 1
ATOM 2649 C C . PHE A 1 335 ? -13.743 9.795 3.681 1.00 91.19 335 PHE A C 1
ATOM 2651 O O . PHE A 1 335 ? -13.779 9.396 4.843 1.00 91.19 335 PHE A O 1
ATOM 2658 N N . GLU A 1 336 ? -13.563 11.084 3.362 1.00 85.88 336 GLU A N 1
ATOM 2659 C CA . GLU A 1 336 ? -13.353 12.208 4.295 1.00 85.88 336 GLU A CA 1
ATOM 2660 C C . GLU A 1 336 ? -12.266 11.943 5.356 1.00 85.88 336 GLU A C 1
ATOM 2662 O O . GLU A 1 336 ? -11.108 12.299 5.156 1.00 85.88 336 GLU A O 1
ATOM 2667 N N . LEU A 1 337 ? -12.656 11.345 6.488 1.00 88.25 337 LEU A N 1
ATOM 2668 C CA . LEU A 1 337 ? -11.810 11.055 7.650 1.00 88.25 337 LEU A CA 1
ATOM 2669 C C . LEU A 1 337 ? -11.187 9.660 7.611 1.00 88.25 337 LEU A C 1
ATOM 2671 O O . LEU A 1 337 ? -10.413 9.322 8.494 1.00 88.25 337 LEU A O 1
ATOM 2675 N N . ASP A 1 338 ? -11.538 8.832 6.631 1.00 90.69 338 ASP A N 1
ATOM 2676 C CA . ASP A 1 338 ? -10.863 7.566 6.353 1.00 90.69 338 ASP A CA 1
ATOM 2677 C C . ASP A 1 338 ? -9.545 7.855 5.617 1.00 90.69 338 ASP A C 1
ATOM 2679 O O . ASP A 1 338 ? -9.453 7.772 4.390 1.00 90.69 338 ASP A O 1
ATOM 2683 N N . GLU A 1 339 ? -8.539 8.287 6.383 1.00 91.94 339 GLU A N 1
ATOM 2684 C CA . GLU A 1 339 ? -7.239 8.723 5.866 1.00 91.94 339 GLU A CA 1
ATOM 2685 C C . GLU A 1 339 ? -6.584 7.657 4.978 1.00 91.94 339 GLU A C 1
ATOM 2687 O O . GLU A 1 339 ? -6.102 7.978 3.892 1.00 91.94 339 GLU A O 1
ATOM 2692 N N . SER A 1 340 ? -6.639 6.388 5.391 1.00 90.31 340 SER A N 1
ATOM 2693 C CA . SER A 1 340 ? -6.080 5.250 4.649 1.00 90.31 340 SER A CA 1
ATOM 2694 C C . SER A 1 340 ? -6.657 5.135 3.240 1.00 90.31 340 SER A C 1
ATOM 2696 O O . SER A 1 340 ? -5.915 5.081 2.254 1.00 90.31 340 SER A O 1
ATOM 2698 N N . ASN A 1 341 ? -7.987 5.149 3.115 1.00 91.12 341 ASN A N 1
ATOM 2699 C CA . ASN A 1 341 ? -8.624 5.080 1.804 1.00 91.12 341 ASN A CA 1
ATOM 2700 C C . ASN A 1 341 ? -8.477 6.393 1.019 1.00 91.12 341 ASN A C 1
ATOM 2702 O O . ASN A 1 341 ? -8.347 6.358 -0.205 1.00 91.12 341 ASN A O 1
ATOM 2706 N N . CYS A 1 342 ? -8.389 7.543 1.692 1.00 94.44 342 CYS A N 1
ATOM 2707 C CA . CYS A 1 342 ? -8.020 8.808 1.057 1.00 94.44 342 CYS A CA 1
ATOM 2708 C C . CYS A 1 342 ? -6.625 8.756 0.400 1.00 94.44 342 CYS A C 1
ATOM 2710 O O . CYS A 1 342 ? -6.485 9.273 -0.711 1.00 94.44 342 CYS A O 1
ATOM 2712 N N . GLN A 1 343 ? -5.622 8.103 1.006 1.00 95.06 343 GLN A N 1
ATOM 2713 C CA . GLN A 1 343 ? -4.306 7.914 0.368 1.00 95.06 343 GLN A CA 1
ATOM 2714 C C . GLN A 1 343 ? -4.336 6.899 -0.782 1.00 95.06 343 GLN A C 1
ATOM 2716 O O . GLN A 1 343 ? -3.647 7.084 -1.786 1.00 95.06 343 GLN A O 1
ATOM 2721 N N . LEU A 1 344 ? -5.158 5.848 -0.682 1.00 93.31 344 LEU A N 1
ATOM 2722 C CA . LEU A 1 344 ? -5.372 4.913 -1.790 1.00 93.31 344 LEU A CA 1
ATOM 2723 C C . LEU A 1 344 ? -5.975 5.630 -3.011 1.00 93.31 344 LEU A C 1
ATOM 2725 O O . LEU A 1 344 ? -5.469 5.487 -4.126 1.00 93.31 344 LEU A O 1
ATOM 2729 N N . VAL A 1 345 ? -6.995 6.469 -2.799 1.00 95.94 345 VAL A N 1
ATOM 2730 C CA . VAL A 1 345 ? -7.562 7.323 -3.854 1.00 95.94 345 VAL A CA 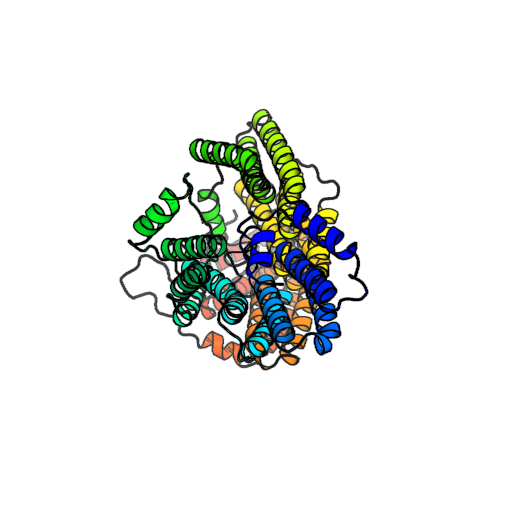1
ATOM 2731 C C . VAL A 1 345 ? -6.520 8.312 -4.391 1.00 95.94 345 VAL A C 1
ATOM 2733 O O . VAL A 1 345 ? -6.417 8.473 -5.605 1.00 95.94 345 VAL A O 1
ATOM 2736 N N . GLU A 1 346 ? -5.721 8.943 -3.524 1.00 97.62 346 GLU A N 1
ATOM 2737 C CA . GLU A 1 346 ? -4.649 9.869 -3.925 1.00 97.62 346 GLU A CA 1
ATOM 2738 C C . GLU A 1 346 ? -3.625 9.196 -4.851 1.00 97.62 346 GLU A C 1
ATOM 2740 O O . GLU A 1 346 ? -3.270 9.756 -5.890 1.00 97.62 346 GLU A O 1
ATOM 2745 N N . CYS A 1 347 ? -3.209 7.968 -4.527 1.00 97.38 347 CYS A N 1
ATOM 2746 C CA . CYS A 1 347 ? -2.335 7.165 -5.378 1.00 97.38 347 CYS A CA 1
ATOM 2747 C C . CYS A 1 347 ? -2.963 6.940 -6.762 1.00 97.38 347 CYS A C 1
ATOM 2749 O O . CYS A 1 347 ? -2.349 7.272 -7.776 1.00 97.38 347 CYS A O 1
ATOM 2751 N N . HIS A 1 348 ? -4.217 6.479 -6.829 1.00 97.12 348 HIS A N 1
ATOM 2752 C CA . HIS A 1 348 ? -4.911 6.291 -8.109 1.00 97.12 348 HIS A CA 1
ATOM 2753 C C . HIS A 1 348 ? -5.083 7.595 -8.906 1.00 97.12 348 HIS A C 1
ATOM 2755 O O . HIS A 1 348 ? -4.955 7.576 -10.131 1.00 97.12 348 HIS A O 1
ATOM 2761 N N . GLN A 1 349 ? -5.291 8.737 -8.243 1.00 98.12 349 GLN A N 1
ATOM 2762 C CA . GLN A 1 349 ? -5.310 10.044 -8.908 1.00 98.12 349 GLN A CA 1
ATOM 2763 C C . GLN A 1 349 ? -3.940 10.401 -9.515 1.00 98.12 349 GLN A C 1
ATOM 2765 O O . GLN A 1 349 ? -3.898 10.904 -10.636 1.00 98.12 349 GLN A O 1
ATOM 2770 N N . ILE A 1 350 ? -2.821 10.092 -8.845 1.00 98.25 350 ILE A N 1
ATOM 2771 C CA . ILE A 1 350 ? -1.466 10.266 -9.406 1.00 98.25 350 ILE A CA 1
ATOM 2772 C C . ILE A 1 350 ? -1.274 9.392 -10.659 1.00 98.25 350 ILE A C 1
ATOM 2774 O O . ILE A 1 350 ? -0.801 9.888 -11.683 1.00 98.25 350 ILE A O 1
ATOM 2778 N N . LEU A 1 351 ? -1.683 8.116 -10.626 1.00 97.00 351 LEU A N 1
ATOM 2779 C CA . LEU A 1 351 ? -1.582 7.212 -11.787 1.00 97.00 351 LEU A CA 1
ATOM 2780 C C . LEU A 1 351 ? -2.443 7.689 -12.969 1.00 97.00 351 LEU A C 1
ATOM 2782 O O . LEU A 1 351 ? -2.021 7.621 -14.131 1.00 97.00 351 LEU A O 1
ATOM 2786 N N . LEU A 1 352 ? -3.639 8.207 -12.680 1.00 96.88 352 LEU A N 1
ATOM 2787 C CA . LEU A 1 352 ? -4.530 8.813 -13.665 1.00 96.88 352 LEU A CA 1
ATOM 2788 C C . LEU A 1 352 ? -3.928 10.092 -14.265 1.00 96.88 352 LEU A C 1
ATOM 2790 O O . LEU A 1 352 ? -4.006 10.287 -15.477 1.00 96.88 352 LEU A O 1
ATOM 2794 N N . ASP A 1 353 ? -3.296 10.945 -13.460 1.00 97.19 353 ASP A N 1
ATOM 2795 C CA . ASP A 1 353 ? -2.659 12.173 -13.940 1.00 97.19 353 ASP A CA 1
ATOM 2796 C C . ASP A 1 353 ? -1.407 11.891 -14.784 1.00 97.19 353 ASP A C 1
ATOM 2798 O O . ASP A 1 353 ? -1.259 12.502 -15.843 1.00 97.19 353 ASP A O 1
ATOM 2802 N N . ILE A 1 354 ? -0.580 10.899 -14.425 1.00 95.75 354 ILE A N 1
ATOM 2803 C CA . ILE A 1 354 ? 0.500 10.388 -15.297 1.00 95.75 354 ILE A CA 1
ATOM 2804 C C . ILE A 1 354 ? -0.085 9.864 -16.615 1.00 95.75 354 ILE A C 1
ATOM 2806 O O . ILE A 1 354 ? 0.427 10.156 -17.694 1.00 95.75 354 ILE A O 1
ATOM 2810 N N . SER A 1 355 ? -1.212 9.151 -16.554 1.00 93.62 355 SER A N 1
ATOM 2811 C CA . SER A 1 355 ? -1.906 8.672 -17.755 1.00 93.62 355 SER A CA 1
ATOM 2812 C C . SER A 1 355 ? -2.470 9.812 -18.605 1.00 93.62 355 SER A C 1
ATOM 2814 O O . SER A 1 355 ? -2.578 9.662 -19.816 1.00 93.62 355 SER A O 1
ATOM 2816 N N . ARG A 1 356 ? -2.827 10.958 -18.020 1.00 92.94 356 ARG A N 1
ATOM 2817 C CA . ARG A 1 356 ? -3.373 12.138 -18.721 1.00 92.94 356 ARG A CA 1
ATOM 2818 C C . ARG A 1 356 ? -2.310 13.181 -19.068 1.00 92.94 356 ARG A C 1
ATOM 2820 O O . ARG A 1 356 ? -2.676 14.262 -19.524 1.00 92.94 356 ARG A O 1
ATOM 2827 N N . ASP A 1 357 ? -1.038 12.872 -18.823 1.00 91.31 357 ASP A N 1
ATOM 2828 C CA . ASP A 1 357 ? 0.113 13.762 -18.999 1.00 91.31 357 ASP A CA 1
ATOM 2829 C C . ASP A 1 357 ? -0.007 15.073 -18.175 1.00 91.31 357 ASP A C 1
ATOM 2831 O O . ASP A 1 357 ? 0.539 16.123 -18.515 1.00 91.31 357 ASP A O 1
ATOM 2835 N N . ARG A 1 358 ? -0.721 15.008 -17.040 1.00 93.56 358 ARG A N 1
ATOM 2836 C CA . ARG A 1 358 ? -0.955 16.098 -16.074 1.00 93.56 358 ARG A CA 1
ATOM 2837 C C . ARG A 1 358 ? 0.104 16.091 -14.968 1.00 93.56 358 ARG A C 1
ATOM 2839 O O . ARG A 1 358 ? -0.188 15.918 -13.792 1.00 93.56 358 ARG A O 1
ATOM 2846 N N . LEU A 1 359 ? 1.360 16.293 -15.348 1.00 94.50 359 LEU A N 1
ATOM 2847 C CA . LEU A 1 359 ? 2.520 15.989 -14.493 1.00 94.50 359 LEU A CA 1
ATOM 2848 C C . LEU A 1 359 ? 2.793 16.995 -13.350 1.00 94.50 359 LEU A C 1
ATOM 2850 O O . LEU A 1 359 ? 3.793 16.874 -12.644 1.00 94.50 359 LEU A O 1
ATOM 2854 N N . SER A 1 360 ? 1.938 18.001 -13.148 1.00 94.75 360 SER A N 1
ATOM 2855 C CA . SER A 1 360 ? 2.165 19.043 -12.140 1.00 94.75 360 SER A CA 1
ATOM 2856 C C . SER A 1 360 ? 2.023 18.490 -10.717 1.00 94.75 360 SER A C 1
ATOM 2858 O O . SER A 1 360 ? 0.964 18.003 -10.330 1.00 94.75 360 SER A O 1
ATOM 2860 N N . GLY A 1 361 ? 3.096 18.572 -9.926 1.00 94.56 361 GLY A N 1
ATOM 2861 C CA . GLY A 1 361 ? 3.091 18.220 -8.503 1.00 94.56 361 GLY A CA 1
ATOM 2862 C C . GLY A 1 361 ? 2.999 16.724 -8.171 1.00 94.56 361 GLY A C 1
ATOM 2863 O O . GLY A 1 361 ? 2.921 16.395 -6.989 1.00 94.56 361 GLY A O 1
ATOM 2864 N N . ILE A 1 362 ? 3.040 15.809 -9.150 1.00 97.12 362 ILE A N 1
ATOM 2865 C CA . ILE A 1 362 ? 2.864 14.360 -8.911 1.00 97.12 362 ILE A CA 1
ATOM 2866 C C . ILE A 1 362 ? 3.865 13.791 -7.888 1.00 97.12 362 ILE A C 1
ATOM 2868 O O . ILE A 1 362 ? 3.459 13.104 -6.954 1.00 97.12 362 ILE A O 1
ATOM 2872 N N . ASN A 1 363 ? 5.143 14.178 -7.967 1.00 97.62 363 ASN A N 1
ATOM 2873 C CA . ASN A 1 363 ? 6.173 13.744 -7.016 1.00 97.62 363 ASN A CA 1
ATOM 2874 C C . ASN A 1 363 ? 5.974 14.356 -5.617 1.00 97.62 363 ASN A C 1
ATOM 2876 O O . ASN A 1 363 ? 6.253 13.701 -4.617 1.00 97.62 363 ASN A O 1
ATOM 2880 N N . THR A 1 364 ? 5.450 15.583 -5.522 1.00 98.19 364 THR A N 1
ATOM 2881 C CA . THR A 1 364 ? 5.098 16.220 -4.240 1.00 98.19 364 THR A CA 1
ATOM 2882 C C . THR A 1 364 ? 3.928 15.498 -3.573 1.00 98.19 364 THR A C 1
ATOM 2884 O O . THR A 1 364 ? 3.958 15.260 -2.369 1.00 98.19 364 THR A O 1
ATOM 2887 N N . ARG A 1 365 ? 2.924 15.091 -4.357 1.00 98.12 365 ARG A N 1
ATOM 2888 C CA . ARG A 1 365 ? 1.769 14.313 -3.883 1.00 98.12 365 ARG A CA 1
ATOM 2889 C C . ARG A 1 365 ? 2.182 12.904 -3.446 1.00 98.12 365 ARG A C 1
ATOM 2891 O O . ARG A 1 365 ? 1.813 12.474 -2.359 1.00 98.12 365 ARG A O 1
ATOM 2898 N N . ALA A 1 366 ? 3.039 12.231 -4.215 1.00 98.19 366 ALA A N 1
ATOM 2899 C CA . ALA A 1 366 ? 3.614 10.944 -3.822 1.00 98.19 366 ALA A CA 1
ATOM 2900 C C . ALA A 1 366 ? 4.481 11.054 -2.550 1.00 98.19 366 ALA A C 1
ATOM 2902 O O . ALA A 1 366 ? 4.387 10.214 -1.660 1.00 98.19 366 ALA A O 1
ATOM 2903 N N . SER A 1 367 ? 5.263 12.130 -2.409 1.00 98.44 367 SER A N 1
ATOM 2904 C CA . SER A 1 367 ? 5.998 12.439 -1.174 1.00 98.44 367 SER A CA 1
ATOM 2905 C C . SER A 1 367 ? 5.066 12.651 0.027 1.00 98.44 367 SER A C 1
ATOM 2907 O O . SER A 1 367 ? 5.416 12.250 1.134 1.00 98.44 367 SER A O 1
ATOM 2909 N N . ALA A 1 368 ? 3.883 13.243 -0.168 1.00 98.31 368 ALA A N 1
ATOM 2910 C CA . ALA A 1 368 ? 2.902 13.434 0.901 1.00 98.31 368 ALA A CA 1
ATOM 2911 C C . ALA A 1 368 ? 2.289 12.106 1.389 1.00 98.31 368 ALA A C 1
ATOM 2913 O O . ALA A 1 368 ? 2.073 11.959 2.589 1.00 98.31 368 ALA A O 1
ATOM 2914 N N . ILE A 1 369 ? 2.089 11.118 0.504 1.00 97.56 369 ILE A N 1
ATOM 2915 C CA . ILE A 1 369 ? 1.689 9.748 0.892 1.00 97.56 369 ILE A CA 1
ATOM 2916 C C . ILE A 1 369 ? 2.765 9.100 1.785 1.00 97.56 369 ILE A C 1
ATOM 2918 O O . ILE A 1 369 ? 2.443 8.438 2.775 1.00 97.56 369 ILE A O 1
ATOM 2922 N N . GLY A 1 370 ? 4.047 9.301 1.465 1.00 94.75 370 GLY A N 1
ATOM 2923 C CA . GLY A 1 370 ? 5.164 8.794 2.269 1.00 94.75 370 GLY A CA 1
ATOM 2924 C C . GLY A 1 370 ? 5.257 9.447 3.652 1.00 94.75 370 GLY A C 1
ATOM 2925 O O . GLY A 1 370 ? 5.325 8.744 4.660 1.00 94.75 370 GLY A O 1
ATOM 2926 N N . GLU A 1 371 ? 5.190 10.780 3.709 1.00 97.12 371 GLU A N 1
ATOM 2927 C CA . GLU A 1 371 ? 5.221 11.537 4.971 1.00 97.12 371 GLU A CA 1
ATOM 2928 C C . GLU A 1 371 ? 3.995 11.236 5.851 1.00 97.12 371 GLU A C 1
ATOM 2930 O O . GLU A 1 371 ? 4.128 11.077 7.065 1.00 97.12 371 GLU A O 1
ATOM 2935 N N . TRP A 1 372 ? 2.809 11.069 5.252 1.00 96.50 372 TRP A N 1
ATOM 2936 C CA . TRP A 1 372 ? 1.625 10.582 5.963 1.00 96.50 372 TRP A CA 1
ATOM 2937 C C . TRP A 1 372 ? 1.869 9.196 6.568 1.00 96.50 372 TRP A C 1
ATOM 2939 O O . TRP A 1 372 ? 1.672 9.017 7.764 1.00 96.50 372 TRP A O 1
ATOM 2949 N N . GLY A 1 373 ? 2.373 8.233 5.787 1.00 90.75 373 GLY A N 1
ATOM 2950 C CA . GLY A 1 373 ? 2.613 6.868 6.276 1.00 90.75 373 GLY A CA 1
ATOM 2951 C C . GLY A 1 373 ? 3.558 6.828 7.475 1.00 90.75 373 GLY A C 1
ATOM 2952 O O . GLY A 1 373 ? 3.347 6.063 8.411 1.00 90.75 373 GLY A O 1
ATOM 2953 N N . LYS A 1 374 ? 4.557 7.710 7.486 1.00 89.12 374 LYS A N 1
ATOM 2954 C CA . LYS A 1 374 ? 5.494 7.891 8.596 1.00 89.12 374 LYS A CA 1
ATOM 2955 C C . LYS A 1 374 ? 4.851 8.549 9.820 1.00 89.12 374 LYS A C 1
ATOM 2957 O O . LYS A 1 374 ? 4.999 8.057 10.936 1.00 89.12 374 LYS A O 1
ATOM 2962 N N . THR A 1 375 ? 4.132 9.655 9.630 1.00 93.44 375 THR A N 1
ATOM 2963 C CA . THR A 1 375 ? 3.545 10.448 10.729 1.00 93.44 375 THR A CA 1
ATOM 2964 C C . THR A 1 375 ? 2.330 9.773 11.370 1.00 93.44 375 THR A C 1
ATOM 2966 O O . THR A 1 375 ? 2.207 9.788 12.596 1.00 93.44 375 THR A O 1
ATOM 2969 N N . ALA A 1 376 ? 1.492 9.109 10.570 1.00 91.56 376 ALA A N 1
ATOM 2970 C CA . ALA A 1 376 ? 0.361 8.290 11.006 1.00 91.56 376 ALA A CA 1
ATOM 2971 C C . ALA A 1 376 ? 0.780 6.917 11.572 1.00 91.56 376 ALA A C 1
ATOM 2973 O O . ALA A 1 376 ? -0.033 6.259 12.224 1.00 91.56 376 ALA A O 1
ATOM 2974 N N . ARG A 1 377 ? 2.042 6.496 11.367 1.00 87.81 377 ARG A N 1
ATOM 2975 C CA . ARG A 1 377 ? 2.573 5.146 11.661 1.00 87.81 377 ARG A CA 1
ATOM 2976 C C . ARG A 1 377 ? 1.819 4.041 10.912 1.00 87.81 377 ARG A C 1
ATOM 2978 O O . ARG A 1 377 ? 1.400 3.048 11.507 1.00 87.81 377 ARG A O 1
ATOM 2985 N N . HIS A 1 378 ? 1.588 4.278 9.623 1.00 84.25 378 HIS A N 1
ATOM 2986 C CA . HIS A 1 378 ? 0.914 3.387 8.680 1.00 84.25 378 HIS A CA 1
ATOM 2987 C C . HIS A 1 378 ? 1.846 3.002 7.512 1.00 84.25 378 HIS A C 1
ATOM 2989 O O . HIS A 1 378 ? 1.454 2.960 6.342 1.00 84.25 378 HIS A O 1
ATOM 2995 N N . GLU A 1 379 ? 3.103 2.696 7.830 1.00 79.31 379 GLU A N 1
ATOM 2996 C CA . GLU A 1 379 ? 4.196 2.512 6.873 1.00 79.31 379 GLU A CA 1
ATOM 2997 C C . GLU A 1 379 ? 3.868 1.453 5.806 1.00 79.31 379 GLU A C 1
ATOM 2999 O O . GLU A 1 379 ? 4.085 1.681 4.615 1.00 79.31 379 GLU A O 1
ATOM 3004 N N . THR A 1 380 ? 3.246 0.343 6.214 1.00 75.50 380 THR A N 1
ATOM 3005 C CA . THR A 1 380 ? 2.839 -0.782 5.353 1.00 75.50 380 THR A CA 1
ATOM 3006 C C . THR A 1 380 ? 1.938 -0.359 4.180 1.00 75.50 380 THR A C 1
ATOM 3008 O O . THR A 1 380 ? 2.067 -0.900 3.080 1.00 75.50 380 THR A O 1
ATOM 3011 N N . LEU A 1 381 ? 1.050 0.630 4.368 1.00 80.94 381 LEU A N 1
ATOM 3012 C CA . LEU A 1 381 ? 0.175 1.114 3.292 1.00 80.94 381 LEU A CA 1
ATOM 3013 C C . LEU A 1 381 ? 0.924 2.040 2.341 1.00 80.94 381 LEU A C 1
ATOM 3015 O O . LEU A 1 381 ? 0.853 1.832 1.135 1.00 80.94 381 LEU A O 1
ATOM 3019 N N . SER A 1 382 ? 1.708 2.998 2.838 1.00 85.38 382 SER A N 1
ATOM 3020 C CA . SER A 1 382 ? 2.513 3.855 1.954 1.00 85.38 382 SER A CA 1
ATOM 3021 C C . SER A 1 382 ? 3.554 3.056 1.157 1.00 85.38 382 SER A C 1
ATOM 3023 O O . SER A 1 382 ? 3.812 3.379 -0.003 1.00 85.38 382 SER A O 1
ATOM 3025 N N . GLN A 1 383 ? 4.084 1.962 1.718 1.00 79.06 383 GLN A N 1
ATOM 3026 C CA . GLN A 1 383 ? 4.897 0.987 0.980 1.00 79.06 383 GLN A CA 1
ATOM 3027 C C . GLN A 1 383 ? 4.108 0.332 -0.159 1.00 79.06 383 GLN A C 1
ATOM 3029 O O . GLN A 1 383 ? 4.561 0.343 -1.304 1.00 79.06 383 GLN A O 1
ATOM 3034 N N . PHE A 1 384 ? 2.917 -0.202 0.131 1.00 81.56 384 PHE A N 1
ATOM 3035 C CA . PHE A 1 384 ? 2.040 -0.782 -0.887 1.00 81.56 384 PHE A CA 1
ATOM 3036 C C . PHE A 1 384 ? 1.679 0.225 -1.988 1.00 81.56 384 PHE A C 1
ATOM 3038 O O . PHE A 1 384 ? 1.738 -0.119 -3.165 1.00 81.56 384 PHE A O 1
ATOM 3045 N N . LEU A 1 385 ? 1.366 1.475 -1.639 1.00 87.56 385 LEU A N 1
ATOM 3046 C CA . LEU A 1 385 ? 1.023 2.513 -2.613 1.00 87.56 385 LEU A CA 1
ATOM 3047 C C . LEU A 1 385 ? 2.218 2.873 -3.510 1.00 87.56 385 LEU A C 1
ATOM 3049 O O . LEU A 1 385 ? 2.045 2.999 -4.721 1.00 87.56 385 LEU A O 1
ATOM 3053 N N . GLY A 1 386 ? 3.437 2.952 -2.966 1.00 86.50 386 GLY A N 1
ATOM 3054 C CA . GLY A 1 386 ? 4.651 3.108 -3.775 1.00 86.50 386 GLY A CA 1
ATOM 3055 C C . GLY A 1 386 ? 4.913 1.906 -4.695 1.00 86.50 386 GLY A C 1
ATOM 3056 O O . GLY A 1 386 ? 5.252 2.078 -5.866 1.00 86.50 386 GLY A O 1
ATOM 3057 N N . LEU A 1 387 ? 4.684 0.679 -4.216 1.00 81.81 387 LEU A N 1
ATOM 3058 C CA . LEU A 1 387 ? 4.795 -0.542 -5.025 1.00 81.81 387 LEU A CA 1
ATOM 3059 C C . LEU A 1 387 ? 3.733 -0.616 -6.131 1.00 81.81 387 LEU A C 1
ATOM 3061 O O . LEU A 1 387 ? 4.037 -1.053 -7.241 1.00 81.81 387 LEU A O 1
ATOM 3065 N N . LEU A 1 388 ? 2.514 -0.146 -5.861 1.00 84.88 388 LEU A N 1
ATOM 3066 C CA . LEU A 1 388 ? 1.441 -0.011 -6.844 1.00 84.88 388 LEU A CA 1
ATOM 3067 C C . LEU A 1 388 ? 1.837 0.971 -7.956 1.00 84.88 388 LEU A C 1
ATOM 3069 O O . LEU A 1 388 ? 1.623 0.671 -9.130 1.00 84.88 388 LEU A O 1
ATOM 3073 N N . MET A 1 389 ? 2.492 2.090 -7.615 1.00 91.62 389 MET A N 1
ATOM 3074 C CA . MET A 1 389 ? 3.083 2.992 -8.611 1.00 91.62 389 MET A CA 1
ATOM 3075 C C . MET A 1 389 ? 4.145 2.277 -9.456 1.00 91.62 389 MET A C 1
ATOM 3077 O O . MET A 1 389 ? 4.077 2.342 -10.682 1.00 91.62 389 MET A O 1
ATOM 3081 N N . MET A 1 390 ? 5.078 1.538 -8.842 1.00 86.12 390 MET A N 1
ATOM 3082 C CA . MET A 1 390 ? 6.083 0.767 -9.593 1.00 86.12 390 MET A CA 1
ATOM 3083 C C . MET A 1 390 ? 5.440 -0.261 -10.536 1.00 86.12 390 MET A C 1
ATOM 3085 O O . MET A 1 390 ? 5.819 -0.338 -11.703 1.00 86.12 390 MET A O 1
ATOM 3089 N N . ARG A 1 391 ? 4.445 -1.028 -10.072 1.00 82.62 391 ARG A N 1
ATOM 3090 C CA . ARG A 1 391 ? 3.750 -2.041 -10.887 1.00 82.62 391 ARG A CA 1
ATOM 3091 C C . ARG A 1 391 ? 2.968 -1.422 -12.039 1.00 82.62 391 ARG A C 1
ATOM 3093 O O . ARG A 1 391 ? 3.112 -1.866 -13.175 1.00 82.62 391 ARG A O 1
ATOM 3100 N N . PHE A 1 392 ? 2.231 -0.344 -11.786 1.00 85.94 392 PHE A N 1
ATOM 3101 C CA . PHE A 1 392 ? 1.561 0.398 -12.850 1.00 85.94 392 PHE A CA 1
ATOM 3102 C C . PHE A 1 392 ? 2.568 0.944 -13.880 1.00 85.94 392 PHE A C 1
ATOM 3104 O O . PHE A 1 392 ? 2.336 0.834 -15.083 1.00 85.94 392 PHE A O 1
ATOM 3111 N N . GLY A 1 393 ? 3.721 1.454 -13.430 1.00 88.31 393 GLY A N 1
ATOM 3112 C CA . GLY A 1 393 ? 4.814 1.885 -14.305 1.00 88.31 393 GLY A CA 1
ATOM 3113 C C . GLY A 1 393 ? 5.382 0.756 -15.173 1.00 88.31 393 GLY A C 1
ATOM 3114 O O . GLY A 1 393 ? 5.559 0.943 -16.378 1.00 88.31 393 GLY A O 1
ATOM 3115 N N . ARG A 1 394 ? 5.600 -0.434 -14.591 1.00 84.44 394 ARG A N 1
ATOM 3116 C CA . ARG A 1 394 ? 6.054 -1.643 -15.305 1.00 84.44 394 ARG A CA 1
ATOM 3117 C C . ARG A 1 394 ? 5.085 -2.010 -16.420 1.00 84.44 394 ARG A C 1
ATOM 3119 O O . ARG A 1 394 ? 5.511 -2.267 -17.544 1.00 84.44 394 ARG A O 1
ATOM 3126 N N . ARG A 1 395 ? 3.787 -1.950 -16.130 1.00 80.75 395 ARG A 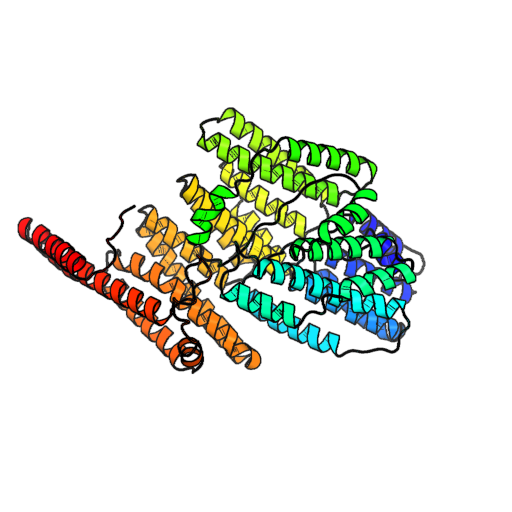N 1
ATOM 3127 C CA . ARG A 1 395 ? 2.732 -2.203 -17.107 1.00 80.75 395 ARG A CA 1
ATOM 3128 C C . ARG A 1 395 ? 2.678 -1.160 -18.224 1.00 80.75 395 ARG A C 1
ATOM 3130 O O . ARG A 1 395 ? 2.554 -1.544 -19.379 1.00 80.75 395 ARG A O 1
ATOM 3137 N N . GLN A 1 396 ? 2.791 0.138 -17.924 1.00 81.88 396 GLN A N 1
ATOM 3138 C CA . GLN A 1 396 ? 2.838 1.178 -18.970 1.00 81.88 396 GLN A CA 1
ATOM 3139 C C . GLN A 1 396 ? 4.029 0.976 -19.921 1.00 81.88 396 GLN A C 1
ATOM 3141 O O . GLN A 1 396 ? 3.894 1.170 -21.131 1.00 81.88 396 GLN A O 1
ATOM 3146 N N . TYR A 1 397 ? 5.168 0.538 -19.380 1.00 82.25 397 TYR A N 1
ATOM 3147 C CA . TYR A 1 397 ? 6.351 0.192 -20.161 1.00 82.25 397 TYR A CA 1
ATOM 3148 C C . TYR A 1 397 ? 6.139 -1.060 -21.034 1.00 82.25 397 TYR A C 1
ATOM 3150 O O . TYR A 1 397 ? 6.453 -1.013 -22.218 1.00 82.25 397 TYR A O 1
ATOM 3158 N N . LEU A 1 398 ? 5.567 -2.145 -20.493 1.00 76.50 398 LEU A N 1
ATOM 3159 C CA . LEU A 1 398 ? 5.335 -3.393 -21.238 1.00 76.50 398 LEU A CA 1
ATOM 3160 C C . LEU A 1 398 ? 4.151 -3.323 -22.220 1.00 76.50 398 LEU A C 1
ATOM 3162 O O . LEU A 1 398 ? 4.339 -3.504 -23.420 1.00 76.50 398 LEU A O 1
ATOM 3166 N N . ASP A 1 399 ? 2.938 -3.046 -21.731 1.00 69.38 399 ASP A N 1
ATOM 3167 C CA . ASP A 1 399 ? 1.704 -3.054 -22.536 1.00 69.38 399 ASP A CA 1
ATOM 3168 C C . ASP A 1 399 ? 1.621 -1.842 -23.482 1.00 69.38 399 ASP A C 1
ATOM 3170 O O . ASP A 1 399 ? 0.924 -1.867 -24.498 1.00 69.38 399 ASP A O 1
ATOM 3174 N N . GLY A 1 400 ? 2.227 -0.719 -23.087 1.00 61.41 400 GLY A N 1
ATOM 3175 C CA . GLY A 1 400 ? 2.104 0.567 -23.778 1.00 61.41 400 GLY A CA 1
ATOM 3176 C C . GLY A 1 400 ? 3.325 0.974 -24.597 1.00 61.41 400 GLY A C 1
ATOM 3177 O O . GLY A 1 400 ? 3.216 1.931 -25.362 1.00 61.41 400 GLY A O 1
ATOM 3178 N N . LEU A 1 401 ? 4.470 0.302 -24.413 1.00 63.03 401 LEU A N 1
ATOM 3179 C CA . LEU A 1 401 ? 5.795 0.758 -24.865 1.00 63.03 401 LEU A CA 1
ATOM 3180 C C . LEU A 1 401 ? 6.129 2.196 -24.403 1.00 63.03 401 LEU A C 1
ATOM 3182 O O . LEU A 1 401 ? 6.983 2.869 -24.981 1.00 63.03 401 LEU A O 1
ATOM 3186 N N . ASP A 1 402 ? 5.471 2.684 -23.341 1.00 80.94 402 ASP A N 1
ATOM 3187 C CA . ASP A 1 402 ? 5.611 4.056 -22.848 1.00 80.94 402 ASP A CA 1
ATOM 3188 C C . ASP A 1 402 ? 6.574 4.108 -21.658 1.00 80.94 402 ASP A C 1
ATOM 3190 O O . ASP A 1 402 ? 6.198 4.164 -20.481 1.00 80.94 402 ASP A O 1
ATOM 3194 N N . ALA A 1 403 ? 7.860 4.095 -21.999 1.00 84.44 403 ALA A N 1
ATOM 3195 C CA . ALA A 1 403 ? 8.951 4.259 -21.049 1.00 84.44 403 ALA A CA 1
ATOM 3196 C C . ALA A 1 403 ? 8.846 5.545 -20.219 1.00 84.44 403 ALA A C 1
ATOM 3198 O O . ALA A 1 403 ? 9.193 5.533 -19.040 1.00 84.44 403 ALA A O 1
ATOM 3199 N N . ASN A 1 404 ? 8.340 6.642 -20.791 1.00 89.44 404 ASN A N 1
ATOM 3200 C CA . ASN A 1 404 ? 8.241 7.916 -20.082 1.00 89.44 404 ASN A CA 1
ATOM 3201 C C . ASN A 1 404 ? 7.229 7.828 -18.936 1.00 89.44 404 ASN A C 1
ATOM 3203 O O . ASN A 1 404 ? 7.543 8.234 -17.816 1.00 89.44 404 ASN A O 1
ATOM 3207 N N . ARG A 1 405 ? 6.046 7.241 -19.168 1.00 90.94 405 ARG A N 1
ATOM 3208 C CA . ARG A 1 405 ? 5.074 6.991 -18.088 1.00 90.94 405 ARG A CA 1
ATOM 3209 C C . ARG A 1 405 ? 5.603 5.986 -17.067 1.00 90.94 405 ARG A C 1
ATOM 3211 O O . ARG A 1 405 ? 5.427 6.221 -15.874 1.00 90.94 405 ARG A O 1
ATOM 3218 N N . GLY A 1 406 ? 6.318 4.946 -17.502 1.00 90.75 406 GLY A N 1
ATOM 3219 C CA . GLY A 1 406 ? 7.017 4.023 -16.599 1.00 90.75 406 GLY A CA 1
ATOM 3220 C C . GLY A 1 406 ? 7.979 4.741 -15.643 1.00 90.75 406 GLY A C 1
ATOM 3221 O O . GLY A 1 406 ? 7.859 4.615 -14.424 1.00 90.75 406 GLY A O 1
ATOM 3222 N N . LEU A 1 407 ? 8.875 5.569 -16.188 1.00 92.00 407 LEU A N 1
ATOM 3223 C CA . LEU A 1 407 ? 9.852 6.362 -15.434 1.00 92.00 407 LEU A CA 1
ATOM 3224 C C . LEU A 1 407 ? 9.195 7.397 -14.503 1.00 92.00 407 LEU A C 1
ATOM 3226 O O . LEU A 1 407 ? 9.653 7.582 -13.377 1.00 92.00 407 LEU A O 1
ATOM 3230 N N . LEU A 1 408 ? 8.096 8.036 -14.919 1.00 95.25 408 LEU A N 1
ATOM 3231 C CA . LEU A 1 408 ? 7.332 8.959 -14.065 1.00 95.25 408 LEU A CA 1
ATOM 3232 C C . LEU A 1 408 ? 6.729 8.243 -12.848 1.00 95.25 408 LEU A C 1
ATOM 3234 O O . LEU A 1 408 ? 6.807 8.757 -11.731 1.00 95.25 408 LEU A O 1
ATOM 3238 N N . CYS A 1 409 ? 6.186 7.038 -13.034 1.00 95.25 409 CYS A N 1
ATOM 3239 C CA . CYS A 1 409 ? 5.673 6.221 -11.935 1.00 95.25 409 CYS A CA 1
ATOM 3240 C C . CYS A 1 409 ? 6.781 5.779 -10.967 1.00 95.25 409 CYS A C 1
ATOM 3242 O O . CYS A 1 409 ? 6.582 5.825 -9.752 1.00 95.25 409 CYS A O 1
ATOM 3244 N N . LEU A 1 410 ? 7.957 5.411 -11.485 1.00 93.19 410 LEU A N 1
ATOM 3245 C CA . LEU A 1 410 ? 9.140 5.097 -10.675 1.00 93.19 410 LEU A CA 1
ATOM 3246 C C . LEU A 1 410 ? 9.647 6.316 -9.890 1.00 93.19 410 LEU A C 1
ATOM 3248 O O . LEU A 1 410 ? 9.985 6.190 -8.713 1.00 93.19 410 LEU A O 1
ATOM 3252 N N . SER A 1 411 ? 9.619 7.505 -10.499 1.00 95.12 411 SER A N 1
ATOM 3253 C CA . SER A 1 411 ? 9.951 8.771 -9.836 1.00 95.12 411 SER A CA 1
ATOM 3254 C C . SER A 1 411 ? 9.004 9.058 -8.662 1.00 95.12 411 SER A C 1
ATOM 3256 O O . SER A 1 411 ? 9.468 9.314 -7.549 1.00 95.12 411 SER A O 1
ATOM 3258 N N . CYS A 1 412 ? 7.689 8.912 -8.870 1.00 97.81 412 CYS A N 1
ATOM 3259 C CA . CYS A 1 412 ? 6.679 9.041 -7.815 1.00 97.81 412 CYS A CA 1
ATOM 3260 C C . CYS A 1 412 ? 6.886 8.016 -6.688 1.00 97.81 412 CYS A C 1
ATOM 3262 O O . CYS A 1 412 ? 6.923 8.402 -5.518 1.00 97.81 412 CYS A O 1
ATOM 3264 N N . ALA A 1 413 ? 7.094 6.738 -7.021 1.00 93.88 413 ALA A N 1
ATOM 3265 C CA . ALA A 1 413 ? 7.376 5.690 -6.038 1.00 93.88 413 ALA A CA 1
ATOM 3266 C C . ALA A 1 413 ? 8.617 6.033 -5.196 1.00 93.88 413 ALA A C 1
ATOM 3268 O O . ALA A 1 413 ? 8.559 6.040 -3.967 1.00 93.88 413 ALA A O 1
ATOM 3269 N N . GLY A 1 414 ? 9.715 6.429 -5.847 1.00 92.94 414 GLY A N 1
ATOM 3270 C CA . GLY A 1 414 ? 10.936 6.873 -5.179 1.00 92.94 414 GLY A CA 1
ATOM 3271 C C . GLY A 1 414 ? 10.743 8.120 -4.307 1.00 92.94 414 GLY A C 1
ATOM 3272 O O . GLY A 1 414 ? 11.389 8.237 -3.268 1.00 92.94 414 GLY A O 1
ATOM 3273 N N . SER A 1 415 ? 9.871 9.063 -4.679 1.00 97.31 415 SER A N 1
ATOM 3274 C CA . SER A 1 415 ? 9.499 10.192 -3.810 1.00 97.31 415 SER A CA 1
ATOM 3275 C C . SER A 1 415 ? 8.707 9.738 -2.578 1.00 97.31 415 SER A C 1
ATOM 3277 O O . SER A 1 415 ? 8.992 10.208 -1.478 1.00 97.31 415 SER A O 1
ATOM 3279 N N . CYS A 1 416 ? 7.774 8.795 -2.735 1.00 95.75 416 CYS A N 1
ATOM 3280 C CA . CYS A 1 416 ? 7.019 8.206 -1.627 1.00 95.75 416 CYS A CA 1
ATOM 3281 C C . CYS A 1 416 ? 7.940 7.473 -0.636 1.00 95.75 416 CYS A C 1
ATOM 3283 O O . CYS A 1 416 ? 7.910 7.756 0.561 1.00 95.75 416 CYS A O 1
ATOM 3285 N N . PHE A 1 417 ? 8.814 6.585 -1.122 1.00 88.94 417 PHE A N 1
ATOM 3286 C CA . PHE A 1 417 ? 9.712 5.809 -0.259 1.00 88.94 417 PHE A CA 1
ATOM 3287 C C . PHE A 1 417 ? 10.750 6.675 0.471 1.00 88.94 417 PHE A C 1
ATOM 3289 O O . PHE A 1 417 ? 11.022 6.424 1.645 1.00 88.94 417 PHE A O 1
ATOM 3296 N N . ARG A 1 418 ? 11.285 7.729 -0.171 1.00 93.25 418 ARG A N 1
ATOM 3297 C CA . ARG A 1 418 ? 12.220 8.670 0.482 1.00 93.25 418 ARG A CA 1
ATOM 3298 C C . ARG A 1 418 ? 11.557 9.455 1.614 1.00 93.25 418 ARG A C 1
ATOM 3300 O O . ARG A 1 418 ? 12.167 9.612 2.664 1.00 93.25 418 ARG A O 1
ATOM 3307 N N . ALA A 1 419 ? 10.323 9.926 1.421 1.00 95.25 419 ALA A N 1
ATOM 3308 C CA . ALA A 1 419 ? 9.582 10.638 2.465 1.00 95.25 419 ALA A CA 1
ATOM 3309 C C . ALA A 1 419 ? 9.214 9.714 3.638 1.00 95.25 419 ALA A C 1
ATOM 3311 O O . ALA A 1 419 ? 9.381 10.081 4.802 1.00 95.25 419 ALA A O 1
ATOM 3312 N N . LEU A 1 420 ? 8.813 8.475 3.329 1.00 86.81 420 LEU A N 1
ATOM 3313 C CA . LEU A 1 420 ? 8.579 7.435 4.329 1.00 86.81 420 LEU A CA 1
ATOM 3314 C C . LEU A 1 420 ? 9.852 7.083 5.125 1.00 86.81 420 LEU A C 1
ATOM 3316 O O . LEU A 1 420 ? 9.771 6.800 6.318 1.00 86.81 420 LEU A O 1
ATOM 3320 N N . GLY A 1 421 ? 11.022 7.134 4.480 1.00 83.75 421 GLY A N 1
ATOM 3321 C CA . GLY A 1 421 ? 12.303 6.702 5.046 1.00 83.75 421 GLY A CA 1
ATOM 3322 C C . GLY A 1 421 ? 12.583 5.206 4.860 1.00 83.75 421 GLY A C 1
ATOM 3323 O O . GLY A 1 421 ? 13.269 4.611 5.684 1.00 83.75 421 GLY A O 1
ATOM 3324 N N . ASP A 1 422 ? 12.039 4.578 3.810 1.00 76.94 422 ASP A N 1
ATOM 3325 C CA . ASP A 1 422 ? 12.278 3.158 3.513 1.00 76.94 422 ASP A CA 1
ATOM 3326 C C . ASP A 1 422 ? 13.431 2.988 2.514 1.00 76.94 422 ASP A C 1
ATOM 3328 O O . ASP A 1 422 ? 13.230 2.897 1.301 1.00 76.94 422 ASP A O 1
ATOM 3332 N N . ASP A 1 423 ? 14.657 2.946 3.039 1.00 75.94 423 ASP A N 1
ATOM 3333 C CA . ASP A 1 423 ? 15.892 2.837 2.251 1.00 75.94 423 ASP A CA 1
ATOM 3334 C C . ASP A 1 423 ? 15.900 1.661 1.258 1.00 75.94 423 ASP A C 1
ATOM 3336 O O . ASP A 1 423 ? 16.490 1.766 0.180 1.00 75.94 423 ASP A O 1
ATOM 3340 N N . VAL A 1 424 ? 15.235 0.547 1.591 1.00 74.56 424 VAL A N 1
ATOM 3341 C CA . VAL A 1 424 ? 15.197 -0.658 0.747 1.00 74.56 424 VAL A CA 1
ATOM 3342 C C . VAL A 1 424 ? 14.265 -0.462 -0.443 1.00 74.56 424 VAL A C 1
ATOM 3344 O O . VAL A 1 424 ? 14.601 -0.872 -1.556 1.00 74.56 424 VAL A O 1
ATOM 3347 N N . PHE A 1 425 ? 13.117 0.189 -0.259 1.00 78.12 425 PHE A N 1
ATOM 3348 C CA . PHE A 1 425 ? 12.257 0.522 -1.393 1.00 78.12 425 PHE A CA 1
ATOM 3349 C C . PHE A 1 425 ? 12.763 1.724 -2.204 1.00 78.12 425 PHE A C 1
ATOM 3351 O O . PHE A 1 425 ? 12.569 1.742 -3.421 1.00 78.12 425 PHE A O 1
ATOM 3358 N N . VAL A 1 426 ? 13.507 2.665 -1.604 1.00 84.56 426 VAL A N 1
ATOM 3359 C CA . VAL A 1 426 ? 14.268 3.675 -2.372 1.00 84.56 426 VAL A CA 1
ATOM 3360 C C . VAL A 1 426 ? 15.288 2.991 -3.287 1.00 84.56 426 VAL A C 1
ATOM 3362 O O . VAL A 1 426 ? 15.338 3.306 -4.478 1.00 84.56 426 VAL A O 1
ATOM 3365 N N . LEU A 1 427 ? 16.041 2.012 -2.771 1.00 82.12 427 LEU A N 1
ATOM 3366 C CA . LEU A 1 427 ? 16.964 1.197 -3.565 1.00 82.12 427 LEU A CA 1
ATOM 3367 C C . LEU A 1 427 ? 16.245 0.480 -4.721 1.00 82.12 427 LEU A C 1
ATOM 3369 O O . LEU A 1 427 ? 16.698 0.559 -5.862 1.00 82.12 427 LEU A O 1
ATOM 3373 N N . GLN A 1 428 ? 15.112 -0.180 -4.456 1.00 81.25 428 GLN A N 1
ATOM 3374 C CA . GLN A 1 428 ? 14.345 -0.885 -5.494 1.00 81.25 428 GLN A CA 1
ATOM 3375 C C . GLN A 1 428 ? 13.804 0.061 -6.577 1.00 81.25 428 GLN A C 1
ATOM 3377 O O . GLN A 1 428 ? 13.860 -0.283 -7.758 1.00 81.25 428 GLN A O 1
ATOM 3382 N N . ALA A 1 429 ? 13.329 1.256 -6.209 1.00 85.81 429 ALA A N 1
ATOM 3383 C CA . ALA A 1 429 ? 12.880 2.262 -7.171 1.00 85.81 429 ALA A CA 1
ATOM 3384 C C . ALA A 1 429 ? 14.034 2.785 -8.046 1.00 85.81 429 ALA A C 1
ATOM 3386 O O . ALA A 1 429 ? 13.876 2.882 -9.262 1.00 85.81 429 ALA A O 1
ATOM 3387 N N . LEU A 1 430 ? 15.208 3.055 -7.459 1.00 87.88 430 LEU A N 1
ATOM 3388 C CA . LEU A 1 430 ? 16.405 3.481 -8.197 1.00 87.88 430 LEU A CA 1
ATOM 3389 C C . LEU A 1 430 ? 16.935 2.386 -9.135 1.00 87.88 430 LEU A C 1
ATOM 3391 O O . LEU A 1 430 ? 17.257 2.672 -10.287 1.00 87.88 430 LEU A O 1
ATOM 3395 N N . MET A 1 431 ? 16.976 1.129 -8.677 1.00 86.38 431 MET A N 1
ATOM 3396 C CA . MET A 1 431 ? 17.329 -0.021 -9.518 1.00 86.38 431 MET A CA 1
ATOM 3397 C C . MET A 1 431 ? 16.373 -0.164 -10.705 1.00 86.38 431 MET A C 1
ATOM 3399 O O . MET A 1 431 ? 16.825 -0.368 -11.828 1.00 86.38 431 MET A O 1
ATOM 3403 N N . ALA A 1 432 ? 15.065 -0.039 -10.470 1.00 85.00 432 ALA A N 1
ATOM 3404 C CA . ALA A 1 432 ? 14.046 -0.100 -11.512 1.00 85.00 432 ALA A CA 1
ATOM 3405 C C . ALA A 1 432 ? 14.179 1.048 -12.526 1.00 85.00 432 ALA A C 1
ATOM 3407 O O . ALA A 1 432 ? 14.017 0.834 -13.728 1.00 85.00 432 ALA A O 1
ATOM 3408 N N . GLU A 1 433 ? 14.504 2.260 -12.064 1.00 90.31 433 GLU A N 1
ATOM 3409 C CA . GLU A 1 433 ? 14.735 3.408 -12.946 1.00 90.31 433 GLU A CA 1
ATOM 3410 C C . GLU A 1 433 ? 15.991 3.186 -13.797 1.00 90.31 433 GLU A C 1
ATOM 3412 O O . GLU A 1 433 ? 15.931 3.334 -15.016 1.00 90.31 433 GLU A O 1
ATOM 3417 N N . ALA A 1 434 ? 17.097 2.742 -13.190 1.00 89.12 434 ALA A N 1
ATOM 3418 C CA . ALA A 1 434 ? 18.333 2.406 -13.897 1.00 89.12 434 ALA A CA 1
ATOM 3419 C C . ALA A 1 434 ? 18.121 1.303 -14.952 1.00 89.12 434 ALA A C 1
ATOM 3421 O O . ALA A 1 434 ? 18.578 1.436 -16.088 1.00 89.12 434 ALA A O 1
ATOM 3422 N N . ASP A 1 435 ? 17.384 0.248 -14.596 1.00 85.56 435 ASP A N 1
ATOM 3423 C CA . ASP A 1 435 ? 17.023 -0.868 -15.475 1.00 85.56 435 ASP A CA 1
ATOM 3424 C C . ASP A 1 435 ? 16.153 -0.419 -16.661 1.00 85.56 435 ASP A C 1
ATOM 3426 O O . ASP A 1 435 ? 16.405 -0.799 -17.805 1.00 85.56 435 ASP A O 1
ATOM 3430 N N . THR A 1 436 ? 15.174 0.454 -16.408 1.00 86.12 436 THR A N 1
ATOM 3431 C CA . THR A 1 436 ? 14.303 1.015 -17.453 1.00 86.12 436 THR A CA 1
ATOM 3432 C C . THR A 1 436 ? 15.085 1.920 -18.400 1.00 86.12 436 THR A C 1
ATOM 3434 O O . THR A 1 436 ? 14.983 1.755 -19.610 1.00 86.12 436 THR A O 1
ATOM 3437 N N . GLN A 1 437 ? 15.914 2.828 -17.869 1.00 87.56 437 GLN A N 1
ATOM 3438 C CA . GLN A 1 437 ? 16.772 3.703 -18.680 1.00 87.56 437 GLN A CA 1
ATOM 3439 C C . GLN A 1 437 ? 17.756 2.894 -19.538 1.00 87.56 437 GLN A C 1
ATOM 3441 O O . GLN A 1 437 ? 18.033 3.264 -20.679 1.00 87.56 437 GLN A O 1
ATOM 3446 N N . TYR A 1 438 ? 18.276 1.784 -19.008 1.00 85.75 438 TYR A N 1
ATOM 3447 C CA . TYR A 1 438 ? 19.154 0.872 -19.738 1.00 85.75 438 TYR A CA 1
ATOM 3448 C C . TYR A 1 438 ? 18.432 0.258 -20.944 1.00 85.75 438 TYR A C 1
ATOM 3450 O O . TYR A 1 438 ? 18.899 0.391 -22.076 1.00 85.75 438 TYR A O 1
ATOM 3458 N N . HIS A 1 439 ? 17.262 -0.347 -20.719 1.00 81.88 439 HIS A N 1
ATOM 3459 C CA . HIS A 1 439 ? 16.482 -1.007 -21.773 1.00 81.88 439 HIS A CA 1
ATOM 3460 C C . HIS A 1 439 ? 15.845 -0.038 -22.780 1.00 81.88 439 HIS A C 1
ATOM 3462 O O . HIS A 1 439 ? 15.347 -0.470 -23.813 1.00 81.88 439 HIS A O 1
ATOM 3468 N N . THR A 1 440 ? 15.873 1.272 -22.522 1.00 83.56 440 THR A N 1
ATOM 3469 C CA . THR A 1 440 ? 15.418 2.309 -23.465 1.00 83.56 440 THR A CA 1
ATOM 3470 C C . THR A 1 440 ? 16.572 3.006 -24.192 1.00 83.56 440 THR A C 1
ATOM 3472 O O . THR A 1 440 ? 16.361 4.042 -24.819 1.00 83.56 440 THR A O 1
ATOM 3475 N N . GLY A 1 441 ? 17.800 2.483 -24.090 1.00 81.75 441 GLY A N 1
ATOM 3476 C CA . GLY A 1 441 ? 18.994 3.029 -24.748 1.00 81.75 441 GLY A CA 1
ATOM 3477 C C . GLY A 1 441 ? 19.616 4.252 -24.061 1.00 81.75 441 GLY A C 1
ATOM 3478 O O . GLY A 1 441 ? 20.637 4.765 -24.518 1.00 81.75 441 GLY A O 1
ATOM 3479 N N . ASN A 1 442 ? 19.073 4.706 -22.928 1.00 84.50 442 ASN A N 1
ATOM 3480 C CA . ASN A 1 442 ? 19.546 5.880 -22.189 1.00 84.50 442 ASN A CA 1
ATOM 3481 C C . ASN A 1 442 ? 20.712 5.529 -21.245 1.00 84.50 442 ASN A C 1
ATOM 3483 O O . ASN A 1 442 ? 20.682 5.845 -20.052 1.00 84.50 442 ASN A O 1
ATOM 3487 N N . GLY A 1 443 ? 21.763 4.889 -21.771 1.00 83.94 443 GLY A N 1
ATOM 3488 C CA . GLY A 1 443 ? 22.877 4.338 -20.985 1.00 83.94 443 GLY A CA 1
ATOM 3489 C C . GLY A 1 443 ? 23.544 5.334 -20.023 1.00 83.94 443 GLY A C 1
ATOM 3490 O O . GLY A 1 443 ? 23.909 4.965 -18.910 1.00 83.94 443 GLY A O 1
ATOM 3491 N N . GLY A 1 444 ? 23.627 6.619 -20.390 1.00 85.81 444 GLY A N 1
ATOM 3492 C CA . GLY A 1 444 ? 24.137 7.674 -19.503 1.00 85.81 444 GLY A CA 1
ATOM 3493 C C . GLY A 1 444 ? 23.253 7.938 -18.273 1.00 85.81 444 GLY A C 1
ATOM 3494 O O . GLY A 1 444 ? 23.770 8.081 -17.167 1.00 85.81 444 GLY A O 1
ATOM 3495 N N . LEU A 1 445 ? 21.924 7.943 -18.434 1.00 89.06 445 LEU A N 1
ATOM 3496 C CA . LEU A 1 445 ? 20.983 8.088 -17.313 1.00 89.06 445 LEU A CA 1
ATOM 3497 C C . LEU A 1 445 ? 20.906 6.805 -16.481 1.00 89.06 445 LEU A C 1
ATOM 3499 O O . LEU A 1 445 ? 20.885 6.881 -15.254 1.00 89.06 445 LEU A O 1
ATOM 3503 N N . ALA A 1 446 ? 20.943 5.637 -17.131 1.00 89.69 446 ALA A N 1
ATOM 3504 C CA . ALA A 1 446 ? 21.058 4.348 -16.453 1.00 89.69 446 ALA A CA 1
ATOM 3505 C C . ALA A 1 446 ? 22.300 4.305 -15.552 1.00 89.69 446 ALA A C 1
ATOM 3507 O O . ALA A 1 446 ? 22.228 3.859 -14.406 1.00 89.69 446 ALA A O 1
ATOM 3508 N N . ARG A 1 447 ? 23.426 4.841 -16.042 1.00 89.69 447 ARG A N 1
ATOM 3509 C CA . ARG A 1 447 ? 24.677 4.919 -15.290 1.00 89.69 447 ARG A CA 1
ATOM 3510 C C . ARG A 1 447 ? 24.595 5.854 -14.079 1.00 89.69 447 ARG A C 1
ATOM 3512 O O . ARG A 1 447 ? 25.064 5.480 -13.009 1.00 89.69 447 ARG A O 1
ATOM 3519 N N . ILE A 1 448 ? 23.981 7.029 -14.225 1.00 90.94 448 ILE A N 1
ATOM 3520 C CA . ILE A 1 448 ? 23.749 7.949 -13.096 1.00 90.94 448 ILE A CA 1
ATOM 3521 C C . ILE A 1 448 ? 22.875 7.265 -12.034 1.00 90.94 448 ILE A C 1
ATOM 3523 O O . ILE A 1 448 ? 23.240 7.235 -10.860 1.00 90.94 448 ILE A O 1
ATOM 3527 N N . ARG A 1 449 ? 21.767 6.638 -12.447 1.00 92.38 449 ARG A N 1
ATOM 3528 C CA . ARG A 1 449 ? 20.837 5.976 -11.521 1.00 92.38 449 ARG A CA 1
ATOM 3529 C C . ARG A 1 449 ? 21.417 4.755 -10.825 1.00 92.38 449 ARG A C 1
ATOM 3531 O O . ARG A 1 449 ? 21.116 4.560 -9.653 1.00 92.38 449 ARG A O 1
ATOM 3538 N N . ILE A 1 450 ? 22.258 3.956 -11.483 1.00 92.50 450 ILE A N 1
ATOM 3539 C CA . ILE A 1 450 ? 22.881 2.804 -10.816 1.00 92.50 450 ILE A CA 1
ATOM 3540 C C . ILE A 1 450 ? 23.980 3.222 -9.829 1.00 92.50 450 ILE A C 1
ATOM 3542 O O . ILE A 1 450 ? 24.165 2.548 -8.818 1.00 92.50 450 ILE A O 1
ATOM 3546 N N . ASP A 1 451 ? 24.673 4.343 -10.067 1.00 91.94 451 ASP A N 1
ATOM 3547 C CA . ASP A 1 451 ? 25.623 4.901 -9.098 1.00 91.94 451 ASP A CA 1
ATOM 3548 C C . ASP A 1 451 ? 24.895 5.475 -7.865 1.00 91.94 451 ASP A C 1
ATOM 3550 O O . ASP A 1 451 ? 25.284 5.149 -6.743 1.00 91.94 451 ASP A O 1
ATOM 3554 N N . GLU A 1 452 ? 23.782 6.202 -8.047 1.00 93.56 452 GLU A N 1
ATOM 3555 C CA . GLU A 1 452 ? 22.880 6.602 -6.947 1.00 93.56 452 GLU A CA 1
ATOM 3556 C C . GLU A 1 452 ? 22.338 5.373 -6.187 1.00 93.56 452 GL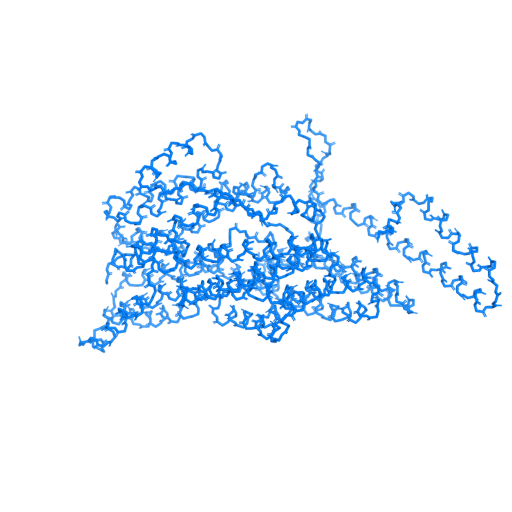U A C 1
ATOM 3558 O O . GLU A 1 452 ? 22.330 5.334 -4.955 1.00 93.56 452 GLU A O 1
ATOM 3563 N N . ALA A 1 453 ? 21.930 4.325 -6.912 1.00 89.94 453 ALA A N 1
ATOM 3564 C CA . ALA A 1 453 ? 21.453 3.079 -6.319 1.00 89.94 453 ALA A CA 1
ATOM 3565 C C . ALA A 1 453 ? 22.558 2.345 -5.536 1.00 89.94 453 ALA A C 1
ATOM 3567 O O . ALA A 1 453 ? 22.269 1.732 -4.513 1.00 89.94 453 ALA A O 1
ATOM 3568 N N . ARG A 1 454 ? 23.826 2.411 -5.966 1.00 90.75 454 ARG A N 1
ATOM 3569 C CA . ARG A 1 454 ? 24.968 1.823 -5.240 1.00 90.75 454 ARG A CA 1
ATOM 3570 C C . ARG A 1 454 ? 25.224 2.543 -3.915 1.00 90.75 454 ARG A C 1
ATOM 3572 O O . ARG A 1 454 ? 25.540 1.896 -2.919 1.00 90.75 454 ARG A O 1
ATOM 3579 N N . GLU A 1 455 ? 25.095 3.866 -3.890 1.00 91.62 455 GLU A N 1
ATOM 3580 C CA . GLU A 1 455 ? 25.210 4.648 -2.652 1.00 91.62 455 GLU A CA 1
ATOM 3581 C C . GLU A 1 455 ? 24.069 4.303 -1.686 1.00 91.62 455 GLU A C 1
ATOM 3583 O O . GLU A 1 455 ? 24.320 3.983 -0.522 1.00 91.62 455 GLU A O 1
ATOM 3588 N N . GLN A 1 456 ? 22.834 4.228 -2.193 1.00 86.50 456 GLN A N 1
ATOM 3589 C CA . GLN A 1 456 ? 21.674 3.781 -1.419 1.00 86.50 456 GLN A CA 1
ATOM 3590 C C . GLN A 1 456 ? 21.817 2.329 -0.922 1.00 86.50 456 GLN A C 1
ATOM 3592 O O . GLN A 1 456 ? 21.438 2.033 0.210 1.00 86.50 456 GLN A O 1
ATOM 3597 N N . LEU A 1 457 ? 22.409 1.429 -1.719 1.00 84.31 457 LEU A N 1
ATOM 3598 C CA . LEU A 1 457 ? 22.697 0.050 -1.317 1.00 84.31 457 LEU A CA 1
ATOM 3599 C C . LEU A 1 457 ? 23.602 0.017 -0.082 1.00 84.31 457 LEU A C 1
ATOM 3601 O O . LEU A 1 457 ? 23.302 -0.716 0.855 1.00 84.31 457 LEU A O 1
ATOM 3605 N N . GLN A 1 458 ? 24.671 0.817 -0.046 1.00 86.44 458 GLN A N 1
ATOM 3606 C CA . GLN A 1 458 ? 25.561 0.876 1.117 1.00 86.44 458 GLN A CA 1
ATOM 3607 C C . GLN A 1 458 ? 24.804 1.322 2.381 1.00 86.44 458 GLN A C 1
ATOM 3609 O O . GLN A 1 458 ? 24.917 0.661 3.414 1.00 86.44 458 GLN A O 1
ATOM 3614 N N . VAL A 1 459 ? 23.966 2.363 2.280 1.00 83.19 459 VAL A N 1
ATOM 3615 C CA . VAL A 1 459 ? 23.092 2.822 3.380 1.00 83.19 459 VAL A CA 1
ATOM 3616 C C . VAL A 1 459 ? 22.168 1.694 3.857 1.00 83.19 459 VAL A C 1
ATOM 3618 O O . VAL A 1 459 ? 22.112 1.402 5.054 1.00 83.19 459 VAL A O 1
ATOM 3621 N N . SER A 1 460 ? 21.497 0.998 2.932 1.00 74.38 460 SER A N 1
ATOM 3622 C CA . SER A 1 460 ? 20.610 -0.128 3.254 1.00 74.38 460 SER A CA 1
ATOM 3623 C C . SER A 1 460 ? 21.343 -1.304 3.908 1.00 74.38 460 SER A C 1
ATOM 3625 O O . SER A 1 460 ? 20.809 -1.915 4.835 1.00 74.38 460 SER A O 1
ATOM 3627 N N . LEU A 1 461 ? 22.557 -1.635 3.452 1.00 76.62 461 LEU A N 1
ATOM 3628 C CA . LEU A 1 461 ? 23.375 -2.702 4.035 1.00 76.62 461 LEU A CA 1
ATOM 3629 C C . LEU A 1 461 ? 23.775 -2.364 5.477 1.00 76.62 461 LEU A C 1
ATOM 3631 O O . LEU A 1 461 ? 23.630 -3.207 6.363 1.00 76.62 461 LEU A O 1
ATOM 3635 N N . ASP A 1 462 ? 24.238 -1.141 5.731 1.00 81.88 462 ASP A N 1
ATOM 3636 C CA . ASP A 1 462 ? 24.719 -0.736 7.056 1.00 81.88 462 ASP A CA 1
ATOM 3637 C C . ASP A 1 462 ? 23.576 -0.577 8.066 1.00 81.88 462 ASP A C 1
ATOM 3639 O O . ASP A 1 462 ? 23.687 -1.063 9.195 1.00 81.88 462 ASP A O 1
ATOM 3643 N N . HIS A 1 463 ? 22.432 -0.029 7.643 1.00 73.19 463 HIS A N 1
ATOM 3644 C CA . HIS A 1 463 ? 21.213 0.003 8.456 1.00 73.19 463 HIS A CA 1
ATOM 3645 C C . HIS A 1 463 ? 20.771 -1.412 8.870 1.00 73.19 463 HIS A C 1
ATOM 3647 O O . HIS A 1 463 ? 20.529 -1.688 10.046 1.00 73.19 463 HIS A O 1
ATOM 3653 N N . MET A 1 464 ? 20.739 -2.354 7.923 1.00 69.56 464 MET A N 1
ATOM 3654 C CA . MET A 1 464 ? 20.330 -3.740 8.184 1.00 69.56 464 MET A CA 1
ATOM 3655 C C . MET A 1 464 ? 21.347 -4.532 9.022 1.00 69.56 464 MET A C 1
ATOM 3657 O O . MET A 1 464 ? 20.948 -5.416 9.786 1.00 69.56 464 MET A O 1
ATOM 3661 N N . ARG A 1 465 ? 22.646 -4.208 8.937 1.00 75.06 465 ARG A N 1
ATOM 3662 C CA . ARG A 1 465 ? 23.688 -4.738 9.838 1.00 75.06 465 ARG A CA 1
ATOM 3663 C C . ARG A 1 465 ? 23.475 -4.272 11.279 1.00 75.06 465 ARG A C 1
ATOM 3665 O O . ARG A 1 465 ? 23.467 -5.113 12.178 1.00 75.06 465 ARG A O 1
ATOM 3672 N N . ASP A 1 466 ? 23.263 -2.974 11.492 1.00 73.88 466 ASP A N 1
ATOM 3673 C CA . ASP A 1 466 ? 22.984 -2.397 12.816 1.00 73.88 466 ASP A CA 1
ATOM 3674 C C . ASP A 1 466 ? 21.721 -3.010 13.448 1.00 73.88 466 ASP A C 1
ATOM 3676 O O . ASP A 1 466 ? 21.728 -3.429 14.604 1.00 73.88 466 ASP A O 1
ATOM 3680 N N . LEU A 1 467 ? 20.656 -3.194 12.668 1.00 64.12 467 LEU A N 1
ATOM 3681 C CA . LEU A 1 467 ? 19.437 -3.861 13.137 1.00 64.12 467 LEU A CA 1
ATOM 3682 C C . LEU A 1 467 ? 19.654 -5.335 13.486 1.00 64.12 467 LEU A C 1
ATOM 3684 O O . LEU A 1 467 ? 19.136 -5.815 14.495 1.00 64.12 467 LEU A O 1
ATOM 3688 N N . ALA A 1 468 ? 20.438 -6.063 12.686 1.00 64.81 468 ALA A N 1
ATOM 3689 C CA . ALA A 1 468 ? 20.793 -7.449 12.985 1.00 64.81 468 ALA A CA 1
ATOM 3690 C C . ALA A 1 468 ? 21.662 -7.568 14.250 1.00 64.81 468 ALA A C 1
ATOM 3692 O O . ALA A 1 468 ? 21.612 -8.598 14.924 1.00 64.81 468 ALA A O 1
ATOM 3693 N N . PHE A 1 469 ? 22.426 -6.526 14.587 1.00 70.62 469 PHE A N 1
ATOM 3694 C CA . PHE A 1 469 ? 23.156 -6.413 15.848 1.00 70.62 469 PHE A CA 1
ATOM 3695 C C . PHE A 1 469 ? 22.221 -6.082 17.025 1.00 70.62 469 PHE A C 1
ATOM 3697 O O . PHE A 1 469 ? 22.275 -6.763 18.049 1.00 70.62 469 PHE A O 1
ATOM 3704 N N . ARG A 1 470 ? 21.317 -5.102 16.869 1.00 65.00 470 ARG A N 1
ATOM 3705 C CA . ARG A 1 470 ? 20.347 -4.692 17.904 1.00 65.00 470 ARG A CA 1
ATOM 3706 C C . ARG A 1 470 ? 19.284 -5.751 18.218 1.00 65.00 470 ARG A C 1
ATOM 3708 O O . ARG A 1 470 ? 18.830 -5.820 19.356 1.00 65.00 470 ARG A O 1
ATOM 3715 N N . HIS A 1 471 ? 18.931 -6.612 17.260 1.00 57.50 471 HIS A N 1
ATOM 3716 C CA . HIS A 1 471 ? 17.926 -7.670 17.432 1.00 57.50 471 HIS A CA 1
ATOM 3717 C C . HIS A 1 471 ? 18.490 -9.073 17.105 1.00 57.50 471 HIS A C 1
ATOM 3719 O O . HIS A 1 471 ? 18.142 -9.658 16.071 1.00 57.50 471 HIS A O 1
ATOM 3725 N N . PRO A 1 472 ? 19.317 -9.680 17.987 1.00 62.75 472 PRO A N 1
ATOM 3726 C CA . PRO A 1 472 ? 19.968 -10.972 17.730 1.00 62.75 472 PRO A CA 1
ATOM 3727 C C . PRO A 1 472 ? 19.005 -12.120 17.387 1.00 62.75 472 PRO A C 1
ATOM 3729 O O . PRO A 1 472 ? 19.327 -12.976 16.564 1.00 62.75 472 PRO A O 1
ATOM 3732 N N . SER A 1 473 ? 17.794 -12.113 17.956 1.00 50.56 473 SER A N 1
ATOM 3733 C CA . SER A 1 473 ? 16.721 -13.079 17.667 1.00 50.56 473 SER A CA 1
ATOM 3734 C C . SER A 1 473 ? 16.196 -13.008 16.224 1.00 50.56 473 SER A C 1
ATOM 3736 O O . SER A 1 473 ? 15.657 -13.990 15.712 1.00 50.56 473 SER A O 1
ATOM 3738 N N . ARG A 1 474 ? 16.372 -11.867 15.543 1.00 53.94 474 ARG A N 1
ATOM 3739 C CA . ARG A 1 474 ? 15.946 -11.611 14.154 1.00 53.94 474 ARG A CA 1
ATOM 3740 C C . ARG A 1 474 ? 17.107 -11.533 13.163 1.00 53.94 474 ARG A C 1
ATOM 3742 O O . ARG A 1 474 ? 16.863 -11.540 11.956 1.00 53.94 474 ARG A O 1
ATOM 3749 N N . ALA A 1 475 ? 18.355 -11.545 13.638 1.00 58.22 475 ALA A N 1
ATOM 3750 C CA . ALA A 1 475 ? 19.563 -11.432 12.817 1.00 58.22 475 ALA A CA 1
ATOM 3751 C C . ALA A 1 475 ? 19.594 -12.402 11.620 1.00 58.22 475 ALA A C 1
ATOM 3753 O O . ALA A 1 475 ? 20.091 -12.054 10.553 1.00 58.22 475 ALA A O 1
ATOM 3754 N N . SER A 1 476 ? 19.030 -13.608 11.763 1.00 54.66 476 SER A N 1
ATOM 3755 C CA . SER A 1 476 ? 18.949 -14.582 10.668 1.00 54.66 476 SER A CA 1
ATOM 3756 C C . SER A 1 476 ? 18.028 -14.147 9.520 1.00 54.66 476 SER A C 1
ATOM 3758 O O . SER A 1 476 ? 18.340 -14.441 8.373 1.00 54.66 476 SER A O 1
ATOM 3760 N N . ALA A 1 477 ? 16.912 -13.468 9.804 1.00 54.00 477 ALA A N 1
ATOM 3761 C CA . ALA A 1 477 ? 15.984 -12.987 8.778 1.00 54.00 477 ALA A CA 1
ATOM 3762 C C . ALA A 1 477 ? 16.544 -11.737 8.083 1.00 54.00 477 ALA A C 1
ATOM 3764 O O . ALA A 1 477 ? 16.595 -11.676 6.857 1.00 54.00 477 ALA A O 1
ATOM 3765 N N . LEU A 1 478 ? 17.074 -10.793 8.869 1.00 56.16 478 LEU A N 1
ATOM 3766 C CA . LEU A 1 478 ? 17.701 -9.565 8.366 1.00 56.16 478 LEU A CA 1
ATOM 3767 C C . LEU A 1 478 ? 18.911 -9.866 7.457 1.00 56.16 478 LEU A C 1
ATOM 3769 O O . LEU A 1 478 ? 19.069 -9.240 6.410 1.00 56.16 478 LEU A O 1
ATOM 3773 N N . ARG A 1 479 ? 19.706 -10.900 7.776 1.00 62.94 479 ARG A N 1
ATOM 3774 C CA . ARG A 1 479 ? 20.784 -11.408 6.900 1.00 62.94 479 ARG A CA 1
ATOM 3775 C C . ARG A 1 479 ? 20.283 -12.032 5.592 1.00 62.94 479 ARG A C 1
ATOM 3777 O O . ARG A 1 479 ? 20.991 -11.961 4.592 1.00 62.94 479 ARG A O 1
ATOM 3784 N N . GLY A 1 480 ? 19.073 -12.590 5.571 1.00 58.28 480 GLY A N 1
ATOM 3785 C CA . GLY A 1 480 ? 18.403 -13.006 4.334 1.00 58.28 480 GLY A CA 1
ATOM 3786 C C . GLY A 1 480 ? 18.064 -11.825 3.431 1.00 58.28 480 GLY A C 1
ATOM 3787 O O . GLY A 1 480 ? 18.290 -11.894 2.226 1.00 58.28 480 GLY A O 1
ATOM 3788 N N . ILE A 1 481 ? 17.617 -10.708 4.009 1.00 61.06 481 ILE A N 1
ATOM 3789 C CA . ILE A 1 481 ? 17.336 -9.490 3.241 1.00 61.06 481 ILE A CA 1
ATOM 3790 C C . ILE A 1 481 ? 18.640 -8.873 2.705 1.00 61.06 481 ILE A C 1
ATOM 3792 O O . ILE A 1 481 ? 18.693 -8.539 1.525 1.00 61.06 481 ILE A O 1
ATOM 3796 N N . LEU A 1 482 ? 19.714 -8.809 3.509 1.00 65.31 482 LEU A N 1
ATOM 3797 C CA . LEU A 1 482 ? 21.057 -8.403 3.046 1.00 65.31 482 LEU A CA 1
ATOM 3798 C C . LEU A 1 482 ? 21.512 -9.210 1.814 1.00 65.31 482 LEU A C 1
ATOM 3800 O O . LEU A 1 482 ? 21.953 -8.635 0.818 1.00 65.31 482 LEU A O 1
ATOM 3804 N N . LEU A 1 483 ? 21.367 -10.539 1.868 1.00 65.12 483 LEU A N 1
ATOM 3805 C CA . LEU A 1 483 ? 21.717 -11.435 0.765 1.00 65.12 483 LEU A CA 1
ATOM 3806 C C . LEU A 1 483 ? 20.856 -11.163 -0.480 1.00 65.12 483 LEU A C 1
ATOM 3808 O O . LEU A 1 483 ? 21.397 -11.018 -1.575 1.00 65.12 483 LEU A O 1
ATOM 3812 N N . ASN A 1 484 ? 19.536 -11.040 -0.314 1.00 63.00 484 ASN A N 1
ATOM 3813 C CA . ASN A 1 484 ? 18.607 -10.768 -1.413 1.00 63.00 484 ASN A CA 1
ATOM 3814 C C . ASN A 1 484 ? 18.866 -9.407 -2.080 1.00 63.00 484 ASN A C 1
ATOM 3816 O O . ASN A 1 484 ? 18.778 -9.313 -3.303 1.00 63.00 484 ASN A O 1
ATOM 3820 N N . MET A 1 485 ? 19.224 -8.371 -1.311 1.00 69.25 485 MET A N 1
ATOM 3821 C CA . MET A 1 485 ? 19.587 -7.059 -1.861 1.00 69.25 485 MET A CA 1
ATOM 3822 C C . MET A 1 485 ? 20.826 -7.152 -2.756 1.00 69.25 485 MET A C 1
ATOM 3824 O O . MET A 1 485 ? 20.779 -6.684 -3.890 1.00 69.25 485 MET A O 1
ATOM 3828 N N . LEU A 1 486 ? 21.904 -7.810 -2.306 1.00 70.31 486 LEU A N 1
ATOM 3829 C CA . LEU A 1 486 ? 23.102 -7.993 -3.139 1.00 70.31 486 LEU A CA 1
ATOM 3830 C C . LEU A 1 486 ? 22.821 -8.832 -4.394 1.00 70.31 486 LEU A C 1
ATOM 3832 O O . LEU A 1 486 ? 23.270 -8.471 -5.482 1.00 70.31 486 LEU A O 1
ATOM 3836 N N . LEU A 1 487 ? 22.079 -9.935 -4.255 1.00 66.88 487 LEU A N 1
ATOM 3837 C CA . LEU A 1 487 ? 21.750 -10.830 -5.370 1.00 66.88 487 LEU A CA 1
ATOM 3838 C C . LEU A 1 487 ? 20.833 -10.178 -6.410 1.00 66.88 487 LEU A C 1
ATOM 3840 O O . LEU A 1 487 ? 20.988 -10.457 -7.594 1.00 66.88 487 LEU A O 1
ATOM 3844 N N . GLY A 1 488 ? 19.896 -9.326 -5.984 1.00 66.75 488 GLY A N 1
ATOM 3845 C CA . GLY A 1 488 ? 19.018 -8.578 -6.885 1.00 66.75 488 GLY A CA 1
ATOM 3846 C C . GLY A 1 488 ? 19.711 -7.380 -7.537 1.00 66.75 488 GLY A C 1
ATOM 3847 O O . GLY A 1 488 ? 19.469 -7.094 -8.707 1.00 66.75 488 GLY A O 1
ATOM 3848 N N . PHE A 1 489 ? 20.595 -6.693 -6.808 1.00 77.06 489 PHE A N 1
ATOM 3849 C CA . PHE A 1 489 ? 21.329 -5.536 -7.321 1.00 77.06 489 PHE A CA 1
ATOM 3850 C C . PHE A 1 489 ? 22.383 -5.929 -8.360 1.00 77.06 489 PHE A C 1
ATOM 3852 O O . PHE A 1 489 ? 22.510 -5.270 -9.392 1.00 77.06 489 PHE A O 1
ATOM 3859 N N . HIS A 1 490 ? 23.131 -7.010 -8.111 1.00 78.62 490 HIS A N 1
ATOM 3860 C CA . HIS A 1 490 ? 24.286 -7.371 -8.931 1.00 78.62 490 HIS A CA 1
ATOM 3861 C C . HIS A 1 490 ? 23.973 -7.550 -10.430 1.00 78.62 490 HIS A C 1
ATOM 3863 O O . HIS A 1 490 ? 24.668 -6.916 -11.217 1.00 78.62 490 HIS A O 1
ATOM 3869 N N . PRO A 1 491 ? 22.946 -8.305 -10.872 1.00 70.06 491 PRO A N 1
ATOM 3870 C CA . PRO A 1 491 ? 22.649 -8.456 -12.301 1.00 70.06 491 PRO A CA 1
ATOM 3871 C C . PRO A 1 491 ? 22.332 -7.130 -13.009 1.00 70.06 491 PRO A C 1
ATOM 3873 O O . PRO A 1 491 ? 22.752 -6.924 -14.148 1.00 70.06 491 PRO A O 1
ATOM 3876 N N . VAL A 1 492 ? 21.628 -6.212 -12.332 1.00 76.25 492 VAL A N 1
ATOM 3877 C CA . VAL A 1 492 ? 21.289 -4.883 -12.873 1.00 76.25 492 VAL A CA 1
ATOM 3878 C C . VAL A 1 492 ? 22.540 -4.009 -12.968 1.00 76.25 492 VAL A C 1
ATOM 3880 O O . VAL A 1 492 ? 22.780 -3.376 -13.994 1.00 76.25 492 VAL A O 1
ATOM 3883 N N . ALA A 1 493 ? 23.375 -4.016 -11.930 1.00 83.31 493 ALA A N 1
ATOM 3884 C CA . ALA A 1 493 ? 24.605 -3.238 -11.903 1.00 83.31 493 ALA A CA 1
ATOM 3885 C C . ALA A 1 493 ? 25.655 -3.742 -12.894 1.00 83.31 493 ALA A C 1
ATOM 3887 O O . ALA A 1 493 ? 26.203 -2.949 -13.658 1.00 83.31 493 ALA A O 1
ATOM 3888 N N . SER A 1 494 ? 25.889 -5.054 -12.946 1.00 80.81 494 SER A N 1
ATOM 3889 C CA . SER A 1 494 ? 26.886 -5.663 -13.826 1.00 80.81 494 SER A CA 1
ATOM 3890 C C . SER A 1 494 ? 26.611 -5.356 -15.300 1.00 80.81 494 SER A C 1
ATOM 3892 O O . SER A 1 494 ? 27.537 -4.954 -15.998 1.00 80.81 494 SER A O 1
ATOM 3894 N N . LYS A 1 495 ? 25.356 -5.435 -15.777 1.00 78.94 495 LYS A N 1
ATOM 3895 C CA . LYS A 1 495 ? 25.043 -5.106 -17.183 1.00 78.94 495 LYS A CA 1
ATOM 3896 C C . LYS A 1 495 ? 25.194 -3.613 -17.510 1.00 78.94 495 LYS A C 1
ATOM 3898 O O . LYS A 1 495 ? 25.697 -3.277 -18.579 1.00 78.94 495 LYS A O 1
ATOM 3903 N N . ILE A 1 496 ? 24.821 -2.713 -16.592 1.00 82.69 496 ILE A N 1
ATOM 3904 C CA . ILE A 1 496 ? 24.950 -1.259 -16.803 1.00 82.69 496 ILE A CA 1
ATOM 3905 C C . ILE A 1 496 ? 26.427 -0.836 -16.756 1.00 82.69 496 ILE A C 1
ATOM 3907 O O . ILE A 1 496 ? 26.866 -0.023 -17.569 1.00 82.69 496 ILE A O 1
ATOM 3911 N N . TYR A 1 497 ? 27.220 -1.402 -15.842 1.00 83.12 497 TYR A N 1
ATOM 3912 C CA . TYR A 1 497 ? 28.650 -1.112 -15.741 1.00 83.12 497 TYR A CA 1
ATOM 3913 C C . TYR A 1 497 ? 29.474 -1.749 -16.873 1.00 83.12 497 TYR A C 1
ATOM 3915 O O . TYR A 1 497 ? 30.421 -1.113 -17.338 1.00 83.12 497 TYR A O 1
ATOM 3923 N N . ALA A 1 498 ? 29.103 -2.935 -17.372 1.00 73.88 498 ALA A N 1
ATOM 3924 C CA . ALA A 1 498 ? 29.762 -3.582 -18.516 1.00 73.88 498 ALA A CA 1
ATOM 3925 C C . ALA A 1 498 ? 29.627 -2.795 -19.834 1.00 73.88 498 ALA A C 1
ATOM 3927 O O . ALA A 1 498 ? 30.512 -2.872 -20.682 1.00 73.88 498 ALA A O 1
ATOM 3928 N N . LEU A 1 499 ? 28.552 -2.014 -19.988 1.00 68.44 499 LEU A N 1
ATOM 3929 C CA . LEU A 1 499 ? 28.319 -1.125 -21.135 1.00 68.44 499 LEU A CA 1
ATOM 3930 C C . LEU A 1 499 ? 28.734 0.334 -20.872 1.00 68.44 499 LEU A C 1
ATOM 3932 O O . LEU A 1 499 ? 28.408 1.231 -21.649 1.00 68.44 499 LEU A O 1
ATOM 3936 N N . SER A 1 500 ? 29.469 0.592 -19.787 1.00 67.25 500 SER A N 1
ATOM 3937 C CA . SER A 1 500 ? 30.051 1.910 -19.541 1.00 67.25 500 SER A CA 1
ATOM 3938 C C . SER A 1 500 ? 31.354 2.109 -20.322 1.00 67.25 500 SER A C 1
ATOM 3940 O O . SER A 1 500 ? 32.114 1.173 -20.548 1.00 67.25 500 SER A O 1
ATOM 3942 N N . VAL A 1 501 ? 31.645 3.361 -20.690 1.00 63.47 501 VAL A N 1
ATOM 3943 C CA . VAL A 1 501 ? 32.838 3.754 -21.472 1.00 63.47 501 VAL A CA 1
ATOM 3944 C C . VAL A 1 501 ? 34.162 3.439 -20.746 1.00 63.47 501 VAL A C 1
ATOM 3946 O O . VAL A 1 501 ? 35.225 3.470 -21.356 1.00 63.47 501 VAL A O 1
ATOM 3949 N N . ASN A 1 502 ? 34.125 3.137 -19.443 1.00 70.75 502 ASN A N 1
ATOM 3950 C CA . ASN A 1 502 ? 35.308 2.812 -18.653 1.00 70.75 502 ASN A CA 1
ATOM 3951 C C . ASN A 1 502 ? 35.349 1.316 -18.279 1.00 70.75 502 ASN A C 1
ATOM 3953 O O . ASN A 1 502 ? 34.671 0.928 -17.322 1.00 70.75 502 ASN A O 1
ATOM 3957 N N . PRO A 1 503 ? 36.218 0.510 -18.926 1.00 63.78 503 PRO A N 1
ATOM 3958 C CA . PRO A 1 503 ? 36.502 -0.885 -18.574 1.00 63.78 503 PRO A CA 1
ATOM 3959 C C . PRO A 1 503 ? 36.534 -1.202 -17.076 1.00 63.78 503 PRO A C 1
ATOM 3961 O O . PRO A 1 503 ? 35.934 -2.164 -16.590 1.00 63.78 503 PRO A O 1
ATOM 3964 N N . ARG A 1 504 ? 37.205 -0.331 -16.318 1.00 75.19 504 ARG A N 1
ATOM 3965 C CA . ARG A 1 504 ? 37.526 -0.554 -14.906 1.00 75.19 504 ARG A CA 1
ATOM 3966 C C . ARG A 1 504 ? 36.316 -0.461 -13.987 1.00 75.19 504 ARG A C 1
ATOM 3968 O O . ARG A 1 504 ? 36.423 -0.817 -12.818 1.00 75.19 504 ARG A O 1
ATOM 3975 N N . ASP A 1 505 ? 35.181 0.054 -14.450 1.00 75.75 505 ASP A N 1
ATOM 3976 C CA . ASP A 1 505 ? 34.013 0.230 -13.586 1.00 75.75 505 ASP A CA 1
ATOM 3977 C C . ASP A 1 505 ? 33.255 -1.088 -13.369 1.00 75.75 505 ASP A C 1
ATOM 3979 O O . ASP A 1 505 ? 32.808 -1.347 -12.250 1.00 75.75 505 ASP A O 1
ATOM 3983 N N . CYS A 1 506 ? 33.226 -1.974 -14.371 1.00 75.38 506 CYS A N 1
ATOM 3984 C CA . CYS A 1 506 ? 32.745 -3.349 -14.210 1.00 75.38 506 CYS A CA 1
ATOM 3985 C C . CYS A 1 506 ? 33.646 -4.153 -13.249 1.00 75.38 506 CYS A C 1
ATOM 3987 O O . CYS A 1 506 ? 33.157 -4.852 -12.356 1.00 75.38 506 CYS A O 1
ATOM 3989 N N . GLU A 1 507 ? 34.969 -3.990 -13.359 1.00 75.81 507 GLU A N 1
ATOM 3990 C CA . GLU A 1 507 ? 35.949 -4.631 -12.470 1.00 75.81 507 GLU A CA 1
ATOM 3991 C C . GLU A 1 507 ? 35.798 -4.163 -11.012 1.00 75.81 507 GLU A C 1
ATOM 3993 O O . GLU A 1 507 ? 35.693 -4.990 -10.104 1.00 75.81 507 GLU A O 1
ATOM 3998 N N . LYS A 1 508 ? 35.716 -2.841 -10.782 1.00 83.75 508 LYS A N 1
ATOM 3999 C CA . LYS A 1 508 ? 35.480 -2.248 -9.451 1.00 83.75 508 LYS A CA 1
ATOM 4000 C C . LYS A 1 508 ? 34.177 -2.744 -8.830 1.00 83.75 508 LYS A C 1
ATOM 4002 O O . LYS A 1 508 ? 34.159 -3.072 -7.644 1.00 83.75 508 LYS A O 1
ATOM 4007 N N . TRP A 1 509 ? 33.096 -2.796 -9.613 1.00 86.31 509 TRP A N 1
ATOM 4008 C CA . TRP A 1 509 ? 31.815 -3.325 -9.148 1.00 86.31 509 TRP A CA 1
ATOM 4009 C C . TRP A 1 509 ? 31.934 -4.796 -8.734 1.00 86.31 509 TRP A C 1
ATOM 4011 O O . TRP A 1 509 ? 31.504 -5.173 -7.643 1.00 86.31 509 TRP A O 1
ATOM 4021 N N . SER A 1 510 ? 32.588 -5.609 -9.563 1.00 81.69 510 SER A N 1
ATOM 4022 C CA . SER A 1 510 ? 32.810 -7.033 -9.297 1.00 81.69 510 SER A CA 1
ATOM 4023 C C . SER A 1 510 ? 33.641 -7.266 -8.026 1.00 81.69 510 SER A C 1
ATOM 4025 O O . SER A 1 510 ? 33.353 -8.186 -7.262 1.00 81.69 510 SER A O 1
ATOM 4027 N N . GLU A 1 511 ? 34.645 -6.425 -7.756 1.00 85.19 511 GLU A N 1
ATOM 4028 C CA . GLU A 1 511 ? 35.442 -6.465 -6.519 1.00 85.19 511 GLU A CA 1
ATOM 4029 C C . GLU A 1 511 ? 34.620 -6.079 -5.279 1.00 85.19 511 GLU A C 1
ATOM 4031 O O . GLU A 1 511 ? 34.640 -6.789 -4.267 1.00 85.19 511 GLU A O 1
ATOM 4036 N N . TYR A 1 512 ? 33.837 -4.998 -5.367 1.00 86.31 512 TYR A N 1
ATOM 4037 C CA . TYR A 1 512 ? 32.931 -4.577 -4.295 1.00 86.31 512 TYR A CA 1
ATOM 4038 C C . TYR A 1 512 ? 31.904 -5.673 -3.971 1.00 86.31 512 TYR A C 1
ATOM 4040 O O . TYR A 1 512 ? 31.752 -6.054 -2.809 1.00 86.31 512 TYR A O 1
ATOM 4048 N N . TYR A 1 513 ? 31.252 -6.243 -4.991 1.00 83.81 513 TYR A N 1
ATOM 4049 C CA . TYR A 1 513 ? 30.286 -7.329 -4.822 1.00 83.81 513 TYR A CA 1
ATOM 4050 C C . TYR A 1 513 ? 30.922 -8.572 -4.193 1.00 83.81 513 TYR A C 1
ATOM 4052 O O . TYR A 1 513 ? 30.366 -9.118 -3.239 1.00 83.81 513 TYR A O 1
ATOM 4060 N N . ARG A 1 514 ? 32.106 -8.998 -4.660 1.00 83.44 514 ARG A N 1
ATOM 4061 C CA . ARG A 1 514 ? 32.839 -10.126 -4.059 1.00 83.44 514 ARG A CA 1
ATOM 4062 C C . ARG A 1 514 ? 33.153 -9.879 -2.583 1.00 83.44 514 ARG A C 1
ATOM 4064 O O . ARG A 1 514 ? 32.949 -10.783 -1.775 1.00 83.44 514 ARG A O 1
ATOM 4071 N N . THR A 1 515 ? 33.564 -8.663 -2.227 1.00 85.06 515 THR A N 1
ATOM 4072 C CA . THR A 1 515 ? 33.850 -8.264 -0.839 1.00 85.06 515 THR A CA 1
ATOM 4073 C C . THR A 1 515 ? 32.588 -8.285 0.032 1.00 85.06 515 THR A C 1
ATOM 4075 O O . THR A 1 515 ? 32.565 -8.951 1.068 1.00 85.06 515 THR A O 1
ATOM 4078 N N . ALA A 1 516 ? 31.506 -7.634 -0.404 1.00 80.56 516 ALA A N 1
ATOM 4079 C CA . ALA A 1 516 ? 30.238 -7.590 0.330 1.00 80.56 516 ALA A CA 1
ATOM 4080 C C . ALA A 1 516 ? 29.589 -8.983 0.472 1.00 80.56 516 ALA A C 1
ATOM 4082 O O . ALA A 1 516 ? 29.034 -9.322 1.517 1.00 80.56 516 ALA A O 1
ATOM 4083 N N . MET A 1 517 ? 29.703 -9.828 -0.554 1.00 77.81 517 MET A N 1
ATOM 4084 C CA . MET A 1 517 ? 29.215 -11.206 -0.526 1.00 77.81 517 MET A CA 1
ATOM 4085 C C . MET A 1 517 ? 30.068 -12.110 0.380 1.00 77.81 517 MET A C 1
ATOM 4087 O O . MET A 1 517 ? 29.531 -13.025 1.006 1.00 77.81 517 MET A O 1
ATOM 4091 N N . ALA A 1 518 ? 31.383 -11.878 0.478 1.00 80.00 518 ALA A N 1
ATOM 4092 C CA . ALA A 1 518 ? 32.263 -12.615 1.387 1.00 80.00 518 ALA A CA 1
ATOM 4093 C C . ALA A 1 518 ? 31.926 -12.345 2.865 1.00 80.00 518 ALA A C 1
ATOM 4095 O O . ALA A 1 518 ? 31.870 -13.294 3.647 1.00 80.00 518 ALA A O 1
ATOM 4096 N N . ASP A 1 519 ? 31.620 -11.093 3.218 1.00 74.38 519 ASP A N 1
ATOM 4097 C CA . ASP A 1 519 ? 31.142 -10.687 4.551 1.00 74.38 519 ASP A CA 1
ATOM 4098 C C . ASP A 1 519 ? 29.866 -11.454 4.956 1.00 74.38 519 ASP A C 1
ATOM 4100 O O . ASP A 1 519 ? 29.831 -12.130 5.986 1.00 74.38 519 ASP A O 1
ATOM 4104 N N . ILE A 1 520 ? 28.849 -11.486 4.084 1.00 66.75 520 ILE A N 1
ATOM 4105 C CA . ILE A 1 520 ? 27.617 -12.260 4.333 1.00 66.75 520 ILE A CA 1
ATOM 4106 C C . ILE A 1 520 ? 27.905 -13.771 4.437 1.00 66.75 520 ILE A C 1
ATOM 4108 O O . ILE A 1 520 ? 27.343 -14.451 5.300 1.00 66.75 520 ILE A O 1
ATOM 4112 N N . LYS A 1 521 ? 28.792 -14.312 3.588 1.00 68.50 521 LYS A N 1
ATOM 4113 C CA . LYS A 1 521 ? 29.183 -15.737 3.591 1.00 68.50 521 LYS A CA 1
ATOM 4114 C C . LYS A 1 521 ? 29.957 -16.156 4.842 1.00 68.50 521 LYS A C 1
ATOM 4116 O O . LYS A 1 521 ? 29.824 -17.306 5.261 1.00 68.50 521 LYS A O 1
ATOM 4121 N N . ALA A 1 522 ? 30.718 -15.249 5.459 1.00 68.19 522 ALA A N 1
ATOM 4122 C CA . ALA A 1 522 ? 31.443 -15.494 6.709 1.00 68.19 522 ALA A CA 1
ATOM 4123 C C . ALA A 1 522 ? 30.507 -15.740 7.910 1.00 68.19 522 ALA A C 1
ATOM 4125 O O . ALA A 1 522 ? 30.946 -16.149 8.987 1.00 68.19 522 ALA A O 1
ATOM 4126 N N . HIS A 1 523 ? 29.201 -15.522 7.747 1.00 60.50 523 HIS A N 1
ATOM 4127 C CA . HIS A 1 523 ? 28.184 -15.864 8.728 1.00 60.50 523 HIS A CA 1
ATOM 4128 C C . HIS A 1 523 ? 27.389 -17.092 8.257 1.00 60.50 523 HIS A C 1
ATOM 4130 O O . HIS A 1 523 ? 26.716 -17.061 7.229 1.00 60.50 523 HIS A O 1
ATOM 4136 N N . GLY A 1 524 ? 27.412 -18.174 9.052 1.00 53.69 524 GLY A N 1
ATOM 4137 C CA . GLY A 1 524 ? 26.900 -19.520 8.707 1.00 53.69 524 GLY A CA 1
ATOM 4138 C C . GLY A 1 524 ? 25.409 -19.653 8.339 1.00 53.69 524 GLY A C 1
ATOM 4139 O O . GLY A 1 524 ? 24.911 -20.758 8.148 1.00 53.69 524 GLY A O 1
ATOM 4140 N N . TYR A 1 525 ? 24.684 -18.544 8.203 1.00 54.03 525 TYR A N 1
ATOM 4141 C CA . TYR A 1 525 ? 23.379 -18.489 7.549 1.00 54.03 525 TYR A CA 1
ATOM 4142 C C . TYR A 1 525 ? 23.458 -18.865 6.058 1.00 54.03 525 TYR A C 1
ATOM 4144 O O . TYR A 1 525 ? 22.598 -19.600 5.577 1.00 54.03 525 TYR A O 1
ATOM 4152 N N . PHE A 1 526 ? 24.522 -18.463 5.346 1.00 52.16 526 PHE A N 1
ATOM 4153 C CA . PHE A 1 526 ? 24.720 -18.845 3.940 1.00 52.16 526 PHE A CA 1
ATOM 4154 C C . PHE A 1 526 ? 24.781 -20.373 3.769 1.00 52.16 526 PHE A C 1
ATOM 4156 O O . PHE A 1 526 ? 24.128 -20.937 2.895 1.00 52.16 526 PHE A O 1
ATOM 4163 N N . GLN A 1 527 ? 25.493 -21.059 4.669 1.00 56.28 527 GLN A N 1
ATOM 4164 C CA . GLN A 1 527 ? 25.575 -22.523 4.695 1.00 56.28 527 GLN A CA 1
ATOM 4165 C C . GLN A 1 527 ? 24.212 -23.178 4.970 1.00 56.28 527 GLN A C 1
ATOM 4167 O O . GLN A 1 527 ? 23.913 -24.207 4.376 1.00 56.28 527 GLN A O 1
ATOM 4172 N N . LYS A 1 528 ? 23.355 -22.569 5.807 1.00 51.16 528 LYS A N 1
ATOM 4173 C CA . LYS A 1 528 ? 21.985 -23.056 6.048 1.00 51.16 528 LYS A CA 1
ATOM 4174 C C . LYS A 1 528 ? 21.084 -22.931 4.817 1.00 51.16 528 LYS A C 1
ATOM 4176 O O . LYS A 1 528 ? 20.323 -23.855 4.563 1.00 51.16 528 LYS A O 1
ATOM 4181 N N . ILE A 1 529 ? 21.181 -21.840 4.049 1.00 46.97 529 ILE A N 1
ATOM 4182 C CA . ILE A 1 529 ? 20.443 -21.696 2.779 1.00 46.97 529 ILE A CA 1
ATOM 4183 C C . ILE A 1 529 ? 20.939 -22.717 1.751 1.00 46.97 529 ILE A C 1
ATOM 4185 O O . ILE A 1 529 ? 20.129 -23.421 1.159 1.00 46.97 529 ILE A O 1
ATOM 4189 N N . MET A 1 530 ? 22.258 -22.842 1.571 1.00 46.91 530 MET A N 1
ATOM 4190 C CA . MET A 1 530 ? 22.845 -23.797 0.619 1.00 46.91 530 MET A CA 1
ATOM 4191 C C . MET A 1 530 ? 22.589 -25.270 0.991 1.00 46.91 530 MET A C 1
ATOM 4193 O O . MET A 1 530 ? 22.717 -26.139 0.134 1.00 46.91 530 MET A O 1
ATOM 4197 N N . ALA A 1 531 ? 22.235 -25.554 2.249 1.00 46.31 531 ALA A N 1
ATOM 4198 C CA . ALA A 1 531 ? 21.861 -26.881 2.736 1.00 46.31 531 ALA A CA 1
ATOM 4199 C C . ALA A 1 531 ? 20.349 -27.180 2.655 1.00 46.31 531 ALA A C 1
ATOM 4201 O O . ALA A 1 531 ? 19.933 -28.278 3.031 1.00 46.31 531 ALA A O 1
ATOM 4202 N N . LEU A 1 532 ? 19.514 -26.242 2.183 1.00 41.69 532 LEU A N 1
ATOM 4203 C CA . LEU A 1 532 ? 18.106 -26.533 1.903 1.00 41.69 532 LEU A CA 1
ATOM 4204 C C . LEU A 1 532 ? 18.024 -27.551 0.751 1.00 41.69 532 LEU A C 1
ATOM 4206 O O . LEU A 1 532 ? 18.657 -27.341 -0.285 1.00 41.69 532 LEU A O 1
ATOM 4210 N N . PRO A 1 533 ? 17.274 -28.658 0.901 1.00 35.75 533 PRO A N 1
ATOM 4211 C CA . PRO A 1 533 ? 17.295 -29.733 -0.077 1.00 35.75 533 PRO A CA 1
ATOM 4212 C C . PRO A 1 533 ? 16.675 -29.292 -1.405 1.00 35.75 533 PRO A C 1
ATOM 4214 O O . PRO A 1 533 ? 15.473 -29.034 -1.488 1.00 35.75 533 PRO A O 1
ATOM 4217 N N . SER A 1 534 ? 17.489 -29.291 -2.461 1.00 38.47 534 SER A N 1
ATOM 4218 C CA . SER A 1 534 ? 17.033 -29.220 -3.849 1.00 38.47 534 SER A CA 1
ATOM 4219 C C . SER A 1 534 ? 16.148 -30.434 -4.136 1.00 38.47 534 SER A C 1
ATOM 4221 O O . SER A 1 534 ? 16.655 -31.535 -4.362 1.00 38.47 534 SER A O 1
ATOM 4223 N N . ARG A 1 535 ? 14.821 -30.273 -4.085 1.00 33.12 535 ARG A N 1
ATOM 4224 C CA . ARG A 1 535 ? 13.901 -31.385 -4.356 1.00 33.12 535 ARG A CA 1
ATOM 4225 C C . ARG A 1 535 ? 14.058 -31.792 -5.833 1.00 33.12 535 ARG A C 1
ATOM 4227 O O . ARG A 1 535 ? 13.930 -30.916 -6.689 1.00 33.12 535 ARG A O 1
ATOM 4234 N N . PRO A 1 536 ? 14.358 -33.065 -6.162 1.00 31.56 536 PRO A N 1
ATOM 4235 C CA . PRO A 1 536 ? 14.546 -33.468 -7.551 1.00 31.56 536 PRO A CA 1
ATOM 4236 C C . PRO A 1 536 ? 13.278 -33.237 -8.376 1.00 31.56 536 PRO A C 1
ATOM 4238 O O . PRO A 1 536 ? 12.173 -33.520 -7.912 1.00 31.56 536 PRO A O 1
ATOM 4241 N N . ALA A 1 537 ? 13.440 -32.778 -9.617 1.00 32.28 537 ALA A N 1
ATOM 4242 C CA . ALA A 1 537 ? 12.363 -32.789 -10.598 1.00 32.28 537 ALA A CA 1
ATOM 4243 C C . ALA A 1 537 ? 12.025 -34.252 -10.940 1.00 32.28 537 ALA A C 1
ATOM 4245 O O . ALA A 1 537 ? 12.744 -34.889 -11.706 1.00 32.28 537 ALA A O 1
ATOM 4246 N N . GLY A 1 538 ? 10.979 -34.806 -10.316 1.00 31.50 538 GLY A N 1
ATOM 4247 C CA . GLY A 1 538 ? 10.633 -36.220 -10.493 1.00 31.50 538 GLY A CA 1
ATOM 4248 C C . GLY A 1 538 ? 9.800 -36.850 -9.375 1.00 31.50 538 GLY A C 1
ATOM 4249 O O . GLY A 1 538 ? 10.193 -37.880 -8.836 1.00 31.50 538 GLY A O 1
ATOM 4250 N N . SER A 1 539 ? 8.634 -36.283 -9.054 1.00 28.11 539 SER A N 1
ATOM 4251 C CA . SER A 1 539 ? 7.532 -37.044 -8.440 1.00 28.11 539 SER A CA 1
ATOM 4252 C C . SER A 1 539 ? 6.255 -36.785 -9.240 1.00 28.11 539 SER A C 1
ATOM 4254 O O . SER A 1 539 ? 5.802 -35.649 -9.349 1.00 28.11 539 SER A O 1
ATOM 4256 N N . SER A 1 540 ? 5.742 -37.842 -9.857 1.00 34.53 540 SER A N 1
ATOM 4257 C CA . SER A 1 540 ? 5.045 -37.876 -11.147 1.00 34.53 540 SER A CA 1
ATOM 4258 C C . SER A 1 540 ? 3.554 -37.490 -11.169 1.00 34.53 540 SER A C 1
ATOM 4260 O O . SER A 1 540 ? 2.813 -38.141 -11.893 1.00 34.53 540 SER A O 1
ATOM 4262 N N . ASP A 1 541 ? 3.101 -36.469 -10.430 1.00 32.22 541 ASP A N 1
ATOM 4263 C CA . ASP A 1 541 ? 1.653 -36.144 -10.356 1.00 32.22 541 ASP A CA 1
ATOM 4264 C C . ASP A 1 541 ? 1.263 -34.648 -10.412 1.00 32.22 541 ASP A C 1
ATOM 4266 O O . ASP A 1 541 ? 0.135 -34.282 -10.090 1.00 32.22 541 ASP A O 1
ATOM 4270 N N . SER A 1 542 ? 2.134 -33.747 -10.888 1.00 29.41 542 SER A N 1
ATOM 4271 C CA . SER A 1 542 ? 1.669 -32.418 -11.323 1.00 29.41 542 SER A CA 1
ATOM 4272 C C . SER A 1 542 ? 2.482 -31.828 -12.479 1.00 29.41 542 SER A C 1
ATOM 4274 O O . SER A 1 542 ? 3.709 -31.885 -12.507 1.00 29.41 542 SER A O 1
ATOM 4276 N N . ASN A 1 543 ? 1.783 -31.204 -13.435 1.00 29.84 543 ASN A N 1
ATOM 4277 C CA . ASN A 1 543 ? 2.362 -30.478 -14.577 1.00 29.84 543 ASN A CA 1
ATOM 4278 C C . ASN A 1 543 ? 2.929 -29.095 -14.175 1.00 29.84 543 ASN A C 1
ATOM 4280 O O . ASN A 1 543 ? 2.809 -28.125 -14.923 1.00 29.84 543 ASN A O 1
ATOM 4284 N N . GLN A 1 544 ? 3.520 -28.975 -12.984 1.00 31.14 544 GLN A N 1
ATOM 4285 C CA . GLN A 1 544 ? 4.112 -27.728 -12.498 1.00 31.14 544 GLN A CA 1
ATOM 4286 C C . GLN A 1 544 ? 5.645 -27.831 -12.477 1.00 31.14 544 GLN A C 1
ATOM 4288 O O . GLN A 1 544 ? 6.185 -28.709 -11.799 1.00 31.14 544 GLN A O 1
ATOM 4293 N N . PRO A 1 545 ? 6.383 -26.944 -13.176 1.00 25.95 545 PRO A N 1
ATOM 4294 C CA . PRO A 1 545 ? 7.833 -26.899 -13.052 1.00 25.95 545 PRO A CA 1
ATOM 4295 C C . PRO A 1 545 ? 8.213 -26.445 -11.629 1.00 25.95 545 PRO A C 1
ATOM 4297 O O . PRO A 1 545 ? 7.691 -25.432 -11.151 1.00 25.95 545 PRO A O 1
ATOM 4300 N N . PRO A 1 546 ? 9.122 -27.151 -10.931 1.00 29.36 546 PRO A N 1
ATOM 4301 C CA . PRO A 1 546 ? 9.493 -26.809 -9.564 1.00 29.36 546 PRO A CA 1
ATOM 4302 C C . PRO A 1 546 ? 10.402 -25.573 -9.543 1.00 29.36 546 PRO A C 1
ATOM 4304 O O . PRO A 1 546 ? 11.627 -25.687 -9.579 1.00 29.36 546 PRO A O 1
ATOM 4307 N N . ILE A 1 547 ? 9.812 -24.377 -9.438 1.00 35.56 547 ILE A N 1
ATOM 4308 C CA . ILE A 1 547 ? 10.559 -23.134 -9.182 1.00 35.56 547 ILE A CA 1
ATOM 4309 C C . ILE A 1 547 ? 10.893 -23.043 -7.686 1.00 35.56 547 ILE A C 1
ATOM 4311 O O . ILE A 1 547 ? 10.389 -22.201 -6.939 1.00 35.56 547 ILE A O 1
ATOM 4315 N N . MET A 1 548 ? 11.780 -23.936 -7.254 1.00 37.25 548 MET A N 1
ATOM 4316 C CA . MET A 1 548 ? 12.609 -23.731 -6.075 1.00 37.25 548 MET A CA 1
ATOM 4317 C C . MET A 1 548 ? 13.884 -23.038 -6.563 1.00 37.25 548 MET A C 1
ATOM 4319 O O . MET A 1 548 ? 14.543 -23.547 -7.469 1.00 37.25 548 MET A O 1
ATOM 4323 N N . LEU A 1 549 ? 14.225 -21.870 -6.006 1.00 41.78 549 LEU A N 1
ATOM 4324 C CA . LEU A 1 549 ? 15.427 -21.119 -6.392 1.00 41.78 549 LEU A CA 1
ATOM 4325 C C . LEU A 1 549 ? 16.677 -21.965 -6.108 1.00 41.78 549 LEU A C 1
ATOM 4327 O O . LEU A 1 549 ? 17.172 -22.008 -4.981 1.00 41.78 549 LEU A O 1
ATOM 4331 N N . ASN A 1 550 ? 17.186 -22.649 -7.133 1.00 48.91 550 ASN A N 1
ATOM 4332 C CA . ASN A 1 550 ? 18.430 -23.397 -7.049 1.00 48.91 550 ASN A CA 1
ATOM 4333 C C . ASN A 1 550 ? 19.582 -22.389 -6.976 1.00 48.91 550 ASN A C 1
ATOM 4335 O O . ASN A 1 550 ? 20.126 -21.971 -7.995 1.00 48.91 550 ASN A O 1
ATOM 4339 N N . MET A 1 551 ? 19.942 -21.993 -5.756 1.00 47.00 551 MET A N 1
ATOM 4340 C CA . MET A 1 551 ? 21.014 -21.032 -5.485 1.00 47.00 551 MET A CA 1
ATOM 4341 C C . MET A 1 551 ? 22.329 -21.410 -6.175 1.00 47.00 551 MET A C 1
ATOM 4343 O O . MET A 1 551 ? 23.044 -20.532 -6.647 1.00 47.00 551 MET A O 1
ATOM 4347 N N . THR A 1 552 ? 22.627 -22.706 -6.299 1.00 51.69 552 THR A N 1
ATOM 4348 C CA . THR A 1 552 ? 23.801 -23.199 -7.031 1.00 51.69 552 THR A CA 1
ATOM 4349 C C . THR A 1 552 ? 23.709 -22.898 -8.527 1.00 51.69 552 THR A C 1
ATOM 4351 O O . THR A 1 552 ? 24.711 -22.491 -9.107 1.00 51.69 552 THR A O 1
ATOM 4354 N N . ALA A 1 553 ? 22.527 -23.044 -9.138 1.00 50.56 553 ALA A N 1
ATOM 4355 C CA . ALA A 1 553 ? 22.292 -22.668 -10.533 1.00 50.56 553 ALA A CA 1
ATOM 4356 C C . ALA A 1 553 ? 22.349 -21.145 -10.730 1.00 50.56 553 ALA A C 1
ATOM 4358 O O . ALA A 1 553 ? 23.026 -20.695 -11.641 1.00 50.56 553 ALA A O 1
ATOM 4359 N N . ILE A 1 554 ? 21.767 -20.348 -9.827 1.00 48.34 554 ILE A N 1
ATOM 4360 C CA . ILE A 1 554 ? 21.839 -18.874 -9.888 1.00 48.34 554 ILE A CA 1
ATOM 4361 C C . ILE A 1 554 ? 23.296 -18.396 -9.794 1.00 48.34 554 ILE A C 1
ATOM 4363 O O . ILE A 1 554 ? 23.732 -17.557 -10.575 1.00 48.34 554 ILE A O 1
ATOM 4367 N N . PHE A 1 555 ? 24.094 -18.961 -8.881 1.00 53.47 555 PHE A N 1
ATOM 4368 C CA . PHE A 1 555 ? 25.529 -18.664 -8.802 1.00 53.47 555 PHE A CA 1
ATOM 4369 C C . PHE A 1 555 ? 26.343 -19.244 -9.967 1.00 53.47 555 PHE A C 1
ATOM 4371 O O . PHE A 1 555 ? 27.501 -18.864 -10.135 1.00 53.47 555 PHE A O 1
ATOM 4378 N N . GLN A 1 556 ? 25.810 -20.195 -10.731 1.00 56.97 556 GLN A N 1
ATOM 4379 C CA . GLN A 1 556 ? 26.443 -20.721 -11.939 1.00 56.97 556 GLN A CA 1
ATOM 4380 C C . GLN A 1 556 ? 26.150 -19.797 -13.128 1.00 56.97 556 GLN A C 1
ATOM 4382 O O . GLN A 1 556 ? 27.091 -19.285 -13.724 1.00 56.97 556 GLN A O 1
ATOM 4387 N N . GLU A 1 557 ? 24.880 -19.461 -13.348 1.00 51.72 557 GLU A N 1
ATOM 4388 C CA . GLU A 1 557 ? 24.393 -18.499 -14.341 1.00 51.72 557 GLU A CA 1
ATOM 4389 C C . GLU A 1 557 ? 25.027 -17.109 -14.153 1.00 51.72 557 GLU A C 1
ATOM 4391 O O . GLU A 1 557 ? 25.500 -16.510 -15.115 1.00 51.72 557 GLU A O 1
ATOM 4396 N N . GLN A 1 558 ? 25.162 -16.623 -12.908 1.00 52.59 558 GLN A N 1
ATOM 4397 C CA . GLN A 1 558 ? 25.915 -15.394 -12.612 1.00 52.59 558 GLN A CA 1
ATOM 4398 C C . GLN A 1 558 ? 27.385 -15.491 -13.045 1.00 52.59 558 GLN A C 1
ATOM 4400 O O . GLN A 1 558 ? 27.897 -14.553 -13.648 1.00 52.59 558 GLN A O 1
ATOM 4405 N N . ARG A 1 559 ? 28.072 -16.612 -12.777 1.00 59.94 559 ARG A N 1
ATOM 4406 C CA . ARG A 1 559 ? 29.483 -16.794 -13.171 1.00 59.94 559 ARG A CA 1
ATOM 4407 C C . ARG A 1 559 ? 29.651 -16.931 -14.683 1.00 59.94 559 ARG A C 1
ATOM 4409 O O . ARG A 1 559 ? 30.648 -16.457 -15.223 1.00 59.94 559 ARG A O 1
ATOM 4416 N N . GLU A 1 560 ? 28.690 -17.547 -15.361 1.00 58.78 560 GLU A N 1
ATOM 4417 C CA . GLU A 1 560 ? 28.641 -17.649 -16.821 1.00 58.78 560 GLU A CA 1
ATOM 4418 C C . GLU A 1 560 ? 28.405 -16.270 -17.451 1.00 58.78 560 GLU A C 1
ATOM 4420 O O . GLU A 1 560 ? 29.174 -15.867 -18.323 1.00 58.78 560 GLU A O 1
ATOM 4425 N N . ALA A 1 561 ? 27.462 -15.480 -16.928 1.00 52.16 561 ALA A N 1
ATOM 4426 C CA . ALA A 1 561 ? 27.233 -14.095 -17.344 1.00 52.16 561 ALA A CA 1
ATOM 4427 C C . ALA A 1 561 ? 28.448 -13.181 -17.070 1.00 52.16 561 ALA A C 1
ATOM 4429 O O . ALA A 1 561 ? 28.854 -12.425 -17.951 1.00 52.16 561 ALA A O 1
ATOM 4430 N N . GLU A 1 562 ? 29.090 -13.282 -15.897 1.00 54.28 562 GLU A N 1
ATOM 4431 C CA . GLU A 1 562 ? 30.349 -12.583 -15.575 1.00 54.28 562 GLU A CA 1
ATOM 4432 C C . GLU A 1 562 ? 31.504 -13.012 -16.495 1.00 54.28 562 GLU A C 1
ATOM 4434 O O . GLU A 1 562 ? 32.416 -12.226 -16.755 1.00 54.28 562 GLU A O 1
ATOM 4439 N N . SER A 1 563 ? 31.521 -14.262 -16.964 1.00 62.84 563 SER A N 1
ATOM 4440 C CA . SER A 1 563 ? 32.527 -14.749 -17.915 1.00 62.84 563 SER A CA 1
ATOM 4441 C C . SER A 1 563 ? 32.269 -14.234 -19.330 1.00 62.84 563 SER A C 1
ATOM 4443 O O . SER A 1 563 ? 33.198 -13.760 -19.982 1.00 62.84 563 SER A O 1
ATOM 4445 N N . LEU A 1 564 ? 31.013 -14.263 -19.780 1.00 61.59 564 LEU A N 1
ATOM 4446 C CA . LEU A 1 564 ? 30.591 -13.750 -21.081 1.00 61.59 564 LEU A CA 1
ATOM 4447 C C . LEU A 1 564 ? 30.792 -12.231 -21.184 1.00 61.59 564 LEU A C 1
ATOM 4449 O O . LEU A 1 564 ? 31.328 -11.754 -22.180 1.00 61.59 564 LEU A O 1
ATOM 4453 N N . ALA A 1 565 ? 30.436 -11.476 -20.139 1.00 52.44 565 ALA A N 1
ATOM 4454 C CA . ALA A 1 565 ? 30.641 -10.030 -20.082 1.00 52.44 565 ALA A CA 1
ATOM 4455 C C . ALA A 1 565 ? 32.130 -9.649 -20.102 1.00 52.44 565 ALA A C 1
ATOM 4457 O O . ALA A 1 565 ? 32.498 -8.673 -20.753 1.00 52.44 565 ALA A O 1
ATOM 4458 N N . ARG A 1 566 ? 33.000 -10.429 -19.440 1.00 61.69 566 ARG A N 1
ATOM 4459 C CA . ARG A 1 566 ? 34.457 -10.235 -19.523 1.00 61.69 566 ARG A CA 1
ATOM 4460 C C . ARG A 1 566 ? 34.998 -10.534 -20.919 1.00 61.69 566 ARG A C 1
ATOM 4462 O O . ARG A 1 566 ? 35.740 -9.704 -21.427 1.00 61.69 566 ARG A O 1
ATOM 4469 N N . ASN A 1 567 ? 34.588 -11.640 -21.552 1.00 66.31 567 ASN A N 1
ATOM 4470 C CA . ASN A 1 567 ? 35.029 -11.960 -22.916 1.00 66.31 567 ASN A CA 1
ATOM 4471 C C . ASN A 1 567 ? 34.559 -10.889 -23.917 1.00 66.31 567 ASN A C 1
ATOM 4473 O O . ASN A 1 567 ? 35.370 -10.355 -24.668 1.00 66.31 567 ASN A O 1
ATOM 4477 N N . TYR A 1 568 ? 33.283 -10.480 -23.853 1.00 66.81 568 TYR A N 1
ATOM 4478 C CA . TYR A 1 568 ? 32.767 -9.359 -24.648 1.00 66.81 568 TYR A CA 1
ATOM 4479 C C . TYR A 1 568 ? 33.643 -8.120 -24.490 1.00 66.81 568 TYR A C 1
ATOM 4481 O O . TYR A 1 568 ? 34.034 -7.502 -25.473 1.00 66.81 568 TYR A O 1
ATOM 4489 N N . HIS A 1 569 ? 33.972 -7.765 -23.251 1.00 59.94 569 HIS A N 1
ATOM 4490 C CA . HIS A 1 569 ? 34.710 -6.552 -22.962 1.00 59.94 569 HIS A CA 1
ATOM 4491 C C . HIS A 1 569 ? 36.182 -6.616 -23.413 1.00 59.94 569 HIS A C 1
ATOM 4493 O O . HIS A 1 569 ? 36.700 -5.648 -23.967 1.00 59.94 569 HIS A O 1
ATOM 4499 N N . GLU A 1 570 ? 36.844 -7.761 -23.239 1.00 70.81 570 GLU A N 1
ATOM 4500 C CA . GLU A 1 570 ? 38.197 -8.021 -23.743 1.00 70.81 570 GLU A CA 1
ATOM 4501 C C . GLU A 1 570 ? 38.244 -7.916 -25.275 1.00 70.81 570 GLU A C 1
ATOM 4503 O O . GLU A 1 570 ? 38.983 -7.090 -25.817 1.00 70.81 570 GLU A O 1
ATOM 4508 N N . LYS A 1 571 ? 37.375 -8.658 -25.971 1.00 74.31 571 LYS A N 1
ATOM 4509 C CA . LYS A 1 571 ? 37.273 -8.656 -27.438 1.00 74.31 571 LYS A CA 1
ATOM 4510 C C . LYS A 1 571 ? 36.842 -7.298 -27.998 1.00 74.31 571 LYS A C 1
ATOM 4512 O O . LYS A 1 571 ? 37.390 -6.854 -29.001 1.00 74.31 571 LYS A O 1
ATOM 4517 N N . SER A 1 572 ? 35.922 -6.599 -27.331 1.00 65.38 572 SER A N 1
ATOM 4518 C CA . SER A 1 572 ? 35.474 -5.253 -27.713 1.00 65.38 572 SER A CA 1
ATOM 4519 C C . SER A 1 572 ? 36.606 -4.225 -27.597 1.00 65.38 572 SER A C 1
ATOM 4521 O O . SER A 1 572 ? 36.824 -3.456 -28.531 1.00 65.38 572 SER A O 1
ATOM 4523 N N . ASN A 1 573 ? 37.401 -4.255 -26.521 1.00 66.56 573 ASN A N 1
ATOM 4524 C CA . ASN A 1 573 ? 38.582 -3.391 -26.388 1.00 66.56 573 ASN A CA 1
ATOM 4525 C C . ASN A 1 573 ? 39.641 -3.684 -27.465 1.00 66.56 573 ASN A C 1
ATOM 4527 O O . ASN A 1 573 ? 40.231 -2.752 -28.015 1.00 66.56 573 ASN A O 1
ATOM 4531 N N . MET A 1 574 ? 39.878 -4.963 -27.783 1.00 75.62 574 MET A N 1
ATOM 4532 C CA . MET A 1 574 ? 40.784 -5.357 -28.870 1.00 75.62 574 MET A CA 1
ATOM 4533 C C . MET A 1 574 ? 40.273 -4.846 -30.223 1.00 75.62 574 MET A C 1
ATOM 4535 O O . MET A 1 574 ? 41.027 -4.199 -30.950 1.00 75.62 574 MET A O 1
ATOM 4539 N N . ALA A 1 575 ? 38.984 -5.042 -30.516 1.00 68.06 575 ALA A N 1
ATOM 4540 C CA . ALA A 1 575 ? 38.340 -4.544 -31.726 1.00 68.06 575 ALA A CA 1
ATOM 4541 C C . ALA A 1 575 ? 38.473 -3.018 -31.849 1.00 68.06 575 ALA A C 1
ATOM 4543 O O . ALA A 1 575 ? 38.988 -2.524 -32.852 1.00 68.06 575 ALA A O 1
ATOM 4544 N N . TYR A 1 576 ? 38.076 -2.250 -30.827 1.00 65.06 576 TYR A N 1
ATOM 4545 C CA . TYR A 1 576 ? 38.174 -0.786 -30.863 1.00 65.06 576 TYR A CA 1
ATOM 4546 C C . TYR A 1 576 ? 39.623 -0.290 -30.997 1.00 65.06 576 TYR A C 1
ATOM 4548 O O . TYR A 1 576 ? 39.851 0.697 -31.693 1.00 65.06 576 TYR A O 1
ATOM 4556 N N . SER A 1 577 ? 40.615 -1.001 -30.445 1.00 72.12 577 SER A N 1
ATOM 4557 C CA . SER A 1 577 ? 42.032 -0.682 -30.675 1.00 72.12 577 SER A CA 1
ATOM 4558 C C . SER A 1 577 ? 42.474 -0.911 -32.129 1.00 72.12 577 SER A C 1
ATOM 4560 O O . SER A 1 577 ? 43.320 -0.171 -32.629 1.00 72.12 577 SER A O 1
ATOM 4562 N N . GLU A 1 578 ? 41.922 -1.905 -32.830 1.00 71.12 578 GLU A N 1
ATOM 4563 C CA . GLU A 1 578 ? 42.146 -2.084 -34.274 1.00 71.12 578 GLU A CA 1
ATOM 4564 C C . GLU A 1 578 ? 41.421 -1.013 -35.103 1.00 71.12 578 GLU A C 1
ATOM 4566 O O . GLU A 1 578 ? 41.999 -0.472 -36.050 1.00 71.12 578 GLU A O 1
ATOM 4571 N N . LEU A 1 579 ? 40.218 -0.602 -34.691 1.00 65.25 579 LEU A N 1
ATOM 4572 C CA . LEU A 1 579 ? 39.482 0.498 -35.321 1.00 65.25 579 LEU A CA 1
ATOM 4573 C C . LEU A 1 579 ? 40.231 1.839 -35.210 1.00 65.25 579 LEU A C 1
ATOM 4575 O O . LEU A 1 579 ? 40.317 2.572 -36.194 1.00 65.25 579 LEU A O 1
ATOM 4579 N N . GLU A 1 580 ? 40.843 2.135 -34.058 1.00 71.56 580 GLU A N 1
ATOM 4580 C CA . GLU A 1 580 ? 41.718 3.307 -33.862 1.00 71.56 580 GLU A CA 1
ATOM 4581 C C . GLU A 1 580 ? 42.955 3.298 -34.781 1.00 71.56 580 GLU A C 1
ATOM 4583 O O . GLU A 1 580 ? 43.464 4.359 -35.147 1.00 71.56 580 GLU A O 1
ATOM 4588 N N . LYS A 1 581 ? 43.424 2.113 -35.196 1.00 85.44 581 LYS A N 1
ATOM 4589 C CA . LYS A 1 581 ? 44.519 1.933 -36.171 1.00 85.44 581 LYS A CA 1
ATOM 4590 C C . LYS A 1 581 ? 44.032 1.974 -37.627 1.00 85.44 581 LYS A C 1
ATOM 4592 O O . LYS A 1 581 ? 44.853 1.896 -38.539 1.00 85.44 581 LYS A O 1
ATOM 4597 N N . GLY A 1 582 ? 42.721 2.086 -37.857 1.00 68.94 582 GLY A N 1
ATOM 4598 C CA . GLY A 1 582 ? 42.095 2.012 -39.181 1.00 68.94 582 GLY A CA 1
ATOM 4599 C C . GLY A 1 582 ? 41.981 0.593 -39.751 1.00 68.94 582 GLY A C 1
ATOM 4600 O O . GLY A 1 582 ? 41.714 0.444 -40.943 1.00 68.94 582 GLY A O 1
ATOM 4601 N N . ASN A 1 583 ? 42.184 -0.445 -38.934 1.00 80.94 583 ASN A N 1
ATOM 4602 C CA . ASN A 1 583 ? 42.106 -1.844 -39.344 1.00 80.94 583 ASN A CA 1
ATOM 4603 C C . ASN A 1 583 ? 40.682 -2.392 -39.139 1.00 80.94 583 ASN A C 1
ATOM 4605 O O . ASN A 1 583 ? 40.352 -2.937 -38.085 1.00 80.94 583 ASN A O 1
ATOM 4609 N N . ILE A 1 584 ? 39.832 -2.228 -40.157 1.00 78.19 584 ILE A N 1
ATOM 4610 C CA . ILE A 1 584 ? 38.431 -2.683 -40.128 1.00 78.19 584 ILE A CA 1
ATOM 4611 C C . ILE A 1 584 ? 38.353 -4.216 -40.067 1.00 78.19 584 ILE A C 1
ATOM 4613 O O . ILE A 1 584 ? 37.611 -4.745 -39.244 1.00 78.19 584 ILE A O 1
ATOM 4617 N N . ASP A 1 585 ? 39.182 -4.926 -40.838 1.00 80.94 585 ASP A N 1
ATOM 4618 C CA . ASP A 1 585 ? 39.218 -6.396 -40.840 1.00 80.94 585 ASP A CA 1
ATOM 4619 C C . ASP A 1 585 ? 39.590 -6.955 -39.449 1.00 80.94 585 ASP A C 1
ATOM 4621 O O . ASP A 1 585 ? 39.018 -7.943 -38.992 1.00 80.94 585 ASP A O 1
ATOM 4625 N N . GLY A 1 586 ? 40.514 -6.295 -38.735 1.00 69.06 586 GLY A N 1
ATOM 4626 C CA . GLY A 1 586 ? 40.875 -6.637 -37.351 1.00 69.06 586 GLY A CA 1
ATOM 4627 C C . GLY A 1 586 ? 39.782 -6.321 -36.323 1.00 69.06 586 GLY A C 1
ATOM 4628 O O . GLY A 1 586 ? 39.575 -7.094 -35.387 1.00 69.06 586 GLY A O 1
ATOM 4629 N N . TYR A 1 587 ? 39.047 -5.221 -36.514 1.00 71.88 587 TYR A N 1
ATOM 4630 C CA . TYR A 1 587 ? 37.869 -4.888 -35.705 1.00 71.88 587 TYR A CA 1
ATOM 4631 C C . TYR A 1 587 ? 36.769 -5.952 -35.858 1.00 71.88 587 TYR A C 1
ATOM 4633 O O . TYR A 1 587 ? 36.253 -6.457 -34.858 1.00 71.88 587 TYR A O 1
ATOM 4641 N N . GLU A 1 588 ? 36.445 -6.337 -37.096 1.00 71.75 588 GLU A N 1
ATOM 4642 C CA . GLU A 1 588 ? 35.428 -7.356 -37.379 1.00 71.75 588 GLU A CA 1
ATOM 4643 C C . GLU A 1 588 ? 35.854 -8.747 -36.886 1.00 71.75 588 GLU A C 1
ATOM 4645 O O . GLU A 1 588 ? 35.044 -9.445 -36.274 1.00 71.75 588 GLU A O 1
ATOM 4650 N N . ALA A 1 589 ? 37.127 -9.126 -37.052 1.00 81.38 589 ALA A N 1
ATOM 4651 C CA . ALA A 1 589 ? 37.646 -10.412 -36.586 1.00 81.38 589 ALA A CA 1
ATOM 4652 C C . ALA A 1 589 ? 37.493 -10.610 -35.067 1.00 81.38 589 ALA A C 1
ATOM 4654 O O . ALA A 1 589 ? 37.055 -11.676 -34.635 1.00 81.38 589 ALA A O 1
ATOM 4655 N N . HIS A 1 590 ? 37.791 -9.596 -34.247 1.00 72.00 590 HIS A N 1
ATOM 4656 C CA . HIS A 1 590 ? 37.649 -9.710 -32.790 1.00 72.00 590 HIS A CA 1
ATOM 4657 C C . HIS A 1 590 ? 36.188 -9.737 -32.321 1.00 72.00 590 HIS A C 1
ATOM 4659 O O . HIS A 1 590 ? 35.873 -10.418 -31.343 1.00 72.00 590 HIS A O 1
ATOM 4665 N N . LEU A 1 591 ? 35.274 -9.059 -33.024 1.00 73.81 591 LEU A N 1
ATOM 4666 C CA . LEU A 1 591 ? 33.839 -9.197 -32.755 1.00 73.81 591 LEU A CA 1
ATOM 4667 C C . LEU A 1 591 ? 33.308 -10.573 -33.181 1.00 73.81 591 LEU A C 1
ATOM 4669 O O . LEU A 1 591 ? 32.490 -11.148 -32.463 1.00 73.81 591 LEU A O 1
ATOM 4673 N N . GLN A 1 592 ? 33.795 -11.130 -34.293 1.00 75.50 592 GLN A N 1
ATOM 4674 C CA . GLN A 1 592 ? 33.427 -12.478 -34.725 1.00 75.50 592 GLN A CA 1
ATOM 4675 C C . GLN A 1 592 ? 33.965 -13.552 -33.767 1.00 75.50 592 GLN A C 1
ATOM 4677 O O . GLN A 1 592 ? 33.207 -14.444 -33.402 1.00 75.50 592 GLN A O 1
ATOM 4682 N N . GLU A 1 593 ? 35.202 -13.425 -33.264 1.00 77.88 593 GLU A N 1
ATOM 4683 C CA . GLU A 1 593 ? 35.723 -14.303 -32.200 1.00 77.88 593 GLU A CA 1
ATOM 4684 C C . GLU A 1 593 ? 34.796 -14.324 -30.974 1.00 77.88 593 GLU A C 1
ATOM 4686 O O . GLU A 1 593 ? 34.521 -15.390 -30.435 1.00 77.88 593 GLU A O 1
ATOM 4691 N N . PHE A 1 594 ? 34.268 -13.171 -30.544 1.00 75.88 594 PHE A N 1
ATOM 4692 C CA . PHE A 1 594 ? 33.309 -13.128 -29.436 1.00 75.88 594 PHE A CA 1
ATOM 4693 C C . PHE A 1 594 ? 31.992 -13.864 -29.758 1.00 75.88 594 PHE A C 1
ATOM 4695 O O . PHE A 1 594 ? 31.431 -14.546 -28.893 1.00 75.88 594 PHE A O 1
ATOM 4702 N N . LEU A 1 595 ? 31.478 -13.742 -30.985 1.00 72.19 595 LEU A N 1
ATOM 4703 C CA . LEU A 1 595 ? 30.275 -14.462 -31.421 1.00 72.19 595 LEU A CA 1
ATOM 4704 C C . LEU A 1 595 ? 30.517 -15.981 -31.475 1.00 72.19 595 LEU A C 1
ATOM 4706 O O . LEU A 1 595 ? 29.672 -16.758 -31.027 1.00 72.19 595 LEU A O 1
ATOM 4710 N N . ASP A 1 596 ? 31.692 -16.406 -31.930 1.00 76.50 596 ASP A N 1
ATOM 4711 C CA . ASP A 1 596 ? 32.071 -17.816 -32.016 1.00 76.50 596 ASP A CA 1
ATOM 4712 C C . ASP A 1 596 ? 32.312 -18.421 -30.610 1.00 76.50 596 ASP A C 1
ATOM 4714 O O . ASP A 1 596 ? 31.757 -19.477 -30.278 1.00 76.50 596 ASP A O 1
ATOM 4718 N N . ASP A 1 597 ? 33.031 -17.713 -29.732 1.00 72.06 597 ASP A N 1
ATOM 4719 C CA . ASP A 1 597 ? 33.249 -18.078 -28.320 1.00 72.06 597 ASP A CA 1
ATOM 4720 C C . ASP A 1 597 ? 31.927 -18.165 -27.535 1.00 72.06 597 ASP A C 1
ATOM 4722 O O . ASP A 1 597 ? 31.707 -19.082 -26.739 1.00 72.06 597 ASP A O 1
ATOM 4726 N N . SER A 1 598 ? 31.015 -17.213 -27.748 1.00 60.41 598 SER A N 1
ATOM 4727 C CA . SER A 1 598 ? 29.717 -17.208 -27.064 1.00 60.41 598 SER A CA 1
ATOM 4728 C C . SER A 1 598 ? 28.808 -18.330 -27.568 1.00 60.41 598 SER A C 1
ATOM 4730 O O . SER A 1 598 ? 28.186 -19.010 -26.748 1.00 60.41 598 SER A O 1
ATOM 4732 N N . SER A 1 599 ? 28.801 -18.614 -28.876 1.00 57.47 599 SER A N 1
ATOM 4733 C CA . SER A 1 599 ? 28.016 -19.712 -29.463 1.00 57.47 599 SER A CA 1
ATOM 4734 C C . SER A 1 599 ? 28.469 -21.112 -29.017 1.00 57.47 599 SER A C 1
ATOM 4736 O O . SER A 1 599 ? 27.646 -22.021 -28.900 1.00 57.47 599 SER A O 1
ATOM 4738 N N . SER A 1 600 ? 29.760 -21.286 -28.716 1.00 54.88 600 SER A N 1
ATOM 4739 C CA . SER A 1 600 ? 30.343 -22.562 -28.274 1.00 54.88 600 SER A CA 1
ATOM 4740 C C . SER A 1 600 ? 30.228 -22.814 -26.763 1.00 54.88 600 SER A C 1
ATOM 4742 O O . SER A 1 600 ? 30.378 -23.952 -26.317 1.00 54.88 600 SER A O 1
ATOM 4744 N N . SER A 1 601 ? 29.897 -21.784 -25.976 1.00 48.84 601 SER A N 1
ATOM 4745 C CA . SER A 1 601 ? 29.782 -21.854 -24.509 1.00 48.84 601 SER A CA 1
ATOM 4746 C C . SER A 1 601 ? 28.514 -22.542 -23.978 1.00 48.84 601 SER A C 1
ATOM 4748 O O . SER A 1 601 ? 28.429 -22.831 -22.786 1.00 48.84 601 SER A O 1
ATOM 4750 N N . GLY A 1 602 ? 27.514 -22.792 -24.831 1.00 43.50 602 GLY A N 1
ATOM 4751 C CA . GLY A 1 602 ? 26.214 -23.338 -24.418 1.00 43.50 602 GLY A CA 1
ATOM 4752 C C . GLY A 1 602 ? 25.307 -22.350 -23.668 1.00 43.50 602 GLY A C 1
ATOM 4753 O O . GLY A 1 602 ? 24.211 -22.735 -23.256 1.00 43.50 602 GLY A O 1
ATOM 4754 N N . ALA A 1 603 ? 25.726 -21.090 -23.512 1.00 38.22 603 ALA A N 1
ATOM 4755 C CA . ALA A 1 603 ? 24.888 -20.027 -22.972 1.00 38.22 603 ALA A CA 1
ATOM 4756 C C . ALA A 1 603 ? 23.615 -19.841 -23.828 1.00 38.22 603 ALA A C 1
ATOM 4758 O O . ALA A 1 603 ? 23.674 -19.977 -25.056 1.00 38.22 603 ALA A O 1
ATOM 4759 N N . PRO A 1 604 ? 22.457 -19.506 -23.223 1.00 32.31 604 PRO A N 1
ATOM 4760 C CA . PRO A 1 604 ? 21.275 -19.153 -23.998 1.00 32.31 604 PRO A CA 1
ATOM 4761 C C . PRO A 1 604 ? 21.610 -17.957 -24.903 1.00 32.31 604 PRO A C 1
ATOM 4763 O O . PRO A 1 604 ? 22.281 -17.025 -24.448 1.00 32.31 604 PRO A O 1
ATOM 4766 N N . PRO A 1 605 ? 21.165 -17.952 -26.174 1.00 29.89 605 PRO A N 1
ATOM 4767 C CA . PRO A 1 605 ? 21.494 -16.870 -27.088 1.00 29.89 605 PRO A CA 1
ATOM 4768 C C . PRO A 1 605 ? 21.017 -15.543 -26.501 1.00 29.89 605 PRO A C 1
ATOM 4770 O O . PRO A 1 605 ? 19.894 -15.459 -25.994 1.00 29.89 605 PRO A O 1
ATOM 4773 N N . LEU A 1 606 ? 21.859 -14.511 -26.612 1.00 29.14 606 LEU A N 1
ATOM 4774 C CA . LEU A 1 606 ? 21.491 -13.124 -26.343 1.00 29.14 606 LEU A CA 1
ATOM 4775 C C . LEU A 1 606 ? 20.294 -12.762 -27.229 1.00 29.14 606 LEU A C 1
ATOM 4777 O O . LEU A 1 606 ? 20.449 -12.345 -28.377 1.00 29.14 606 LEU A O 1
ATOM 4781 N N . LYS A 1 607 ? 19.082 -12.944 -26.696 1.00 23.17 607 LYS A N 1
ATOM 4782 C CA . LYS A 1 607 ? 17.863 -12.438 -27.313 1.00 23.17 607 LYS A CA 1
ATOM 4783 C C . LYS A 1 607 ? 17.873 -10.927 -27.152 1.00 23.17 607 LYS A C 1
ATOM 4785 O O . LYS A 1 607 ? 17.396 -10.394 -26.153 1.00 23.17 607 LYS A O 1
ATOM 4790 N N . ILE A 1 608 ? 18.451 -10.271 -28.149 1.00 24.17 608 ILE A N 1
ATOM 4791 C CA . ILE A 1 608 ? 18.167 -8.878 -28.460 1.00 24.17 608 ILE A CA 1
ATOM 4792 C C . ILE A 1 608 ? 16.666 -8.835 -28.784 1.00 24.17 608 ILE A C 1
ATOM 4794 O O . ILE A 1 608 ? 16.244 -9.355 -29.818 1.00 24.17 608 ILE A O 1
ATOM 4798 N N . TRP A 1 609 ? 15.885 -8.309 -27.842 1.00 25.41 609 TRP A N 1
ATOM 4799 C CA . TRP A 1 609 ? 14.468 -7.979 -27.984 1.00 25.41 609 TRP A CA 1
ATOM 4800 C C . TRP A 1 609 ? 14.341 -6.460 -28.083 1.00 25.41 609 TRP A C 1
ATOM 4802 O O . TRP A 1 609 ? 14.977 -5.789 -27.240 1.00 25.41 609 TRP A O 1
#

pLDDT: mean 73.07, std 18.52, range [21.12, 98.44]

Secondary structure (DSSP, 8-state):
--HHHHHHHTTS-S-GGG----HHHHHHHHHHHHTSTTTTT-HHHHHHHHHHHHHHHHHHT-HHHHHHHHHHHHHTGGGT-HHHHHHHHHHHHHHHHHHHS-TT-----TT--HHHHHHHHHHHHHHHHHHS------HHHHHHHHHHHHHHHHHHHHHHHHTT-TTT--HHHHHHHHHHHTTS-TTHHHHHHHHHHHTT-HHHHHHHHHHHHHHHHHTT-TTHHHHHHHHHTTS--------------S--HHHHHHGGGG-----HHHHHHHHHHHHHHHHHT-HHHHHHHHHHHHHHHHHHHHHHHHTT-HHHHHHHHHHHHHHHHHHHHHHTT-HHHHHHHHHHHHHHHHHTT--TTHHHHHHHHHHHHHHTT-HHHHHHHHHHHHHHHHHHHHHH--HHHHHHHHHHHHHHHHHHT-HHHHHHHHHHHHHHHHHTT-HHHHHHHHHHHHHHHHHHHHHHHHHHHH-TTTHHHHHHHHHHHHHHHHHHHHHHHHTSS-HHHHHHHHHHHHHHHHHHHTSTHHHHHHTS----S--SS---------HHHHHHHHHHHHHHHHHHHHHHHHHHHHHHTT-HHHHHHHHHHHHHHHHHTTPPP----

Radius of gyration: 27.36 Å; chains: 1; bounding box: 75×58×80 Å

Sequence (609 aa):
MNFEKITSLMGGTLSSEEYRGNFAHIRFTIAALEQSPGFRTSSELRARVLLLKAVLSMLSGNFSESLSALSALNDDAADLGERWAFRIKSYERLCAYLQLVPPLLRFQSQYGSSAGTIREAELRESIAQLSAWHSEVEDLDQFEAALPTYLYQSNLYLWAVQGQHDQYANQPLAAKGAEILSQLDTTFLHRLKESATELHLSQTAASLGRIEYECEVARGSESSDTLFNQLYNHHEDNIDIVVQGGLNGWANEKWDNEEPKFSLRYNMEAQSHYSKALAMVDTTSAPRCRAAILLRMGCISHMEGIVARQQNRISASKRLFEAADTQLQEAKRWFELDESNCQLVECHQILLDISRDRLSGINTRASAIGEWGKTARHETLSQFLGLLMMRFGRRQYLDGLDANRGLLCLSCAGSCFRALGDDVFVLQALMAEADTQYHTGNGGLARIRIDEAREQLQVSLDHMRDLAFRHPSRASALRGILLNMLLGFHPVASKIYALSVNPRDCEKWSEYYRTAMADIKAHGYFQKIMALPSRPAGSSDSNQPPIMLNMTAIFQEQREAESLARNYHEKSNMAYSELEKGNIDGYEAHLQEFLDDSSSSGAPPLKIW

Foldseek 3Di:
DAPLVLCVQQQLDLQLPPLRHDLVVLVVVLVVLCPDPCCVPDLVSLLVSLCSQLSSLLSLLLLVSNVVSLVVSVVSCVVVDDLSVLLSLLSLLLSLLCLLQVLVPLDDEPQQFLVNVLSNVVSVVSNVVSVVDDDPDDQRSVLSSCVSVVVSLLSLLSSLLQCCDPVHHAPSSNVVSVVSVVVHDLCPLVVSLVSCVVVVSVSNSLVSLVSNLSSCVSVVDPCNVVSCVVNCVVPDDDDDDDDDDYDLFLDDPVCLVCVVVVQLEDDVVVVVVLVVQLVVCVVSVSLLSNLVSLQSQLLSLLSVLVVCVLVVVPVSSVVSLVSSLVSLVSSLVSCPSSNLVNLVSLLSVLLSCLVVVVLPCSLVSLLVLLLCCQSSVNNVSNLVSLSVLSNSLSCCCSVVVCLVSSLSSLSSSLSNCVSNVRLRSVLSSLLSNLLSCVLVVVLVSNVVSLVVSVVSLVVLLVSLVVVCVVCVVCVLSSLVVNVVSLLSSLVSLLVSQLPDPDPCSNVVSVVVSVVSVVVSVVDCSVVVVQPPDPDDPDDPPDPDDNPDPNVVVSVVLVVVVVVLSVLCSVLCVQLVVCVVVVNNVRNVVSVVVSVVVVVVSPPDDPPPD